Protein AF-0000000079730461 (afdb_homodimer)

InterPro domains:
  IPR002831 Transcription regulator TrmB, N-terminal [PF01978] (10-67)
  IPR021586 Transcription regulator TrmB, C-terminal [PF11495] (111-353)
  IPR036388 Winged helix-like DNA-binding domain superfamily [G3DSA:1.10.10.10] (3-102)
  IPR036390 Winged helix DNA-binding domain superfamily [SSF46785] (6-125)
  IPR037253 TrmB/BL1, C-terminal domain superfamily [SSF159071] (253-353)
  IPR051797 Transcription regulator TrmB-like [PTHR34293] (1-248)

Sequence (714 aa):
MNKNDLAAILEDSGLSPYQADAYVTVLELGSDSATSIAEASDVPDPRIYDVLRDLEGRGYVETYEQDSLHARAQDPATVFGDLRERADRFEDAAEEIETRWEAPAMDSHTVSFLKQIDTVLDRAEAKIRAATDQIGIAASLDQFERLQPALQAAHERGAYVRLVLHVEEDSGESVPPESLLAETASEVRYRTIPMPFLTLVDRTATCFAPHALSTNRYGIIVEDRTHAYVFHWFFIAGLWESTVPLVEPDETLPRTYVDIRECIRDIGPLIETGAIVAVTIDGIGVESGASVRVEGTVVDVEFPCLEAAEADRPERYLGGQATVVVDTGDRQVTVGGWGAVMEAYEATRIVVEHVEEMNKNDLAAILEDSGLSPYQADAYVTVLELGSDSATSIAEASDVPDPRIYDVLRDLEGRGYVETYEQDSLHARAQDPATVFGDLRERADRFEDAAEEIETRWEAPAMDSHTVSFLKQIDTVLDRAEAKIRAATDQIGIAASLDQFERLQPALQAAHERGAYVRLVLHVEEDSGESVPPESLLAETASEVRYRTIPMPFLTLVDRTATCFAPHALSTNRYGIIVEDRTHAYVFHWFFIAGLWESTVPLVEPDETLPRTYVDIRECIRDIGPLIETGAIVAVTIDGIGVESGASVRVEGTVVDVEFPCLEAAEADRPERYLGGQATVVVDTGDRQVTVGGWGAVMEAYEATRIVVEHVEE

Solvent-accessible surface area (backbone atoms only — not comparable to full-atom values): 36533 Å² total; per-residue (Å²): 128,54,71,66,58,42,24,51,48,39,28,69,72,69,36,50,70,54,43,17,37,45,49,56,37,30,35,71,59,45,59,41,41,50,66,57,47,20,70,68,28,87,34,54,72,88,48,35,63,58,42,51,50,51,36,29,76,72,46,49,27,43,71,46,78,74,96,50,57,26,35,25,53,33,71,53,60,56,54,35,48,52,29,43,50,50,16,45,46,28,42,50,38,34,45,47,47,44,26,53,60,44,68,86,60,69,70,74,60,46,78,41,82,32,63,43,58,66,58,40,50,50,52,40,42,55,47,41,56,65,37,68,52,34,36,40,34,31,30,44,60,70,55,40,64,71,42,40,67,37,38,23,53,20,32,70,72,58,20,47,26,41,36,37,36,36,45,50,74,89,67,74,65,70,79,77,57,64,67,61,47,55,55,31,26,48,27,29,29,33,33,58,62,89,60,44,37,35,38,37,34,56,61,25,31,29,28,36,28,54,31,88,86,42,89,55,67,46,11,38,36,31,49,26,46,70,59,26,52,40,51,46,35,22,44,45,43,52,50,54,68,46,31,39,82,74,37,72,59,74,84,55,74,63,30,79,32,72,43,57,65,60,44,46,66,66,45,46,67,42,48,74,76,63,28,46,39,32,34,42,32,38,28,27,28,51,85,75,64,41,79,45,78,49,56,34,32,52,76,46,76,45,54,56,78,39,72,70,33,82,57,92,52,58,83,70,46,85,25,63,52,50,37,39,31,32,37,50,82,86,51,76,44,38,34,14,26,86,83,42,76,86,34,55,24,24,40,59,32,37,30,40,52,48,75,46,123,128,55,70,68,58,40,24,51,49,38,28,69,73,68,36,49,70,54,42,17,36,43,49,54,37,31,34,72,59,44,61,43,41,48,68,57,47,22,71,68,30,88,33,53,71,89,47,33,62,59,42,50,49,53,36,27,74,73,46,50,29,43,71,46,80,73,97,50,55,25,36,25,53,32,72,52,60,56,55,35,50,52,29,43,48,50,16,46,45,28,43,50,38,35,47,48,47,45,24,53,59,43,68,85,61,68,71,75,58,49,77,41,80,32,66,43,57,66,59,40,51,50,52,42,43,56,47,41,56,65,36,68,52,33,35,41,35,31,30,42,59,69,54,40,64,72,40,40,66,38,38,24,53,20,32,71,74,60,20,46,25,39,38,38,35,38,45,51,74,88,66,76,64,71,81,76,57,65,69,61,48,54,56,31,25,49,26,32,30,33,34,58,60,89,60,45,38,36,38,38,34,56,62,25,32,30,30,37,28,54,29,89,84,43,91,53,66,47,10,39,37,30,52,27,47,70,59,26,52,40,50,45,35,23,44,46,45,52,50,53,69,46,30,39,83,74,37,73,60,74,82,55,75,62,28,80,32,73,44,55,66,62,44,46,66,66,44,45,68,42,47,74,76,63,27,45,37,33,35,42,34,37,29,27,28,51,86,75,64,42,80,43,79,48,55,33,30,53,77,47,76,45,54,55,80,40,71,73,31,80,58,92,53,58,83,71,47,86,25,64,52,51,37,39,30,32,38,50,81,86,50,75,45,39,33,15,26,87,82,43,76,88,33,56,25,23,40,59,34,38,30,41,51,48,75,47,122

Foldseek 3Di:
DDLVVQLVLVVVLPQDSQLSQLLSLLVVVQKDALQVSVVSTVDDSVCSVVSQVVCVVQVQWDWDDDPHIMIGGGDCVSVVCSSVVVVVVVLVVVQVVCCVVPPHRPDCFDKDKAQAVVVLLVVLLVLLQVFQEEKEKEDEPVSCVVSQVSLLNSVVNPYAYEYEYADAPPPPDDDPDLVSVVSRHQWYWYDNDDAWTWMQGPLFWIKTAGTPPDPDGIIIITGGNVVSVVVVCCRVPVGNVPTGTRHHHDPDPQGKDQAVLVVCVVCVVVLVVPKWWWKWFWFAFLVPRHTDIATFTWNDKDFPPCVPVPDPDSSPDPDGWIWTWGDRVVDIFIETERPDNPGRTHTRMMTGHDIGD/DDLVVQLVLVVVLPQDSQLSQLLSLLVVVQKDALQVSVVSTVDDSVCSVVSQVVCVVQVQWDWDDDPHIMIGGGDCVSVVCSSVVVVVVVLVVVQVVCCVVPPHRPDCFDKDKAQAVVVLLVVLLVLLQVFQEEKEKEDEPVSCVVSQVSLLNSVVNPYAYEYEYADAPPPPDDDPDLVSVVSRHQWYWYDNDDAWTWMQGPLFWIKTAGTPPDPDGIIIITGGNVVSVVVVCCRVVVGNVPTGTDHHHDPDPQGKDQAVLVVCVVCVVVLVVPKWWWKWFWFAFLVPRDTDIATATWNDKDFPPCVPVPDPCSSPDPDGWIWTWGDRVVDIFIETERPDNPGRTYTRMMTGHDIGD

Nearest PDB structures (foldseek):
  3qph-assembly1_A-2  TM=5.635E-01  e=1.311E-21  Pyrococcus furiosus
  2f5t-assembly1_X-2  TM=7.589E-01  e=1.084E-15  Thermococcus litoralis
  5bqt-assembly1_B  TM=4.454E-01  e=6.694E-15  Pyrococcus furiosus
  5bpd-assembly1_C  TM=4.350E-01  e=7.099E-15  Pyrococcus furiosus
  4jba-assembly1_B  TM=5.472E-01  e=1.571E-02  Escherichia coli K-12

Secondary structure (DSSP, 8-state):
--HHHHHHHHHHTT--HHHHHHHHHHHHHSEEEHHHHHHHSSS-HHHHHHHHHHHHHTTSEEEEESSSEEEEE--THHHHHHHHHHHHHHHHHHHHHHHHHSSS------EEEES-HHHHHHHHHHHHHH-SSEEEEEEEHHHHHHHHHHHHHHHHTT-EEEEEEE--GGG-PPPPPHHHHHHH-SEEEEESS---EEEEETTTEEEEE--TT-S---EEEEE-HHHHHHHHHIIIIIIITTSEEEEPPP-SSSEEES-HHHHHHHHHHHHHTT-EEEEEEEEEETTT--EEEEEEEEEEEE-TT-TTS--S-GGG-SSS--EEEEE-SS-EEEEE-TT-SSSSEEEEEEEEEEEE-/--HHHHHHHHHHTT--HHHHHHHHHHHHHSEEEHHHHHHTSSS-HHHHHHHHHHHHHTTSEEEEESSSEEEEE--THHHHHHHHHHHHHHHHHHHHHHHHHSSS------EEEES-HHHHHHHHHHHHHH--SEEEEEEEHHHHHHHHHHHHHHHHTT-EEEEEEE--GGG-PPPPPHHHHHHH-SEEEEESS---EEEEETTTEEEEE--TT-S---EEEEE-HHHHHHHHHIIIIIIITTSEEEEPPP-SSSEEES-HHHHHHHHHHHHHTT-EEEEEEEEEETTT--EEEEEEEEEEEE-TT-TTS--S-GGG-SSS--EEEEE-SS-EEEEE-TT-SSSSEEEEEEEEEEEE-

Radius of gyration: 28.48 Å; Cα contacts (8 Å, |Δi|>4): 1526; chains: 2; bounding box: 57×90×84 Å

pLDDT: mean 83.22, std 14.76, range [32.12, 98.38]

Structure (mmCIF, N/CA/C/O backbone):
data_AF-0000000079730461-model_v1
#
loop_
_entity.id
_entity.type
_entity.pdbx_description
1 polymer 'TrmB family transcriptional regulator'
#
loop_
_atom_site.group_PDB
_atom_site.id
_atom_site.type_symbol
_atom_site.label_atom_id
_atom_site.label_alt_id
_atom_site.label_comp_id
_atom_site.label_asym_id
_atom_site.label_entity_id
_atom_site.label_seq_id
_atom_site.pdbx_PDB_ins_code
_atom_site.Cartn_x
_atom_site.Cartn_y
_atom_site.Cartn_z
_atom_site.occupancy
_atom_site.B_iso_or_equiv
_atom_site.auth_seq_id
_atom_site.auth_comp_id
_atom_site.auth_asym_id
_atom_site.auth_atom_id
_atom_site.pdbx_PDB_model_num
ATOM 1 N N . MET A 1 1 ? -11.281 -26.359 -0.636 1 57.25 1 MET A N 1
ATOM 2 C CA . MET A 1 1 ? -11.008 -27.391 -1.637 1 57.25 1 MET A CA 1
ATOM 3 C C . MET A 1 1 ? -11.219 -28.781 -1.053 1 57.25 1 MET A C 1
ATOM 5 O O . MET A 1 1 ? -10.812 -29.047 0.081 1 57.25 1 MET A O 1
ATOM 9 N N . ASN A 1 2 ? -11.992 -29.422 -1.69 1 65.81 2 ASN A N 1
ATOM 10 C CA . ASN A 1 2 ? -12.25 -30.75 -1.149 1 65.81 2 ASN A CA 1
ATOM 11 C C . ASN A 1 2 ? -11.062 -31.672 -1.367 1 65.81 2 ASN A C 1
ATOM 13 O O . ASN A 1 2 ? -10.125 -31.344 -2.098 1 65.81 2 ASN A O 1
ATOM 17 N N . LYS A 1 3 ? -11.031 -32.719 -0.627 1 75.06 3 LYS A N 1
ATOM 18 C CA . LYS A 1 3 ? -9.93 -33.656 -0.608 1 75.06 3 LYS A CA 1
ATOM 19 C C . LYS A 1 3 ? -9.594 -34.156 -2.018 1 75.06 3 LYS A C 1
ATOM 21 O O . LYS A 1 3 ? -8.422 -34.219 -2.389 1 75.06 3 LYS A O 1
ATOM 26 N N . ASN A 1 4 ? -10.633 -34.375 -2.783 1 74.5 4 ASN A N 1
ATOM 27 C CA . ASN A 1 4 ? -10.438 -34.875 -4.133 1 74.5 4 ASN A CA 1
ATOM 28 C C . ASN A 1 4 ? -9.797 -33.844 -5.047 1 74.5 4 ASN A C 1
ATOM 30 O O . ASN A 1 4 ? -8.938 -34.188 -5.867 1 74.5 4 ASN A O 1
ATOM 34 N N . ASP A 1 5 ? -10.188 -32.688 -4.867 1 77.56 5 ASP A N 1
ATOM 35 C CA . ASP A 1 5 ? -9.625 -31.594 -5.668 1 77.56 5 ASP A CA 1
ATOM 36 C C . ASP A 1 5 ? -8.156 -31.375 -5.324 1 77.56 5 ASP A C 1
ATOM 38 O O . ASP A 1 5 ? -7.332 -31.156 -6.215 1 77.56 5 ASP A O 1
ATOM 42 N N . LEU A 1 6 ? -7.914 -31.438 -4.059 1 80.31 6 LEU A N 1
ATOM 43 C CA . LEU A 1 6 ? -6.539 -31.25 -3.605 1 80.31 6 LEU A CA 1
ATOM 44 C C . LEU A 1 6 ? -5.641 -32.375 -4.137 1 80.31 6 LEU A C 1
ATOM 46 O O . LEU A 1 6 ? -4.539 -32.094 -4.617 1 80.31 6 LEU A O 1
ATOM 50 N N . ALA A 1 7 ? -6.176 -33.562 -4.098 1 81.12 7 ALA A N 1
ATOM 51 C CA . ALA A 1 7 ? -5.426 -34.719 -4.59 1 81.12 7 ALA A CA 1
ATOM 52 C C . ALA A 1 7 ? -5.141 -34.594 -6.086 1 81.12 7 ALA A C 1
ATOM 54 O O . ALA A 1 7 ? -4.043 -34.906 -6.543 1 81.12 7 ALA A O 1
ATOM 55 N N . ALA A 1 8 ? -6.062 -34.062 -6.781 1 80.62 8 ALA A N 1
ATOM 56 C CA . ALA A 1 8 ? -5.91 -33.906 -8.219 1 80.62 8 ALA A CA 1
ATOM 57 C C . ALA A 1 8 ? -4.812 -32.875 -8.539 1 80.62 8 ALA A C 1
ATOM 59 O O . ALA A 1 8 ? -4.023 -33.094 -9.461 1 80.62 8 ALA A O 1
ATOM 60 N N . ILE A 1 9 ? -4.77 -31.938 -7.766 1 80.06 9 ILE A N 1
ATOM 61 C CA . ILE A 1 9 ? -3.76 -30.906 -7.969 1 80.06 9 ILE A CA 1
ATOM 62 C C . ILE A 1 9 ? -2.377 -31.469 -7.645 1 80.06 9 ILE A C 1
ATOM 64 O O . ILE A 1 9 ? -1.407 -31.188 -8.352 1 80.06 9 ILE A O 1
ATOM 68 N N . LEU A 1 10 ? -2.33 -32.219 -6.574 1 83.12 10 LEU A N 1
ATOM 69 C CA . LEU A 1 10 ? -1.061 -32.844 -6.199 1 83.12 10 LEU A CA 1
ATOM 70 C C . LEU A 1 10 ? -0.59 -33.812 -7.27 1 83.12 10 LEU A C 1
ATOM 72 O O . LEU A 1 10 ? 0.611 -33.938 -7.527 1 83.12 10 LEU A O 1
ATOM 76 N N . GLU A 1 11 ? -1.5 -34.438 -7.945 1 82.94 11 GLU A N 1
ATOM 77 C CA . GLU A 1 11 ? -1.172 -35.281 -9.07 1 82.94 11 GLU A CA 1
ATOM 78 C C . GLU A 1 11 ? -0.559 -34.5 -10.219 1 82.94 11 GLU A C 1
ATOM 80 O O . GLU A 1 11 ? 0.426 -34.938 -10.82 1 82.94 11 GLU A O 1
ATOM 85 N N . ASP A 1 12 ? -1.2 -33.406 -10.375 1 76.62 12 ASP A N 1
ATOM 86 C CA . ASP A 1 12 ? -0.72 -32.531 -11.438 1 76.62 12 ASP A CA 1
ATOM 87 C C . ASP A 1 12 ? 0.684 -32 -11.133 1 76.62 12 ASP A C 1
ATOM 89 O O . ASP A 1 12 ? 1.408 -31.594 -12.039 1 76.62 12 ASP A O 1
ATOM 93 N N . SER A 1 13 ? 1.039 -32.156 -9.844 1 76.62 13 SER A N 1
ATOM 94 C CA . SER A 1 13 ? 2.35 -31.656 -9.43 1 76.62 13 SER A CA 1
ATOM 95 C C . SER A 1 13 ? 3.404 -32.75 -9.523 1 76.62 13 SER A C 1
ATOM 97 O O . SER A 1 13 ? 4.586 -32.5 -9.266 1 76.62 13 SER A O 1
ATOM 99 N N . GLY A 1 14 ? 2.932 -33.938 -9.836 1 78.06 14 GLY A N 1
ATOM 100 C CA . GLY A 1 14 ? 3.916 -34.969 -10.062 1 78.06 14 GLY A CA 1
ATOM 101 C C . GLY A 1 14 ? 3.701 -36.188 -9.188 1 78.06 14 GLY A C 1
ATOM 102 O O . GLY A 1 14 ? 4.414 -37.188 -9.32 1 78.06 14 GLY A O 1
ATOM 103 N N . LEU A 1 15 ? 2.732 -36.062 -8.281 1 84.75 15 LEU A N 1
ATOM 104 C CA . LEU A 1 15 ? 2.439 -37.219 -7.449 1 84.75 15 LEU A CA 1
ATOM 105 C C . LEU A 1 15 ? 1.527 -38.188 -8.18 1 84.75 15 LEU A C 1
ATOM 107 O O . LEU A 1 15 ? 0.691 -37.781 -8.992 1 84.75 15 LEU A O 1
ATOM 111 N N . SER A 1 16 ? 1.765 -39.469 -7.988 1 87.56 16 SER A N 1
ATOM 112 C CA . SER A 1 16 ? 0.811 -40.469 -8.492 1 87.56 16 SER A CA 1
ATOM 113 C C . SER A 1 16 ? -0.534 -40.344 -7.781 1 87.56 16 SER A C 1
ATOM 115 O O . SER A 1 16 ? -0.624 -39.75 -6.707 1 87.56 16 SER A O 1
ATOM 117 N N . PRO A 1 17 ? -1.571 -40.812 -8.398 1 88.94 17 PRO A N 1
ATOM 118 C CA . PRO A 1 17 ? -2.883 -40.719 -7.75 1 88.94 17 PRO A CA 1
ATOM 119 C C . PRO A 1 17 ? -2.881 -41.312 -6.336 1 88.94 17 PRO A C 1
ATOM 121 O O . PRO A 1 17 ? -3.461 -40.719 -5.422 1 88.94 17 PRO A O 1
ATOM 124 N N . TYR A 1 18 ? -2.152 -42.375 -6.16 1 91.19 18 TYR A N 1
ATOM 125 C CA . TYR A 1 18 ? -2.096 -43 -4.844 1 91.19 18 TYR A CA 1
ATOM 126 C C . TYR A 1 18 ? -1.286 -42.125 -3.871 1 91.19 18 TYR A C 1
ATOM 128 O O . TYR A 1 18 ? -1.652 -42 -2.701 1 91.19 18 TYR A O 1
ATOM 136 N N . GLN A 1 19 ? -0.23 -41.594 -4.383 1 91.12 19 GLN A N 1
ATOM 137 C CA . GLN A 1 19 ? 0.606 -40.75 -3.539 1 91.12 19 GLN A CA 1
ATOM 138 C C . GLN A 1 19 ? -0.153 -39.5 -3.08 1 91.12 19 GLN A C 1
ATOM 140 O O . GLN A 1 19 ? -0.087 -39.125 -1.908 1 91.12 19 GLN A O 1
ATOM 145 N N . ALA A 1 20 ? -0.86 -38.969 -4.043 1 89.06 20 ALA A N 1
ATOM 146 C CA . ALA A 1 20 ? -1.629 -37.75 -3.738 1 89.06 20 ALA A CA 1
ATOM 147 C C . ALA A 1 20 ? -2.713 -38.062 -2.703 1 89.06 20 ALA A C 1
ATOM 149 O O . ALA A 1 20 ? -2.857 -37.312 -1.724 1 89.06 20 ALA A O 1
ATOM 150 N N . ASP A 1 21 ? -3.4 -39.062 -2.885 1 88.19 21 ASP A N 1
ATOM 151 C CA . ASP A 1 21 ? -4.484 -39.438 -1.982 1 88.19 21 ASP A CA 1
ATOM 152 C C . ASP A 1 21 ? -3.947 -39.781 -0.594 1 88.19 21 ASP A C 1
ATOM 154 O O . ASP A 1 21 ? -4.527 -39.375 0.417 1 88.19 21 ASP A O 1
ATOM 158 N N . ALA A 1 22 ? -2.895 -40.5 -0.543 1 90.38 22 ALA A N 1
ATOM 159 C CA . ALA A 1 22 ? -2.285 -40.875 0.729 1 90.38 22 ALA A CA 1
ATOM 160 C C . ALA A 1 22 ? -1.813 -39.656 1.503 1 90.38 22 ALA A C 1
ATOM 162 O O . ALA A 1 22 ? -2.035 -39.531 2.711 1 90.38 22 ALA A O 1
ATOM 163 N N . TYR A 1 23 ? -1.199 -38.781 0.783 1 89.5 23 TYR A N 1
ATOM 164 C CA . TYR A 1 23 ? -0.668 -37.594 1.441 1 89.5 23 TYR A CA 1
ATOM 165 C C . TYR A 1 23 ? -1.792 -36.75 2.027 1 89.5 23 TYR A C 1
ATOM 167 O O . TYR A 1 23 ? -1.711 -36.312 3.176 1 89.5 23 TYR A O 1
ATOM 175 N N . VAL A 1 24 ? -2.822 -36.5 1.234 1 85.12 24 VAL A N 1
ATOM 176 C CA . VAL A 1 24 ? -3.949 -35.719 1.717 1 85.12 24 VAL A CA 1
ATOM 177 C C . VAL A 1 24 ? -4.578 -36.406 2.932 1 85.12 24 VAL A C 1
ATOM 179 O O . VAL A 1 24 ? -4.973 -35.719 3.891 1 85.12 24 VAL A O 1
ATOM 182 N N . THR A 1 25 ? -4.609 -37.688 2.91 1 84.56 25 THR A N 1
ATOM 183 C CA . THR A 1 25 ? -5.156 -38.438 4.02 1 84.56 25 THR A CA 1
ATOM 184 C C . THR A 1 25 ? -4.293 -38.281 5.27 1 84.56 25 THR A C 1
ATOM 186 O O . THR A 1 25 ? -4.812 -38.094 6.371 1 84.56 25 THR A O 1
ATOM 189 N N . VAL A 1 26 ? -3.012 -38.312 5.051 1 86 26 VAL A N 1
ATOM 190 C CA . VAL A 1 26 ? -2.09 -38.156 6.172 1 86 26 VAL A CA 1
ATOM 191 C C . VAL A 1 26 ? -2.234 -36.75 6.754 1 86 26 VAL A C 1
ATOM 193 O O . VAL A 1 26 ? -2.172 -36.562 7.973 1 86 26 VAL A O 1
ATOM 196 N N . LEU A 1 27 ? -2.369 -35.781 5.883 1 80.75 27 LEU A N 1
ATOM 197 C CA . LEU A 1 27 ? -2.555 -34.406 6.332 1 80.75 27 LEU A CA 1
ATOM 198 C C . LEU A 1 27 ? -3.814 -34.281 7.184 1 80.75 27 LEU A C 1
ATOM 200 O O . LEU A 1 27 ? -3.832 -33.562 8.164 1 80.75 27 LEU A O 1
ATOM 204 N N . GLU A 1 28 ? -4.828 -35.062 6.84 1 74.19 28 GLU A N 1
ATOM 205 C CA . GLU A 1 28 ? -6.109 -35 7.543 1 74.19 28 GLU A CA 1
ATOM 206 C C . GLU A 1 28 ? -6.031 -35.75 8.875 1 74.19 28 GLU A C 1
ATOM 208 O O . GLU A 1 28 ? -6.566 -35.281 9.883 1 74.19 28 GLU A O 1
ATOM 213 N N . LEU A 1 29 ? -5.305 -36.844 8.836 1 76.12 29 LEU A N 1
ATOM 214 C CA . LEU A 1 29 ? -5.262 -37.688 10.016 1 76.12 29 LEU A CA 1
ATOM 215 C C . LEU A 1 29 ? -4.172 -37.25 10.977 1 76.12 29 LEU A C 1
ATOM 217 O O . LEU A 1 29 ? -4.207 -37.594 12.164 1 76.12 29 LEU A O 1
ATOM 221 N N . GLY A 1 30 ? -3.266 -36.344 10.547 1 73.88 30 GLY A N 1
ATOM 222 C CA . GLY A 1 30 ? -2.133 -35.906 11.359 1 73.88 30 GLY A CA 1
ATOM 223 C C . GLY A 1 30 ? -1.062 -37 11.477 1 73.88 30 GLY A C 1
ATOM 224 O O . GLY A 1 30 ? 0.056 -36.812 10.984 1 73.88 30 GLY A O 1
ATOM 225 N N . SER A 1 31 ? -1.186 -37.875 12.281 1 80.19 31 SER A N 1
ATOM 226 C CA . SER A 1 31 ? -0.336 -39.062 12.445 1 80.19 31 SER A CA 1
ATOM 227 C C . SER A 1 31 ? -1.169 -40.312 12.672 1 80.19 31 SER A C 1
ATOM 229 O O . SER A 1 31 ? -2.086 -40.312 13.5 1 80.19 31 SER A O 1
ATOM 231 N N . ASP A 1 32 ? -0.933 -41.25 11.789 1 86.12 32 ASP A N 1
ATOM 232 C CA . ASP A 1 32 ? -1.693 -42.469 11.977 1 86.12 32 ASP A CA 1
ATOM 233 C C . ASP A 1 32 ? -0.938 -43.656 11.422 1 86.12 32 ASP A C 1
ATOM 235 O O . ASP A 1 32 ? 0.107 -43.5 10.781 1 86.12 32 ASP A O 1
ATOM 239 N N . SER A 1 33 ? -1.494 -44.844 11.781 1 89.06 33 SER A N 1
ATOM 240 C CA . SER A 1 33 ? -0.886 -46.094 11.289 1 89.06 33 SER A CA 1
ATOM 241 C C . SER A 1 33 ? -1.104 -46.25 9.789 1 89.06 33 SER A C 1
ATOM 243 O O . SER A 1 33 ? -2.062 -45.688 9.234 1 89.06 33 SER A O 1
ATOM 245 N N . ALA A 1 34 ? -0.145 -46.969 9.117 1 90.75 34 ALA A N 1
ATOM 246 C CA . ALA A 1 34 ? -0.25 -47.25 7.68 1 90.75 34 ALA A CA 1
ATOM 247 C C . ALA A 1 34 ? -1.577 -47.906 7.34 1 90.75 34 ALA A C 1
ATOM 249 O O . ALA A 1 34 ? -2.197 -47.594 6.32 1 90.75 34 ALA A O 1
ATOM 250 N N . THR A 1 35 ? -2.014 -48.75 8.219 1 89.44 35 THR A N 1
ATOM 251 C CA . THR A 1 35 ? -3.268 -49.469 7.996 1 89.44 35 THR A CA 1
ATOM 252 C C . THR A 1 35 ? -4.453 -48.5 8.039 1 89.44 35 THR A C 1
ATOM 254 O O . THR A 1 35 ? -5.348 -48.594 7.195 1 89.44 35 THR A O 1
ATOM 257 N N . SER A 1 36 ? -4.477 -47.625 8.977 1 88.75 36 SER A N 1
ATOM 258 C CA . SER A 1 36 ? -5.531 -46.625 9.117 1 88.75 36 SER A CA 1
ATOM 259 C C . SER A 1 36 ? -5.547 -45.656 7.934 1 88.75 36 SER A C 1
ATOM 261 O O . SER A 1 36 ? -6.613 -45.281 7.457 1 88.75 36 SER A O 1
ATOM 263 N N . ILE A 1 37 ? -4.371 -45.281 7.52 1 90.5 37 ILE A N 1
ATOM 264 C CA . ILE A 1 37 ? -4.246 -44.375 6.383 1 90.5 37 ILE A CA 1
ATOM 265 C C . ILE A 1 37 ? -4.789 -45.062 5.125 1 90.5 37 ILE A C 1
ATOM 267 O O . ILE A 1 37 ? -5.48 -44.438 4.324 1 90.5 37 ILE A O 1
ATOM 271 N N . ALA A 1 38 ? -4.484 -46.344 4.957 1 91.81 38 ALA A N 1
ATOM 272 C CA . ALA A 1 38 ? -4.992 -47.125 3.816 1 91.81 38 ALA A CA 1
ATOM 273 C C . ALA A 1 38 ? -6.516 -47.188 3.838 1 91.81 38 ALA A C 1
ATOM 275 O O . ALA A 1 38 ? -7.164 -47.031 2.799 1 91.81 38 ALA A O 1
ATOM 276 N N . GLU A 1 39 ? -7.07 -47.344 4.984 1 89.5 39 GLU A N 1
ATOM 277 C CA . GLU A 1 39 ? -8.516 -47.438 5.137 1 89.5 39 GLU A CA 1
ATOM 278 C C . GLU A 1 39 ? -9.203 -46.125 4.816 1 89.5 39 GLU A C 1
ATOM 280 O O . GLU A 1 39 ? -10.32 -46.094 4.312 1 89.5 39 GLU A O 1
ATOM 285 N N . ALA A 1 40 ? -8.492 -45.125 5.125 1 87 40 ALA A N 1
ATOM 286 C CA . ALA A 1 40 ? -9.07 -43.781 4.984 1 87 40 ALA A CA 1
ATOM 287 C C . ALA A 1 40 ? -8.758 -43.188 3.615 1 87 40 ALA A C 1
ATOM 289 O O . ALA A 1 40 ? -9.172 -42.062 3.311 1 87 40 ALA A O 1
ATOM 290 N N . SER A 1 41 ? -7.98 -43.906 2.898 1 87.31 41 SER A N 1
ATOM 291 C CA . SER A 1 41 ? -7.613 -43.469 1.562 1 87.31 41 SER A CA 1
ATOM 292 C C . SER A 1 41 ? -8.031 -44.469 0.497 1 87.31 41 SER A C 1
ATOM 294 O O . SER A 1 41 ? -8.602 -45.5 0.814 1 87.31 41 SER A O 1
ATOM 296 N N . ASP A 1 42 ? -7.762 -44.188 -0.798 1 86.62 42 ASP A N 1
ATOM 297 C CA . ASP A 1 42 ? -8.086 -45.094 -1.9 1 86.62 42 ASP A CA 1
ATOM 298 C C . ASP A 1 42 ? -6.887 -45.969 -2.271 1 86.62 42 ASP A C 1
ATOM 300 O O . ASP A 1 42 ? -6.867 -46.594 -3.336 1 86.62 42 ASP A O 1
ATOM 304 N N . VAL A 1 43 ? -5.902 -45.906 -1.393 1 89.75 43 VAL A N 1
ATOM 305 C CA . VAL A 1 43 ? -4.707 -46.688 -1.654 1 89.75 43 VAL A CA 1
ATOM 306 C C . VAL A 1 43 ? -4.926 -48.125 -1.188 1 89.75 43 VAL A C 1
ATOM 308 O O . VAL A 1 43 ? -5.297 -48.375 -0.035 1 89.75 43 VAL A O 1
ATOM 311 N N . PRO A 1 44 ? -4.707 -49.125 -2.154 1 89.81 44 PRO A N 1
ATOM 312 C CA . PRO A 1 44 ? -4.836 -50.5 -1.734 1 89.81 44 PRO A CA 1
ATOM 313 C C . PRO A 1 44 ? -3.877 -50.875 -0.605 1 89.81 44 PRO A C 1
ATOM 315 O O . PRO A 1 44 ? -2.738 -50.406 -0.577 1 89.81 44 PRO A O 1
ATOM 318 N N . ASP A 1 45 ? -4.297 -51.75 0.302 1 87.44 45 ASP A N 1
ATOM 319 C CA . ASP A 1 45 ? -3.596 -52.156 1.521 1 87.44 45 ASP A CA 1
ATOM 320 C C . ASP A 1 45 ? -2.17 -52.594 1.212 1 87.44 45 ASP A C 1
ATOM 322 O O . ASP A 1 45 ? -1.22 -52.156 1.868 1 87.44 45 ASP A O 1
ATOM 326 N N . PRO A 1 46 ? -2.006 -53.406 0.139 1 87.94 46 PRO A N 1
ATOM 327 C CA . PRO A 1 46 ? -0.647 -53.875 -0.099 1 87.94 46 PRO A CA 1
ATOM 328 C C . PRO A 1 46 ? 0.292 -52.812 -0.625 1 87.94 46 PRO A C 1
ATOM 330 O O . PRO A 1 46 ? 1.514 -52.969 -0.579 1 87.94 46 PRO A O 1
ATOM 333 N N . ARG A 1 47 ? -0.287 -51.688 -1.077 1 90.69 47 ARG A N 1
ATOM 334 C CA . ARG A 1 47 ? 0.532 -50.688 -1.736 1 90.69 47 ARG A CA 1
ATOM 335 C C . ARG A 1 47 ? 0.836 -49.531 -0.792 1 90.69 47 ARG A C 1
ATOM 337 O O . ARG A 1 47 ? 1.695 -48.688 -1.082 1 90.69 47 ARG A O 1
ATOM 344 N N . ILE A 1 48 ? 0.155 -49.5 0.363 1 93.44 48 ILE A N 1
ATOM 345 C CA . ILE A 1 48 ? 0.239 -48.344 1.23 1 93.44 48 ILE A CA 1
ATOM 346 C C . ILE A 1 48 ? 1.667 -48.188 1.747 1 93.44 48 ILE A C 1
ATOM 348 O O . ILE A 1 48 ? 2.166 -47.062 1.878 1 93.44 48 ILE A O 1
ATOM 352 N N . TYR A 1 49 ? 2.33 -49.25 1.939 1 91.56 49 TYR A N 1
ATOM 353 C CA . TYR A 1 49 ? 3.676 -49.219 2.5 1 91.56 49 TYR A CA 1
ATOM 354 C C . TYR A 1 49 ? 4.652 -48.562 1.516 1 91.56 49 TYR A C 1
ATOM 356 O O . TYR A 1 49 ? 5.457 -47.719 1.891 1 91.56 49 TYR A O 1
ATOM 364 N N . ASP A 1 50 ? 4.535 -48.969 0.279 1 91.81 50 ASP A N 1
ATOM 365 C CA . ASP A 1 50 ? 5.395 -48.406 -0.762 1 91.81 50 ASP A CA 1
ATOM 366 C C . ASP A 1 50 ? 5.078 -46.938 -1.004 1 91.81 50 ASP A C 1
ATOM 368 O O . ASP A 1 50 ? 5.984 -46.125 -1.2 1 91.81 50 ASP A O 1
ATOM 372 N N . VAL A 1 51 ? 3.832 -46.625 -1.004 1 93.31 51 VAL A N 1
ATOM 373 C CA . VAL A 1 51 ? 3.383 -45.25 -1.26 1 93.31 51 VAL A CA 1
ATOM 374 C C . VAL A 1 51 ? 3.908 -44.344 -0.17 1 93.31 51 VAL A C 1
ATOM 376 O O . VAL A 1 51 ? 4.414 -43.25 -0.463 1 93.31 51 VAL A O 1
ATOM 379 N N . LEU A 1 52 ? 3.861 -44.781 1.076 1 92.75 52 LEU A N 1
ATOM 380 C CA . LEU A 1 52 ? 4.32 -43.969 2.195 1 92.75 52 LEU A CA 1
ATOM 381 C C . LEU A 1 52 ? 5.836 -43.812 2.176 1 92.75 52 LEU A C 1
ATOM 383 O O . LEU A 1 52 ? 6.367 -42.75 2.506 1 92.75 52 LEU A O 1
ATOM 387 N N . ARG A 1 53 ? 6.477 -44.844 1.739 1 90.19 53 ARG A N 1
ATOM 388 C CA . ARG A 1 53 ? 7.93 -44.781 1.634 1 90.19 53 ARG A CA 1
ATOM 389 C C . ARG A 1 53 ? 8.359 -43.812 0.545 1 90.19 53 ARG A C 1
ATOM 391 O O . ARG A 1 53 ? 9.328 -43.062 0.712 1 90.19 53 ARG A O 1
ATOM 398 N N . ASP A 1 54 ? 7.641 -43.875 -0.534 1 90.88 54 ASP A N 1
ATOM 399 C CA . ASP A 1 54 ? 7.922 -42.938 -1.621 1 90.88 54 ASP A CA 1
ATOM 400 C C . ASP A 1 54 ? 7.715 -41.5 -1.173 1 90.88 54 ASP A C 1
ATOM 402 O O . ASP A 1 54 ? 8.531 -40.625 -1.48 1 90.88 54 ASP A O 1
ATOM 406 N N . LEU A 1 55 ? 6.594 -41.25 -0.469 1 90.12 55 LEU A N 1
ATOM 407 C CA . LEU A 1 55 ? 6.293 -39.906 0.038 1 90.12 55 LEU A CA 1
ATOM 408 C C . LEU A 1 55 ? 7.352 -39.469 1.037 1 90.12 55 LEU A C 1
ATOM 410 O O . LEU A 1 55 ? 7.691 -38.281 1.091 1 90.12 55 LEU A O 1
ATOM 414 N N . GLU A 1 56 ? 7.781 -40.406 1.806 1 88.81 56 GLU A N 1
ATOM 415 C CA . GLU A 1 56 ? 8.852 -40.094 2.748 1 88.81 56 GLU A CA 1
ATOM 416 C C . GLU A 1 56 ? 10.141 -39.719 2.02 1 88.81 56 GLU A C 1
ATOM 418 O O . GLU A 1 56 ? 10.828 -38.781 2.406 1 88.81 56 GLU A O 1
ATOM 423 N N . GLY A 1 57 ? 10.477 -40.5 1.02 1 87.25 57 GLY A N 1
ATOM 424 C CA . GLY A 1 57 ? 11.641 -40.188 0.196 1 87.25 57 GLY A CA 1
ATOM 425 C C . GLY A 1 57 ? 11.602 -38.781 -0.407 1 87.25 57 GLY A C 1
ATOM 426 O O . GLY A 1 57 ? 12.648 -38.188 -0.633 1 87.25 57 GLY A O 1
ATOM 427 N N . ARG A 1 58 ? 10.383 -38.344 -0.675 1 83.69 58 ARG A N 1
ATOM 428 C CA . ARG A 1 58 ? 10.219 -37 -1.267 1 83.69 58 ARG A CA 1
ATOM 429 C C . ARG A 1 58 ? 10.094 -35.938 -0.188 1 83.69 58 ARG A C 1
ATOM 431 O O . ARG A 1 58 ? 9.953 -34.75 -0.495 1 83.69 58 ARG A O 1
ATOM 438 N N . GLY A 1 59 ? 10.086 -36.375 1.021 1 81.5 59 GLY A N 1
ATOM 439 C CA . GLY A 1 59 ? 10.07 -35.469 2.145 1 81.5 59 GLY A CA 1
ATOM 440 C C . GLY A 1 59 ? 8.672 -35 2.521 1 81.5 59 GLY A C 1
ATOM 441 O O . GLY A 1 59 ? 8.508 -34 3.232 1 81.5 59 GLY A O 1
ATOM 442 N N . TYR A 1 60 ? 7.594 -35.656 2.053 1 84.06 60 TYR A N 1
ATOM 443 C CA . TYR A 1 60 ? 6.215 -35.25 2.312 1 84.06 60 TYR A CA 1
ATOM 444 C C . TYR A 1 60 ? 5.727 -35.812 3.643 1 84.06 60 TYR A C 1
ATOM 446 O O . TYR A 1 60 ? 4.965 -35.156 4.355 1 84.06 60 TYR A O 1
ATOM 454 N N . VAL A 1 61 ? 6.18 -37.062 4 1 86.06 61 VAL A N 1
ATOM 455 C CA . VAL A 1 61 ? 5.738 -37.719 5.227 1 86.06 61 VAL A CA 1
ATOM 456 C C . VAL A 1 61 ? 6.938 -38.312 5.941 1 86.06 61 VAL A C 1
ATOM 458 O O . VAL A 1 61 ? 8.008 -38.469 5.352 1 86.06 61 VAL A O 1
ATOM 461 N N . GLU A 1 62 ? 6.801 -38.344 7.16 1 87.31 62 GLU A N 1
ATOM 462 C CA . GLU A 1 62 ? 7.754 -39.094 7.98 1 87.31 62 GLU A CA 1
ATOM 463 C C . GLU A 1 62 ? 7.156 -40.406 8.477 1 87.31 62 GLU A C 1
ATOM 465 O O . GLU A 1 62 ? 6.051 -40.406 9.023 1 87.31 62 GLU A O 1
ATOM 470 N N . THR A 1 63 ? 7.887 -41.5 8.148 1 88.31 63 THR A N 1
ATOM 471 C CA . THR A 1 63 ? 7.418 -42.781 8.625 1 88.31 63 THR A CA 1
ATOM 472 C C . THR A 1 63 ? 8.219 -43.219 9.852 1 88.31 63 THR A C 1
ATOM 474 O O . THR A 1 63 ? 9.406 -42.938 9.969 1 88.31 63 THR A O 1
ATOM 477 N N . TYR A 1 64 ? 7.496 -43.656 10.781 1 86.19 64 TYR A N 1
ATOM 478 C CA . TYR A 1 64 ? 8.156 -44.156 11.984 1 86.19 64 TYR A CA 1
ATOM 479 C C . TYR A 1 64 ? 7.473 -45.438 12.492 1 86.19 64 TYR A C 1
ATOM 481 O O . TYR A 1 64 ? 6.301 -45.656 12.195 1 86.19 64 TYR A O 1
ATOM 489 N N . GLU A 1 65 ? 8.344 -46.281 13.219 1 86.31 65 GLU A N 1
ATOM 490 C CA . GLU A 1 65 ? 7.82 -47.531 13.711 1 86.31 65 GLU A CA 1
ATOM 491 C C . GLU A 1 65 ? 7.348 -47.406 15.156 1 86.31 65 GLU A C 1
ATOM 493 O O . GLU A 1 65 ? 8.07 -46.906 16.016 1 86.31 65 GLU A O 1
ATOM 498 N N . GLN A 1 66 ? 6.215 -47.688 15.477 1 81.25 66 GLN A N 1
ATOM 499 C CA . GLN A 1 66 ? 5.703 -47.938 16.828 1 81.25 66 GLN A CA 1
ATOM 500 C C . GLN A 1 66 ? 5.238 -49.375 17 1 81.25 66 GLN A C 1
ATOM 502 O O . GLN A 1 66 ? 6.047 -50.312 16.938 1 81.25 66 GLN A O 1
ATOM 507 N N . ASP A 1 67 ? 3.998 -49.719 17.062 1 79 67 ASP A N 1
ATOM 508 C CA . ASP A 1 67 ? 3.457 -51.062 17 1 79 67 ASP A CA 1
ATOM 509 C C . ASP A 1 67 ? 3.295 -51.531 15.555 1 79 67 ASP A C 1
ATOM 511 O O . ASP A 1 67 ? 3.324 -52.719 15.266 1 79 67 ASP A O 1
ATOM 515 N N . SER A 1 68 ? 3.197 -50.594 14.758 1 85.75 68 SER A N 1
ATOM 516 C CA . SER A 1 68 ? 3.141 -50.75 13.305 1 85.75 68 SER A CA 1
ATOM 517 C C . SER A 1 68 ? 3.709 -49.5 12.602 1 85.75 68 SER A C 1
ATOM 519 O O . SER A 1 68 ? 4.094 -48.531 13.258 1 85.75 68 SER A O 1
ATOM 521 N N . LEU A 1 69 ? 3.865 -49.625 11.281 1 88.38 69 LEU A N 1
ATOM 522 C CA . LEU A 1 69 ? 4.383 -48.469 10.531 1 88.38 69 LEU A CA 1
ATOM 523 C C . LEU A 1 69 ? 3.408 -47.312 10.586 1 88.38 69 LEU A C 1
ATOM 525 O O . LEU A 1 69 ? 2.219 -47.469 10.305 1 88.38 69 LEU A O 1
ATOM 529 N N . HIS A 1 70 ? 3.834 -46.219 11.141 1 88.12 70 HIS A N 1
ATOM 530 C CA . HIS A 1 70 ? 3.068 -44.969 11.234 1 88.12 70 HIS A CA 1
ATOM 531 C C . HIS A 1 70 ? 3.652 -43.906 10.32 1 88.12 70 HIS A C 1
ATOM 533 O O . HIS A 1 70 ? 4.824 -43.969 9.945 1 88.12 70 HIS A O 1
ATOM 539 N N . ALA A 1 71 ? 2.779 -43.062 9.82 1 87.75 71 ALA A N 1
ATOM 540 C CA . ALA A 1 71 ? 3.232 -41.938 9 1 87.75 71 ALA A CA 1
ATOM 541 C C . ALA A 1 71 ? 2.648 -40.625 9.508 1 87.75 71 ALA A C 1
ATOM 543 O O . ALA A 1 71 ? 1.508 -40.562 9.977 1 87.75 71 ALA A O 1
ATOM 544 N N . ARG A 1 72 ? 3.398 -39.625 9.516 1 84.12 72 ARG A N 1
ATOM 545 C CA . ARG A 1 72 ? 2.949 -38.25 9.82 1 84.12 72 ARG A CA 1
ATOM 546 C C . ARG A 1 72 ? 3.443 -37.281 8.766 1 84.12 72 ARG A C 1
ATOM 548 O O . ARG A 1 72 ? 4.492 -37.5 8.148 1 84.12 72 ARG A O 1
ATOM 555 N N . ALA A 1 73 ? 2.555 -36.312 8.492 1 78.94 73 ALA A N 1
ATOM 556 C CA . ALA A 1 73 ? 2.963 -35.312 7.516 1 78.94 73 ALA A CA 1
ATOM 557 C C . ALA A 1 73 ? 4.172 -34.5 8.016 1 78.94 73 ALA A C 1
ATOM 559 O O . ALA A 1 73 ? 4.262 -34.188 9.195 1 78.94 73 ALA A O 1
ATOM 560 N N . GLN A 1 74 ? 5.23 -34.5 7.207 1 74.88 74 GLN A N 1
ATOM 561 C CA . GLN A 1 74 ? 6.367 -33.656 7.508 1 74.88 74 GLN A CA 1
ATOM 562 C C . GLN A 1 74 ? 6.027 -32.188 7.266 1 74.88 74 GLN A C 1
ATOM 564 O O . GLN A 1 74 ? 4.988 -31.859 6.684 1 74.88 74 GLN A O 1
ATOM 569 N N . ASP A 1 75 ? 6.891 -31.312 7.828 1 63.25 75 ASP A N 1
ATOM 570 C CA . ASP A 1 75 ? 6.738 -29.891 7.527 1 63.25 75 ASP A CA 1
ATOM 571 C C . ASP A 1 75 ? 6.465 -29.672 6.043 1 63.25 75 ASP A C 1
ATOM 573 O O . ASP A 1 75 ? 7.277 -30.047 5.195 1 63.25 75 ASP A O 1
ATOM 577 N N . PRO A 1 76 ? 5.234 -29.234 5.828 1 65.75 76 PRO A N 1
ATOM 578 C CA . PRO A 1 76 ? 4.855 -29.141 4.418 1 65.75 76 PRO A CA 1
ATOM 579 C C . PRO A 1 76 ? 5.656 -28.078 3.66 1 65.75 76 PRO A C 1
ATOM 581 O O . PRO A 1 76 ? 5.344 -27.766 2.51 1 65.75 76 PRO A O 1
ATOM 584 N N . ALA A 1 77 ? 6.609 -27.578 4.312 1 62.62 77 ALA A N 1
ATOM 585 C CA . ALA A 1 77 ? 7.434 -26.562 3.658 1 62.62 77 ALA A CA 1
ATOM 586 C C . ALA A 1 77 ? 7.93 -27.062 2.301 1 62.62 77 ALA A C 1
ATOM 588 O O . ALA A 1 77 ? 7.961 -26.297 1.331 1 62.62 77 ALA A O 1
ATOM 589 N N . THR A 1 78 ? 8.266 -28.344 2.264 1 63.84 78 THR A N 1
ATOM 590 C CA . THR A 1 78 ? 8.766 -28.938 1.023 1 63.84 78 THR A CA 1
ATOM 591 C C . THR A 1 78 ? 7.664 -28.969 -0.036 1 63.84 78 THR A C 1
ATOM 593 O O . THR A 1 78 ? 7.895 -28.594 -1.188 1 63.84 78 THR A O 1
ATOM 596 N N . VAL A 1 79 ? 6.539 -29.422 0.414 1 71.31 79 VAL A N 1
ATOM 597 C CA . VAL A 1 79 ? 5.41 -29.531 -0.507 1 71.31 79 VAL A CA 1
ATOM 598 C C . VAL A 1 79 ? 4.98 -28.141 -0.959 1 71.31 79 VAL A C 1
ATOM 600 O O . VAL A 1 79 ? 4.703 -27.922 -2.141 1 71.31 79 VAL A O 1
ATOM 603 N N . PHE A 1 80 ? 5.102 -27.297 -0.003 1 67.06 80 PHE A N 1
ATOM 604 C CA . PHE A 1 80 ? 4.812 -25.906 -0.292 1 67.06 80 PHE A CA 1
ATOM 605 C C . PHE A 1 80 ? 5.754 -25.359 -1.365 1 67.06 80 PHE A C 1
ATOM 607 O O . PHE A 1 80 ? 5.316 -24.703 -2.312 1 67.06 80 PHE A O 1
ATOM 614 N N . GLY A 1 81 ? 6.902 -25.594 -1.058 1 64.94 81 GLY A N 1
ATOM 615 C CA . GLY A 1 81 ? 7.922 -25.141 -1.99 1 64.94 81 GLY A CA 1
ATOM 616 C C . GLY A 1 81 ? 7.719 -25.672 -3.398 1 64.94 81 GLY A C 1
ATOM 617 O O . GLY A 1 81 ? 7.809 -24.906 -4.367 1 64.94 81 GLY A O 1
ATOM 618 N N . ASP A 1 82 ? 7.355 -26.938 -3.451 1 70.69 82 ASP A N 1
ATOM 619 C CA . ASP A 1 82 ? 7.152 -27.578 -4.746 1 70.69 82 ASP A CA 1
ATOM 620 C C . ASP A 1 82 ? 5.941 -26.984 -5.469 1 70.69 82 ASP A C 1
ATOM 622 O O . ASP A 1 82 ? 6.004 -26.703 -6.664 1 70.69 82 ASP A O 1
ATOM 626 N N . LEU A 1 83 ? 4.871 -26.875 -4.73 1 73.94 83 LEU A N 1
ATOM 627 C CA . LEU A 1 83 ? 3.629 -26.391 -5.316 1 73.94 83 LEU A CA 1
ATOM 628 C C . LEU A 1 83 ? 3.762 -24.922 -5.711 1 73.94 83 LEU A C 1
ATOM 630 O O . LEU A 1 83 ? 3.312 -24.516 -6.789 1 73.94 83 LEU A O 1
ATOM 634 N N . ARG A 1 84 ? 4.422 -24.188 -4.859 1 65.88 84 ARG A N 1
ATOM 635 C CA . ARG A 1 84 ? 4.625 -22.766 -5.133 1 65.88 84 ARG A CA 1
ATOM 636 C C . ARG A 1 84 ? 5.598 -22.562 -6.289 1 65.88 84 ARG A C 1
ATOM 638 O O . ARG A 1 84 ? 5.41 -21.672 -7.113 1 65.88 84 ARG A O 1
ATOM 645 N N . GLU A 1 85 ? 6.578 -23.344 -6.238 1 67.19 85 GLU A N 1
ATOM 646 C CA . GLU A 1 85 ? 7.5 -23.312 -7.367 1 67.19 85 GLU A CA 1
ATOM 647 C C . GLU A 1 85 ? 6.777 -23.594 -8.68 1 67.19 85 GLU A C 1
ATOM 649 O O . GLU A 1 85 ? 7.039 -22.938 -9.695 1 67.19 85 GLU A O 1
ATOM 654 N N . ARG A 1 86 ? 5.945 -24.609 -8.641 1 72.88 86 ARG A N 1
ATOM 655 C CA . ARG A 1 86 ? 5.195 -24.938 -9.844 1 72.88 86 ARG A CA 1
ATOM 656 C C . ARG A 1 86 ? 4.242 -23.812 -10.227 1 72.88 86 ARG A C 1
ATOM 658 O O . ARG A 1 86 ? 4.109 -23.469 -11.398 1 72.88 86 ARG A O 1
ATOM 665 N N . ALA A 1 87 ? 3.602 -23.281 -9.219 1 69.12 87 ALA A N 1
ATOM 666 C CA . ALA A 1 87 ? 2.744 -22.125 -9.453 1 69.12 87 ALA A CA 1
ATOM 667 C C . ALA A 1 87 ? 3.529 -20.984 -10.078 1 69.12 87 ALA A C 1
ATOM 669 O O . ALA A 1 87 ? 3.086 -20.391 -11.062 1 69.12 87 ALA A O 1
ATOM 670 N N . ASP A 1 88 ? 4.629 -20.781 -9.508 1 66.25 88 ASP A N 1
ATOM 671 C CA . ASP A 1 88 ? 5.508 -19.734 -10.023 1 66.25 88 ASP A CA 1
ATOM 672 C C . ASP A 1 88 ? 5.898 -20.016 -11.469 1 66.25 88 ASP A C 1
ATOM 674 O O . ASP A 1 88 ? 5.957 -19.094 -12.289 1 66.25 88 ASP A O 1
ATOM 678 N N . ARG A 1 89 ? 6.184 -21.203 -11.703 1 68.88 89 ARG A N 1
ATOM 679 C CA . ARG A 1 89 ? 6.578 -21.594 -13.055 1 68.88 89 ARG A CA 1
ATOM 680 C C . ARG A 1 89 ? 5.461 -21.312 -14.055 1 68.88 89 ARG A C 1
ATOM 682 O O . ARG A 1 89 ? 5.715 -20.844 -15.164 1 68.88 89 ARG A O 1
ATOM 689 N N . PHE A 1 90 ? 4.297 -21.625 -13.648 1 70.75 90 PHE A N 1
ATOM 690 C CA . PHE A 1 90 ? 3.164 -21.359 -14.523 1 70.75 90 PHE A CA 1
ATOM 691 C C . PHE A 1 90 ? 2.947 -19.859 -14.688 1 70.75 90 PHE A C 1
ATOM 693 O O . PHE A 1 90 ? 2.645 -19.375 -15.781 1 70.75 90 PHE A O 1
ATOM 700 N N . GLU A 1 91 ? 3.104 -19.219 -13.656 1 63.47 91 GLU A N 1
ATOM 701 C CA . GLU A 1 91 ? 2.994 -17.766 -13.727 1 63.47 91 GLU A CA 1
ATOM 702 C C . GLU A 1 91 ? 4.094 -17.156 -14.602 1 63.47 91 GLU A C 1
ATOM 704 O O . GLU A 1 91 ? 3.832 -16.266 -15.406 1 63.47 91 GLU A O 1
ATOM 709 N N . ASP A 1 92 ? 5.266 -17.641 -14.328 1 64.25 92 ASP A N 1
ATOM 710 C CA . ASP A 1 92 ? 6.395 -17.219 -15.156 1 64.25 92 ASP A CA 1
ATOM 711 C C . ASP A 1 92 ? 6.133 -17.516 -16.625 1 64.25 92 ASP A C 1
ATOM 713 O O . ASP A 1 92 ? 6.469 -16.703 -17.5 1 64.25 92 ASP A O 1
ATOM 717 N N . ALA A 1 93 ? 5.66 -18.688 -16.906 1 66.88 93 ALA A N 1
ATOM 718 C CA . ALA A 1 93 ? 5.348 -19.062 -18.281 1 66.88 93 ALA A CA 1
ATOM 719 C C . ALA A 1 93 ? 4.285 -18.141 -18.875 1 66.88 93 ALA A C 1
ATOM 721 O O . ALA A 1 93 ? 4.387 -17.719 -20.031 1 66.88 93 ALA A O 1
ATOM 722 N N . ALA A 1 94 ? 3.271 -17.875 -18.109 1 63.53 94 ALA A N 1
ATOM 723 C CA . ALA A 1 94 ? 2.229 -16.953 -18.562 1 63.53 94 ALA A CA 1
ATOM 724 C C . ALA A 1 94 ? 2.809 -15.586 -18.875 1 63.53 94 ALA A C 1
ATOM 726 O O . ALA A 1 94 ? 2.484 -14.984 -19.906 1 63.53 94 ALA A O 1
ATOM 727 N N . GLU A 1 95 ? 3.604 -15.172 -18 1 58.16 95 GLU A N 1
ATOM 728 C CA . GLU A 1 95 ? 4.277 -13.898 -18.219 1 58.16 95 GLU A CA 1
ATOM 729 C C . GLU A 1 95 ? 5.137 -13.938 -19.469 1 58.16 95 GLU A C 1
ATOM 731 O O . GLU A 1 95 ? 5.18 -12.969 -20.234 1 58.16 95 GLU A O 1
ATOM 736 N N . GLU A 1 96 ? 5.863 -14.992 -19.578 1 58.81 96 GLU A N 1
ATOM 737 C CA . GLU A 1 96 ? 6.723 -15.148 -20.75 1 58.81 96 GLU A CA 1
ATOM 738 C C . GLU A 1 96 ? 5.906 -15.148 -22.031 1 58.81 96 GLU A C 1
ATOM 740 O O . GLU A 1 96 ? 6.312 -14.539 -23.031 1 58.81 96 GLU A O 1
ATOM 745 N N . ILE A 1 97 ? 4.867 -15.836 -22.078 1 61.34 97 ILE A N 1
ATOM 746 C CA . ILE A 1 97 ? 4 -15.875 -23.25 1 61.34 97 ILE A CA 1
ATOM 747 C C . ILE A 1 97 ? 3.432 -14.484 -23.516 1 61.34 97 ILE A C 1
ATOM 749 O O . ILE A 1 97 ? 3.363 -14.047 -24.672 1 61.34 97 ILE A O 1
ATOM 753 N N . GLU A 1 98 ? 2.932 -13.93 -22.469 1 53.78 98 GLU A N 1
ATOM 754 C CA . GLU A 1 98 ? 2.451 -12.555 -22.609 1 53.78 98 GLU A CA 1
ATOM 755 C C . GLU A 1 98 ? 3.527 -11.648 -23.203 1 53.78 98 GLU A C 1
ATOM 757 O O . GLU A 1 98 ? 3.244 -10.836 -24.078 1 53.78 98 GLU A O 1
ATOM 762 N N . THR A 1 99 ? 4.68 -11.742 -22.609 1 51.31 99 THR A N 1
ATOM 763 C CA . THR A 1 99 ? 5.82 -10.977 -23.094 1 51.31 99 THR A CA 1
ATOM 764 C C . THR A 1 99 ? 6.07 -11.258 -24.578 1 51.31 99 THR A C 1
ATOM 766 O O . THR A 1 99 ? 6.352 -10.344 -25.359 1 51.31 99 THR A O 1
ATOM 769 N N . ARG A 1 100 ? 6.133 -12.57 -24.797 1 48.28 100 ARG A N 1
ATOM 770 C CA . ARG A 1 100 ? 6.406 -12.938 -26.188 1 48.28 100 ARG A CA 1
ATOM 771 C C . ARG A 1 100 ? 5.285 -12.469 -27.109 1 48.28 100 ARG A C 1
ATOM 773 O O . ARG A 1 100 ? 5.523 -12.148 -28.281 1 48.28 100 ARG A O 1
ATOM 780 N N . TRP A 1 101 ? 4.09 -12.82 -26.625 1 45.38 101 TRP A N 1
ATOM 781 C CA . TRP A 1 101 ? 2.955 -12.367 -27.422 1 45.38 101 TRP A CA 1
ATOM 782 C C . TRP A 1 101 ? 2.926 -10.844 -27.5 1 45.38 101 TRP A C 1
ATOM 784 O O . TRP A 1 101 ? 2.664 -10.273 -28.562 1 45.38 101 TRP A O 1
ATOM 794 N N . GLU A 1 102 ? 2.611 -10.242 -26.234 1 41.56 102 GLU A N 1
ATOM 795 C CA . GLU A 1 102 ? 2.6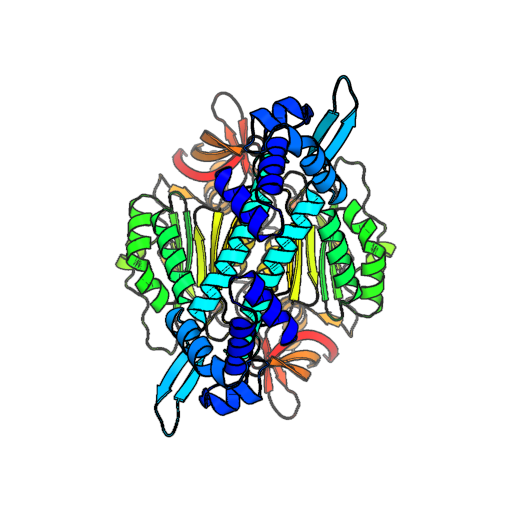27 -8.781 -26.25 1 41.56 102 GLU A CA 1
ATOM 796 C C . GLU A 1 102 ? 4.043 -8.242 -26.422 1 41.56 102 GLU A C 1
ATOM 798 O O . GLU A 1 102 ? 5.016 -8.914 -26.078 1 41.56 102 GLU A O 1
ATOM 803 N N . ALA A 1 103 ? 4.414 -7.422 -27.391 1 34.47 103 ALA A N 1
ATOM 804 C CA . ALA A 1 103 ? 5.625 -6.605 -27.375 1 34.47 103 ALA A CA 1
ATOM 805 C C . ALA A 1 103 ? 6.188 -6.48 -25.969 1 34.47 103 ALA A C 1
ATOM 807 O O . ALA A 1 103 ? 5.504 -6.797 -24.984 1 34.47 103 ALA A O 1
ATOM 808 N N . PRO A 1 104 ? 6.656 -5.223 -25.469 1 32.16 104 PRO A N 1
ATOM 809 C CA . PRO A 1 104 ? 7.543 -4.992 -24.328 1 32.16 104 PRO A CA 1
ATOM 810 C C . PRO A 1 104 ? 7.07 -5.707 -23.062 1 32.16 104 PRO A C 1
ATOM 812 O O . PRO A 1 104 ? 5.863 -5.816 -22.828 1 32.16 104 PRO A O 1
ATOM 815 N N . ALA A 1 105 ? 7.703 -6.723 -22.422 1 36.72 105 ALA A N 1
ATOM 816 C CA . ALA A 1 105 ? 7.902 -7.586 -21.266 1 36.72 105 ALA A CA 1
ATOM 817 C C . ALA A 1 105 ? 7.344 -6.941 -20 1 36.72 105 ALA A C 1
ATOM 819 O O . ALA A 1 105 ? 7.797 -5.867 -19.594 1 36.72 105 ALA A O 1
ATOM 820 N N . MET A 1 106 ? 6.168 -6.922 -19.844 1 33.06 106 MET A N 1
ATOM 821 C CA . MET A 1 106 ? 5.691 -6.504 -18.531 1 33.06 106 MET A CA 1
ATOM 822 C C . MET A 1 106 ? 6.508 -7.156 -17.422 1 33.06 106 MET A C 1
ATOM 824 O O . MET A 1 106 ? 6.629 -8.383 -17.375 1 33.06 106 MET A O 1
ATOM 828 N N . ASP A 1 107 ? 7.453 -6.738 -17.031 1 35.41 107 ASP A N 1
ATOM 829 C CA . ASP A 1 107 ? 8.32 -7.129 -15.93 1 35.41 107 ASP A CA 1
ATOM 830 C C . ASP A 1 107 ? 7.531 -7.859 -14.844 1 35.41 107 ASP A C 1
ATOM 832 O O . ASP A 1 107 ? 6.402 -7.477 -14.523 1 35.41 107 ASP A O 1
ATOM 836 N N . SER A 1 108 ? 7.566 -9.141 -14.75 1 37.03 108 SER A N 1
ATOM 837 C CA . SER A 1 108 ? 7.09 -10.102 -13.758 1 37.03 108 SER A CA 1
ATOM 838 C C . SER A 1 108 ? 6.871 -9.438 -12.406 1 37.03 108 SER A C 1
ATOM 840 O O . SER A 1 108 ? 7.832 -9.094 -11.711 1 37.03 108 SER A O 1
ATOM 842 N N . HIS A 1 109 ? 6.043 -8.5 -12.305 1 43.5 109 HIS A N 1
ATOM 843 C CA . HIS A 1 109 ? 5.688 -7.965 -10.992 1 43.5 109 HIS A CA 1
ATOM 844 C C . HIS A 1 109 ? 5.109 -9.047 -10.094 1 43.5 109 HIS A C 1
ATOM 846 O O . HIS A 1 109 ? 4.176 -9.758 -10.484 1 43.5 109 HIS A O 1
ATOM 852 N N . THR A 1 110 ? 6.023 -9.906 -9.438 1 47.38 110 THR A N 1
ATOM 853 C CA . THR A 1 110 ? 5.648 -11.031 -8.602 1 47.38 110 THR A CA 1
ATOM 854 C C . THR A 1 110 ? 5.387 -10.578 -7.168 1 47.38 110 THR A C 1
ATOM 856 O O . THR A 1 110 ? 6.148 -9.789 -6.609 1 47.38 110 THR A O 1
ATOM 859 N N . VAL A 1 111 ? 4.098 -10.625 -6.738 1 54.66 111 VAL A N 1
ATOM 860 C CA . VAL A 1 111 ? 3.842 -10.57 -5.301 1 54.66 111 VAL A CA 1
ATOM 861 C C . VAL A 1 111 ? 3.934 -11.977 -4.711 1 54.66 111 VAL A C 1
ATOM 863 O O . VAL A 1 111 ? 3.287 -12.906 -5.199 1 54.66 111 VAL A O 1
ATOM 866 N N . SER A 1 112 ? 4.961 -12.258 -3.867 1 55.72 112 SER A N 1
ATOM 867 C CA . SER A 1 112 ? 5.105 -13.531 -3.172 1 55.72 112 SER A CA 1
ATOM 868 C C . SER A 1 112 ? 4.621 -13.438 -1.729 1 55.72 112 SER A C 1
ATOM 870 O O . SER A 1 112 ? 4.93 -12.477 -1.028 1 55.72 112 SER A O 1
ATOM 872 N N . PHE A 1 113 ? 3.623 -14.25 -1.474 1 52.03 113 PHE A N 1
ATOM 873 C CA . PHE A 1 113 ? 3.227 -14.383 -0.077 1 52.03 113 PHE A CA 1
ATOM 874 C C . PHE A 1 113 ? 4.047 -15.469 0.615 1 52.03 113 PHE A C 1
ATOM 876 O O . PHE A 1 113 ? 4.227 -16.562 0.072 1 52.03 113 PHE A O 1
ATOM 883 N N . LEU A 1 114 ? 4.781 -14.969 1.592 1 54.12 114 LEU A N 1
ATOM 884 C CA . LEU A 1 114 ? 5.664 -15.898 2.289 1 54.12 114 LEU A CA 1
ATOM 885 C C . LEU A 1 114 ? 5.164 -16.172 3.705 1 54.12 114 LEU A C 1
ATOM 887 O O . LEU A 1 114 ? 4.68 -15.25 4.379 1 54.12 114 LEU A O 1
ATOM 891 N N . LYS A 1 115 ? 5.16 -17.328 4.074 1 55.38 115 LYS A N 1
ATOM 892 C CA . LYS A 1 115 ? 4.637 -17.703 5.387 1 55.38 115 LYS A CA 1
ATOM 893 C C . LYS A 1 115 ? 5.645 -17.391 6.488 1 55.38 115 LYS A C 1
ATOM 895 O O . LYS A 1 115 ? 5.262 -17.062 7.613 1 55.38 115 LYS A O 1
ATOM 900 N N . GLN A 1 116 ? 6.773 -17.453 6.082 1 59.09 116 GLN A N 1
ATOM 901 C CA . GLN A 1 116 ? 7.738 -17.312 7.168 1 59.09 116 GLN A CA 1
ATOM 902 C C . GLN A 1 116 ? 8.406 -15.945 7.129 1 59.09 116 GLN A C 1
ATOM 904 O O . GLN A 1 116 ? 8.969 -15.555 6.102 1 59.09 116 GLN A O 1
ATOM 909 N N . ILE A 1 117 ? 8.305 -15.336 8.32 1 70.25 117 ILE A N 1
ATOM 910 C CA . ILE A 1 117 ? 8.875 -14 8.477 1 70.25 117 ILE A CA 1
ATOM 911 C C . ILE A 1 117 ? 1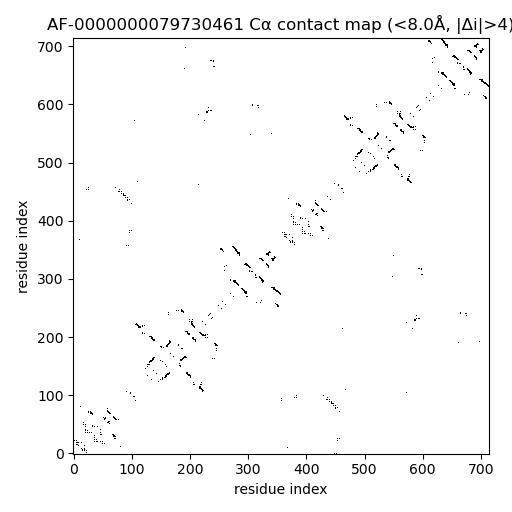0.383 -14.047 8.203 1 70.25 117 ILE A C 1
ATOM 913 O O . ILE A 1 117 ? 10.945 -13.109 7.633 1 70.25 117 ILE A O 1
ATOM 917 N N . ASP A 1 118 ? 10.992 -15.164 8.539 1 74.19 118 ASP A N 1
ATOM 918 C CA . ASP A 1 118 ? 12.438 -15.273 8.352 1 74.19 118 ASP A CA 1
ATOM 919 C C . ASP A 1 118 ? 12.797 -15.227 6.867 1 74.19 118 ASP A C 1
ATOM 921 O O . ASP A 1 118 ? 13.82 -14.656 6.488 1 74.19 118 ASP A O 1
ATOM 925 N N . THR A 1 119 ? 11.969 -15.836 6.113 1 73.88 119 THR A N 1
ATOM 926 C CA . THR A 1 119 ? 12.195 -15.812 4.672 1 73.88 119 THR A CA 1
ATOM 927 C C . THR A 1 119 ? 12.055 -14.391 4.129 1 73.88 119 THR A C 1
ATOM 929 O O . THR A 1 119 ? 12.781 -13.992 3.219 1 73.88 119 THR A O 1
ATOM 932 N N . VAL A 1 120 ? 11.148 -13.695 4.703 1 80.62 120 VAL A N 1
ATOM 933 C CA . VAL A 1 120 ? 10.961 -12.305 4.312 1 80.62 120 VAL A CA 1
ATOM 934 C C . VAL A 1 120 ? 12.211 -11.5 4.648 1 80.62 120 VAL A C 1
ATOM 936 O O . VAL A 1 120 ? 12.672 -10.695 3.834 1 80.62 120 VAL A O 1
ATOM 939 N N . LEU A 1 121 ? 12.805 -11.766 5.828 1 87.12 121 LEU A N 1
ATOM 940 C CA . LEU A 1 121 ? 14 -11.055 6.262 1 87.12 121 LEU A CA 1
ATOM 941 C C . LEU A 1 121 ? 15.195 -11.406 5.387 1 87.12 121 LEU A C 1
ATOM 943 O O . LEU A 1 121 ? 16.031 -10.547 5.074 1 87.12 121 LEU A O 1
ATOM 947 N N . ASP A 1 122 ? 15.203 -12.656 4.973 1 84.19 122 ASP A N 1
ATOM 948 C CA . ASP A 1 122 ? 16.281 -13.078 4.09 1 84.19 122 ASP A CA 1
ATOM 949 C C . ASP A 1 122 ? 16.219 -12.367 2.742 1 84.19 122 ASP A C 1
ATOM 951 O O . ASP A 1 122 ? 17.234 -11.922 2.215 1 84.19 122 ASP A O 1
ATOM 955 N N . ARG A 1 123 ? 15.047 -12.305 2.273 1 83.19 123 ARG A N 1
ATOM 956 C CA . ARG A 1 123 ? 14.852 -11.633 0.991 1 83.19 123 ARG A CA 1
ATOM 957 C C . ARG A 1 123 ? 15.141 -10.141 1.102 1 83.19 123 ARG A C 1
ATOM 959 O O . ARG A 1 123 ? 15.734 -9.547 0.193 1 83.19 123 ARG A O 1
ATOM 966 N N . ALA A 1 124 ? 14.734 -9.602 2.236 1 93.12 124 ALA A N 1
ATOM 967 C CA . ALA A 1 124 ? 15.023 -8.188 2.484 1 93.12 124 ALA A CA 1
ATOM 968 C C . ALA A 1 124 ? 16.531 -7.938 2.533 1 93.12 124 ALA A C 1
ATOM 970 O O . ALA A 1 124 ? 17.016 -6.973 1.941 1 93.12 124 ALA A O 1
ATOM 971 N N . GLU A 1 125 ? 17.172 -8.82 3.199 1 93.62 125 GLU A N 1
ATOM 972 C CA . GLU A 1 125 ? 18.625 -8.672 3.312 1 93.62 125 GLU A CA 1
ATOM 973 C C . GLU A 1 125 ? 19.297 -8.688 1.939 1 93.62 125 GLU A C 1
ATOM 975 O O . GLU A 1 125 ? 20.172 -7.879 1.662 1 93.62 125 GLU A O 1
ATOM 980 N N . ALA A 1 126 ? 18.891 -9.586 1.144 1 90.44 126 ALA A N 1
ATOM 981 C CA . ALA A 1 126 ? 19.438 -9.695 -0.201 1 90.44 126 ALA A CA 1
ATOM 982 C C . ALA A 1 126 ? 19.188 -8.43 -1.009 1 90.44 126 ALA A C 1
ATOM 984 O O . ALA A 1 126 ? 20.078 -7.941 -1.711 1 90.44 126 ALA A O 1
ATOM 985 N N . LYS A 1 127 ? 18 -7.926 -0.918 1 92.5 127 LYS A N 1
ATOM 986 C CA . LYS A 1 127 ? 17.641 -6.711 -1.648 1 92.5 127 LYS A CA 1
ATOM 987 C C . LYS A 1 127 ? 18.422 -5.508 -1.125 1 92.5 127 LYS A C 1
ATOM 989 O O . LYS A 1 127 ? 18.859 -4.652 -1.903 1 92.5 127 LYS A O 1
ATOM 994 N N . ILE A 1 128 ? 18.578 -5.438 0.2 1 97.19 128 ILE A N 1
ATOM 995 C CA . ILE A 1 128 ? 19.328 -4.348 0.827 1 97.19 128 ILE A CA 1
ATOM 996 C C . ILE A 1 128 ? 20.781 -4.379 0.363 1 97.19 128 ILE A C 1
ATOM 998 O O . ILE A 1 128 ? 21.359 -3.338 0.032 1 97.19 128 ILE A O 1
ATOM 1002 N N . ARG A 1 129 ? 21.297 -5.523 0.256 1 94.38 129 ARG A N 1
ATOM 1003 C CA . ARG A 1 129 ? 22.688 -5.668 -0.161 1 94.38 129 ARG A CA 1
ATOM 1004 C C . ARG A 1 129 ? 22.875 -5.215 -1.605 1 94.38 129 ARG A C 1
ATOM 1006 O O . ARG A 1 129 ? 23.938 -4.703 -1.969 1 94.38 129 ARG A O 1
ATOM 1013 N N . ALA A 1 130 ? 21.891 -5.316 -2.33 1 91.81 130 ALA A N 1
ATOM 1014 C CA . ALA A 1 130 ? 21.969 -4.977 -3.75 1 91.81 130 ALA A CA 1
ATOM 1015 C C . ALA A 1 130 ? 21.531 -3.537 -3.994 1 91.81 130 ALA A C 1
ATOM 1017 O O . ALA A 1 130 ? 21.594 -3.043 -5.121 1 91.81 130 ALA A O 1
ATOM 1018 N N . ALA A 1 131 ? 21.062 -2.879 -2.967 1 95.38 131 ALA A N 1
ATOM 1019 C CA . ALA A 1 131 ? 20.5 -1.541 -3.107 1 95.38 131 ALA A CA 1
ATOM 1020 C C . ALA A 1 131 ? 21.531 -0.55 -3.611 1 95.38 131 ALA A C 1
ATOM 1022 O O . ALA A 1 131 ? 22.703 -0.593 -3.191 1 95.38 131 ALA A O 1
ATOM 1023 N N . THR A 1 132 ? 21.078 0.42 -4.473 1 90.88 132 THR A N 1
ATOM 1024 C CA . THR A 1 132 ? 22.016 1.379 -5.055 1 90.88 132 THR A CA 1
ATOM 1025 C C . THR A 1 132 ? 21.562 2.809 -4.781 1 90.88 132 THR A C 1
ATOM 1027 O O . THR A 1 132 ? 22.359 3.744 -4.848 1 90.88 132 THR A O 1
ATOM 1030 N N . ASP A 1 133 ? 20.359 3.006 -4.512 1 93.19 133 ASP A N 1
ATOM 1031 C CA . ASP A 1 133 ? 19.844 4.367 -4.457 1 93.19 133 ASP A CA 1
ATOM 1032 C C . ASP A 1 133 ? 19.312 4.695 -3.064 1 93.19 133 ASP A C 1
ATOM 1034 O O . ASP A 1 133 ? 19.906 5.48 -2.332 1 93.19 133 ASP A O 1
ATOM 1038 N N . GLN A 1 134 ? 18.203 4.02 -2.729 1 96.62 134 GLN A N 1
ATOM 1039 C CA . GLN A 1 134 ? 17.594 4.367 -1.445 1 96.62 134 GLN A CA 1
ATOM 1040 C C . GLN A 1 134 ? 16.938 3.152 -0.802 1 96.62 134 GLN A C 1
ATOM 1042 O O . GLN A 1 134 ? 16.469 2.244 -1.5 1 96.62 134 GLN A O 1
ATOM 1047 N N . ILE A 1 135 ? 16.891 3.223 0.544 1 98 135 ILE A N 1
ATOM 1048 C CA . ILE A 1 135 ? 16.281 2.176 1.35 1 98 135 ILE A CA 1
ATOM 1049 C C . ILE A 1 135 ? 15.406 2.805 2.436 1 98 135 ILE A C 1
ATOM 1051 O O . ILE A 1 135 ? 15.859 3.689 3.166 1 98 135 ILE A O 1
ATOM 1055 N N . GLY A 1 136 ? 14.172 2.51 2.461 1 97.94 136 GLY A N 1
ATOM 1056 C CA . GLY A 1 136 ? 13.312 2.721 3.615 1 97.94 136 GLY A CA 1
ATOM 1057 C C . GLY A 1 136 ? 13.031 1.448 4.391 1 97.94 136 GLY A C 1
ATOM 1058 O O . GLY A 1 136 ? 12.719 0.413 3.803 1 97.94 136 GLY A O 1
ATOM 1059 N N . ILE A 1 137 ? 13.211 1.485 5.73 1 98.31 137 ILE A N 1
ATOM 1060 C CA . ILE A 1 137 ? 13.023 0.254 6.488 1 98.31 137 ILE A CA 1
ATOM 1061 C C . ILE A 1 137 ? 12.375 0.571 7.832 1 98.31 137 ILE A C 1
ATOM 1063 O O . ILE A 1 137 ? 12.727 1.554 8.484 1 98.31 137 ILE A O 1
ATOM 1067 N N . ALA A 1 138 ? 11.359 -0.086 8.156 1 97.06 138 ALA A N 1
ATOM 1068 C CA . ALA A 1 138 ? 10.734 -0.156 9.477 1 97.06 138 ALA A CA 1
ATOM 1069 C C . ALA A 1 138 ? 10.969 -1.52 10.117 1 97.06 138 ALA A C 1
ATOM 1071 O O . ALA A 1 138 ? 10.594 -2.551 9.555 1 97.06 138 ALA A O 1
ATOM 1072 N N . ALA A 1 139 ? 11.578 -1.568 11.281 1 95.5 139 ALA A N 1
ATOM 1073 C CA . ALA A 1 139 ? 11.984 -2.844 11.867 1 95.5 139 ALA A CA 1
ATOM 1074 C C . ALA A 1 139 ? 11.977 -2.777 13.391 1 95.5 139 ALA A C 1
ATOM 1076 O O . ALA A 1 139 ? 12.109 -1.697 13.969 1 95.5 139 ALA A O 1
ATOM 1077 N N . SER A 1 140 ? 11.758 -3.92 13.953 1 92.44 140 SER A N 1
ATOM 1078 C CA . SER A 1 140 ? 12.023 -4.062 15.383 1 92.44 140 SER A CA 1
ATOM 1079 C C . SER A 1 140 ? 13.523 -4.07 15.664 1 92.44 140 SER A C 1
ATOM 1081 O O . SER A 1 140 ? 14.336 -4.133 14.742 1 92.44 140 SER A O 1
ATOM 1083 N N . LEU A 1 141 ? 13.844 -4.023 16.922 1 92.5 141 LEU A N 1
ATOM 1084 C CA . LEU A 1 141 ? 15.258 -4.016 17.297 1 92.5 141 LEU A CA 1
ATOM 1085 C C . LEU A 1 141 ? 15.938 -5.312 16.875 1 92.5 141 LEU A C 1
ATOM 1087 O O . LEU A 1 141 ? 17.062 -5.289 16.375 1 92.5 141 LEU A O 1
ATOM 1091 N N . ASP A 1 142 ? 15.25 -6.398 17.062 1 90.88 142 ASP A N 1
ATOM 1092 C CA . ASP A 1 142 ? 15.805 -7.688 16.656 1 90.88 142 ASP A CA 1
ATOM 1093 C C . ASP A 1 142 ? 16.016 -7.758 15.148 1 90.88 142 ASP A C 1
ATOM 1095 O O . ASP A 1 142 ? 17.031 -8.273 14.68 1 90.88 142 ASP A O 1
ATOM 1099 N N . GLN A 1 143 ? 15.07 -7.316 14.453 1 93.06 143 GLN A N 1
ATOM 1100 C CA . GLN A 1 143 ? 15.156 -7.309 12.992 1 93.06 143 GLN A CA 1
ATOM 1101 C C . GLN A 1 143 ? 16.281 -6.391 12.516 1 93.06 143 GLN A C 1
ATOM 1103 O O . GLN A 1 143 ? 17.016 -6.73 11.586 1 93.06 143 GLN A O 1
ATOM 1108 N N . PHE A 1 144 ? 16.406 -5.258 13.156 1 95.88 144 PHE A N 1
ATOM 1109 C CA . PHE A 1 144 ? 17.469 -4.324 12.836 1 95.88 144 PHE A CA 1
ATOM 1110 C C . PHE A 1 144 ? 18.844 -4.965 13.07 1 95.88 144 PHE A C 1
ATOM 1112 O O . PHE A 1 144 ? 19.734 -4.848 12.234 1 95.88 144 PHE A O 1
ATOM 1119 N N . GLU A 1 145 ? 18.969 -5.57 14.172 1 94.62 145 GLU A N 1
ATOM 1120 C CA . GLU A 1 145 ? 20.25 -6.207 14.5 1 94.62 145 GLU A CA 1
ATOM 1121 C C . GLU A 1 145 ? 20.641 -7.223 13.43 1 94.62 145 GLU A C 1
ATOM 1123 O O . GLU A 1 145 ? 21.812 -7.297 13.039 1 94.62 145 GLU A O 1
ATOM 1128 N N . ARG A 1 146 ? 19.719 -7.91 13 1 94.44 146 ARG A N 1
ATOM 1129 C CA . ARG A 1 146 ? 19.953 -8.914 11.977 1 94.44 146 ARG A CA 1
ATOM 1130 C C . ARG A 1 146 ? 20.344 -8.266 10.656 1 94.44 146 ARG A C 1
ATOM 1132 O O . ARG A 1 146 ? 21.219 -8.781 9.938 1 94.44 146 ARG A O 1
ATOM 1139 N N . LEU A 1 147 ? 19.781 -7.152 10.312 1 97.38 147 LEU A N 1
ATOM 1140 C CA . LEU A 1 147 ? 19.953 -6.543 8.992 1 97.38 147 LEU A CA 1
ATOM 1141 C C . LEU A 1 147 ? 21.031 -5.465 9.031 1 97.38 147 LEU A C 1
ATOM 1143 O O . LEU A 1 147 ? 21.406 -4.93 7.984 1 97.38 147 LEU A O 1
ATOM 1147 N N . GLN A 1 148 ? 21.516 -5.188 10.211 1 97.69 148 GLN A N 1
ATOM 1148 C CA . GLN A 1 148 ? 22.422 -4.062 10.445 1 97.69 148 GLN A CA 1
ATOM 1149 C C . GLN A 1 148 ? 23.656 -4.148 9.547 1 97.69 148 GLN A C 1
ATOM 1151 O O . GLN A 1 148 ? 24.031 -3.162 8.914 1 97.69 148 GLN A O 1
ATOM 1156 N N . PRO A 1 149 ? 24.297 -5.262 9.375 1 97.38 149 PRO A N 1
ATOM 1157 C CA . PRO A 1 149 ? 25.484 -5.312 8.508 1 97.38 149 PRO A CA 1
ATOM 1158 C C . PRO A 1 149 ? 25.156 -4.973 7.051 1 97.38 149 PRO A C 1
ATOM 1160 O O . PRO A 1 149 ? 25.938 -4.273 6.391 1 97.38 149 PRO A O 1
ATOM 1163 N N . ALA A 1 150 ? 24.109 -5.465 6.578 1 97.62 150 ALA A N 1
ATOM 1164 C CA . ALA A 1 150 ? 23.703 -5.188 5.203 1 97.62 150 ALA A CA 1
ATOM 1165 C C . ALA A 1 150 ? 23.375 -3.709 5.016 1 97.62 150 ALA A C 1
ATOM 1167 O O . ALA A 1 150 ? 23.719 -3.111 3.996 1 97.62 150 ALA A O 1
ATOM 1168 N N . LEU A 1 151 ? 22.672 -3.131 5.977 1 98.38 151 LEU A N 1
ATOM 1169 C CA . LEU A 1 151 ? 22.312 -1.717 5.93 1 98.38 151 LEU A CA 1
ATOM 1170 C C . LEU A 1 151 ? 23.562 -0.842 5.938 1 98.38 151 LEU A C 1
ATOM 1172 O O . LEU A 1 151 ? 23.656 0.122 5.176 1 98.38 151 LEU A O 1
ATOM 1176 N N . GLN A 1 152 ? 24.438 -1.22 6.773 1 97.62 152 GLN A N 1
ATOM 1177 C CA . GLN A 1 152 ? 25.688 -0.464 6.855 1 97.62 152 GLN A CA 1
ATOM 1178 C C . GLN A 1 152 ? 26.453 -0.508 5.535 1 97.62 152 GLN A C 1
ATOM 1180 O O . GLN A 1 152 ? 26.953 0.513 5.074 1 97.62 152 GLN A O 1
ATOM 1185 N N . ALA A 1 153 ? 26.547 -1.647 4.984 1 97.38 153 ALA A N 1
ATOM 1186 C CA . ALA A 1 153 ? 27.234 -1.802 3.703 1 97.38 153 ALA A CA 1
ATOM 1187 C C . ALA A 1 153 ? 26.562 -0.963 2.619 1 97.38 153 ALA A C 1
ATOM 1189 O O . ALA A 1 153 ? 27.234 -0.336 1.803 1 97.38 153 ALA A O 1
ATOM 1190 N N . ALA A 1 154 ? 25.266 -1.017 2.566 1 97.44 154 ALA A N 1
ATOM 1191 C CA . ALA A 1 154 ? 24.531 -0.23 1.586 1 97.44 154 ALA A CA 1
ATOM 1192 C C . ALA A 1 154 ? 24.75 1.264 1.793 1 97.44 154 ALA A C 1
ATOM 1194 O O . ALA A 1 154 ? 24.953 2.008 0.829 1 97.44 154 ALA A O 1
ATOM 1195 N N . HIS A 1 155 ? 24.719 1.655 3.029 1 96.62 155 HIS A N 1
ATOM 1196 C CA . HIS A 1 155 ? 24.953 3.053 3.375 1 96.62 155 HIS A CA 1
ATOM 1197 C C . HIS A 1 155 ? 26.359 3.496 2.955 1 96.62 155 HIS A C 1
ATOM 1199 O O . HIS A 1 155 ? 26.531 4.594 2.42 1 96.62 155 HIS A O 1
ATOM 1205 N N . GLU A 1 156 ? 27.281 2.68 3.129 1 95.56 156 GLU A N 1
ATOM 1206 C CA . GLU A 1 156 ? 28.656 2.969 2.76 1 95.56 156 GLU A CA 1
ATOM 1207 C C . GLU A 1 156 ? 28.812 3.094 1.246 1 95.56 156 GLU A C 1
ATOM 1209 O O . GLU A 1 156 ? 29.656 3.855 0.762 1 95.56 156 GLU A O 1
ATOM 1214 N N . ARG A 1 157 ? 28.016 2.369 0.572 1 95.06 157 ARG A N 1
ATOM 1215 C CA . ARG A 1 157 ? 28.062 2.41 -0.886 1 95.06 157 ARG A CA 1
ATOM 1216 C C . ARG A 1 157 ? 27.359 3.654 -1.417 1 95.06 157 ARG A C 1
ATOM 1218 O O . ARG A 1 157 ? 27.391 3.932 -2.617 1 95.06 157 ARG A O 1
ATOM 1225 N N . GLY A 1 158 ? 26.656 4.309 -0.552 1 92.94 158 GLY A N 1
ATOM 1226 C CA . GLY A 1 158 ? 26.078 5.582 -0.958 1 92.94 158 GLY A CA 1
ATOM 1227 C C . GLY A 1 158 ? 24.562 5.574 -0.999 1 92.94 158 GLY A C 1
ATOM 1228 O O . GLY A 1 158 ? 23.953 6.566 -1.379 1 92.94 158 GLY A O 1
ATOM 1229 N N . ALA A 1 159 ? 23.953 4.465 -0.653 1 95.75 159 ALA A N 1
ATOM 1230 C CA . ALA A 1 159 ? 22.5 4.414 -0.597 1 95.75 159 ALA A CA 1
ATOM 1231 C C . ALA A 1 159 ? 21.953 5.273 0.543 1 95.75 159 ALA A C 1
ATOM 1233 O O . ALA A 1 159 ? 22.531 5.301 1.634 1 95.75 159 ALA A O 1
ATOM 1234 N N . TYR A 1 160 ? 20.938 6.059 0.269 1 96.5 160 TYR A N 1
ATOM 1235 C CA . TYR A 1 160 ? 20.266 6.832 1.312 1 96.5 160 TYR A CA 1
ATOM 1236 C C . TYR A 1 160 ? 19.344 5.953 2.139 1 96.5 160 TYR A C 1
ATOM 1238 O O . TYR A 1 160 ? 18.344 5.438 1.625 1 96.5 160 TYR A O 1
ATOM 1246 N N . VAL A 1 161 ? 19.625 5.785 3.426 1 97.69 161 VAL A N 1
ATOM 1247 C CA . VAL A 1 161 ? 18.891 4.844 4.262 1 97.69 161 VAL A CA 1
ATOM 1248 C C . VAL A 1 161 ? 18.031 5.609 5.277 1 97.69 161 VAL A C 1
ATOM 1250 O O . VAL A 1 161 ? 18.562 6.387 6.074 1 97.69 161 VAL A O 1
ATOM 1253 N N . ARG A 1 162 ? 16.719 5.43 5.254 1 97.5 162 ARG A N 1
ATOM 1254 C CA . ARG A 1 162 ? 15.781 5.902 6.27 1 97.5 162 ARG A CA 1
ATOM 1255 C C . ARG A 1 162 ? 15.289 4.754 7.137 1 97.5 162 ARG A C 1
ATOM 1257 O O . ARG A 1 162 ? 14.641 3.83 6.645 1 97.5 162 ARG A O 1
ATOM 1264 N N . LEU A 1 163 ? 15.578 4.828 8.445 1 98.06 163 LEU A N 1
ATOM 1265 C CA . LEU A 1 163 ? 15.297 3.73 9.359 1 98.06 163 LEU A CA 1
ATOM 1266 C C . LEU A 1 163 ? 14.32 4.164 10.445 1 98.06 163 LEU A C 1
ATOM 1268 O O . LEU A 1 163 ? 14.539 5.176 11.117 1 98.06 163 LEU A O 1
ATOM 1272 N N . VAL A 1 164 ? 13.203 3.465 10.516 1 96.25 164 VAL A N 1
ATOM 1273 C CA . VAL A 1 164 ? 12.289 3.609 11.641 1 96.25 164 VAL A CA 1
ATOM 1274 C C . VAL A 1 164 ? 12.414 2.402 12.562 1 96.25 164 VAL A C 1
ATOM 1276 O O . VAL A 1 164 ? 12.203 1.262 12.141 1 96.25 164 VAL A O 1
ATOM 1279 N N . LEU A 1 165 ? 12.703 2.654 13.844 1 95.19 165 LEU A N 1
ATOM 1280 C CA . LEU A 1 165 ? 12.875 1.58 14.812 1 95.19 165 LEU A CA 1
ATOM 1281 C C . LEU A 1 165 ? 11.695 1.531 15.781 1 95.19 165 LEU A C 1
ATOM 1283 O O . LEU A 1 165 ? 11.211 2.572 16.234 1 95.19 165 LEU A O 1
ATOM 1287 N N . HIS A 1 166 ? 11.25 0.347 15.938 1 90.88 166 HIS A N 1
ATOM 1288 C CA . HIS A 1 166 ? 10.305 0.123 17.031 1 90.88 166 HIS A CA 1
ATOM 1289 C C . HIS A 1 166 ? 11.039 -0.255 18.312 1 90.88 166 HIS A C 1
ATOM 1291 O O . HIS A 1 166 ? 11.781 -1.239 18.344 1 90.88 166 HIS A O 1
ATOM 1297 N N . VAL A 1 167 ? 10.805 0.52 19.344 1 85.19 167 VAL A N 1
ATOM 1298 C CA . VAL A 1 167 ? 11.391 0.271 20.656 1 85.19 167 VAL A CA 1
ATOM 1299 C C . VAL A 1 167 ? 10.281 0.142 21.703 1 85.19 167 VAL A C 1
ATOM 1301 O O . VAL A 1 167 ? 9.555 1.101 21.969 1 85.19 167 VAL A O 1
ATOM 1304 N N . GLU A 1 168 ? 10.203 -0.984 22.219 1 77.12 168 GLU A N 1
ATOM 1305 C CA . GLU A 1 168 ? 9.172 -1.182 23.234 1 77.12 168 GLU A CA 1
ATOM 1306 C C . GLU A 1 168 ? 9.492 -0.412 24.516 1 77.12 168 GLU A C 1
ATOM 1308 O O . GLU A 1 168 ? 10.594 -0.528 25.047 1 77.12 168 GLU A O 1
ATOM 1313 N N . GLU A 1 169 ? 8.625 0.451 24.875 1 68.56 169 GLU A N 1
ATOM 1314 C CA . GLU A 1 169 ? 8.867 1.283 26.047 1 68.56 169 GLU A CA 1
ATOM 1315 C C . GLU A 1 169 ? 9.227 0.432 27.266 1 68.56 169 GLU A C 1
ATOM 1317 O O . GLU A 1 169 ? 10.164 0.755 28 1 68.56 169 GLU A O 1
ATOM 1322 N N . ASP A 1 170 ? 8.438 -0.512 27.641 1 66.38 170 ASP A N 1
ATOM 1323 C CA . ASP A 1 170 ? 8.602 -1.203 28.906 1 66.38 170 ASP A CA 1
ATOM 1324 C C . ASP A 1 170 ? 9.523 -2.41 28.766 1 66.38 170 ASP A C 1
ATOM 1326 O O . ASP A 1 170 ? 9.633 -3.229 29.688 1 66.38 170 ASP A O 1
ATOM 1330 N N . SER A 1 171 ? 10.117 -2.477 27.734 1 63.97 171 SER A N 1
ATOM 1331 C CA . SER A 1 171 ? 10.891 -3.695 27.531 1 63.97 171 SER A CA 1
ATOM 1332 C C . SER A 1 171 ? 12.297 -3.561 28.094 1 63.97 171 SER A C 1
ATOM 1334 O O . SER A 1 171 ? 13.008 -4.555 28.266 1 63.97 171 SER A O 1
ATOM 1336 N N . GLY A 1 172 ? 12.641 -2.387 28.625 1 67.38 172 GLY A N 1
ATOM 1337 C CA . GLY A 1 172 ? 14.008 -2.199 29.078 1 67.38 172 GLY A CA 1
ATOM 1338 C C . GLY A 1 172 ? 15.008 -2.109 27.938 1 67.38 172 GLY A C 1
ATOM 1339 O O . GLY A 1 172 ? 16.203 -1.924 28.172 1 67.38 172 GLY A O 1
ATOM 1340 N N . GLU A 1 173 ? 14.516 -2.385 26.797 1 67.12 173 GLU A N 1
ATOM 1341 C CA . GLU A 1 173 ? 15.414 -2.303 25.656 1 67.12 173 GLU A CA 1
ATOM 1342 C C . GLU A 1 173 ? 15.828 -0.86 25.375 1 67.12 173 GLU A C 1
ATOM 1344 O O . GLU A 1 173 ? 15.031 0.063 25.547 1 67.12 173 GLU A O 1
ATOM 1349 N N . SER A 1 174 ? 17.125 -0.738 25.172 1 77.69 174 SER A N 1
ATOM 1350 C CA . SER A 1 174 ? 17.656 0.585 24.859 1 77.69 174 SER A CA 1
ATOM 1351 C C . SER A 1 174 ? 17.891 0.745 23.359 1 77.69 174 SER A C 1
ATOM 1353 O O . SER A 1 174 ? 18.188 -0.23 22.672 1 77.69 174 SER A O 1
ATOM 1355 N N . VAL A 1 175 ? 17.609 1.935 22.953 1 84.88 175 VAL A N 1
ATOM 1356 C CA . VAL A 1 175 ? 17.953 2.326 21.578 1 84.88 175 VAL A CA 1
ATOM 1357 C C . VAL A 1 175 ? 19.453 2.164 21.359 1 84.88 175 VAL A C 1
ATOM 1359 O O . VAL A 1 175 ? 20.25 2.463 22.25 1 84.88 175 VAL A O 1
ATOM 1362 N N . PRO A 1 176 ? 19.812 1.545 20.234 1 90.81 176 PRO A N 1
ATOM 1363 C CA . PRO A 1 176 ? 21.25 1.446 19.922 1 90.81 176 PRO A CA 1
ATOM 1364 C C . PRO A 1 176 ? 21.953 2.799 19.969 1 90.81 176 PRO A C 1
ATOM 1366 O O . PRO A 1 176 ? 21.312 3.844 19.875 1 90.81 176 PRO A O 1
ATOM 1369 N N . PRO A 1 177 ? 23.297 2.775 20.172 1 91.88 177 PRO A N 1
ATOM 1370 C CA . PRO A 1 177 ? 24.047 4.031 20.203 1 91.88 177 PRO A CA 1
ATOM 1371 C C . PRO A 1 177 ? 23.922 4.836 18.922 1 91.88 177 PRO A C 1
ATOM 1373 O O . PRO A 1 177 ? 23.891 4.266 17.828 1 91.88 177 PRO A O 1
ATOM 1376 N N . GLU A 1 178 ? 23.906 6.105 19.094 1 91.88 178 GLU A N 1
ATOM 1377 C CA . GLU A 1 178 ? 23.75 7.023 17.969 1 91.88 178 GLU A CA 1
ATOM 1378 C C . GLU A 1 178 ? 24.844 6.809 16.922 1 91.88 178 GLU A C 1
ATOM 1380 O O . GLU A 1 178 ? 24.578 6.934 15.719 1 91.88 178 GLU A O 1
ATOM 1385 N N . SER A 1 179 ? 26.016 6.555 17.328 1 93.12 179 SER A N 1
ATOM 1386 C CA . SER A 1 179 ? 27.125 6.344 16.406 1 93.12 179 SER A CA 1
ATOM 1387 C C . SER A 1 179 ? 26.875 5.152 15.492 1 93.12 179 SER A C 1
ATOM 1389 O O . SER A 1 179 ? 27.125 5.223 14.289 1 93.12 179 SER A O 1
ATOM 1391 N N . LEU A 1 180 ? 26.422 4.129 16.109 1 94.62 180 LEU A N 1
ATOM 1392 C CA . LEU A 1 180 ? 26.094 2.941 15.328 1 94.62 180 LEU A CA 1
ATOM 1393 C C . LEU A 1 180 ? 24.984 3.229 14.336 1 94.62 180 LEU A C 1
ATOM 1395 O O . LEU A 1 180 ? 25.047 2.805 13.18 1 94.62 180 LEU A O 1
ATOM 1399 N N . LEU A 1 181 ? 24.016 3.938 14.812 1 96.06 181 LEU A N 1
ATOM 1400 C CA . LEU A 1 181 ? 22.875 4.277 13.961 1 96.06 181 LEU A CA 1
ATOM 1401 C C . LEU A 1 181 ? 23.297 5.184 12.812 1 96.06 181 LEU A C 1
ATOM 1403 O O . LEU A 1 181 ? 22.859 5.008 11.68 1 96.06 181 LEU A O 1
ATOM 1407 N N . ALA A 1 182 ? 24.188 6.074 13.062 1 94.5 182 ALA A N 1
ATOM 1408 C CA . ALA A 1 182 ? 24.672 7.016 12.055 1 94.5 182 ALA A CA 1
ATOM 1409 C C . ALA A 1 182 ? 25.5 6.305 10.992 1 94.5 182 ALA A C 1
ATOM 1411 O O . ALA A 1 182 ? 25.5 6.715 9.828 1 94.5 182 ALA A O 1
ATOM 1412 N N . GLU A 1 183 ? 26.078 5.262 11.336 1 94.75 183 GLU A N 1
ATOM 1413 C CA . GLU A 1 183 ? 26.875 4.469 10.398 1 94.75 183 GLU A CA 1
ATOM 1414 C C . GLU A 1 183 ? 25.984 3.6 9.523 1 94.75 183 GLU A C 1
ATOM 1416 O O . GLU A 1 183 ? 26.359 3.232 8.406 1 94.75 183 GLU A O 1
ATOM 1421 N N . THR A 1 184 ? 24.828 3.369 10.047 1 96.12 184 THR A N 1
ATOM 1422 C CA . THR A 1 184 ? 23.953 2.4 9.398 1 96.12 184 THR A CA 1
ATOM 1423 C C . THR A 1 184 ? 22.922 3.107 8.516 1 96.12 184 THR A C 1
ATOM 1425 O O . THR A 1 184 ? 22.453 2.545 7.527 1 96.12 184 THR A O 1
ATOM 1428 N N . ALA A 1 185 ? 22.578 4.328 8.891 1 97.38 185 ALA A N 1
ATOM 1429 C CA . ALA A 1 185 ? 21.469 4.988 8.211 1 97.38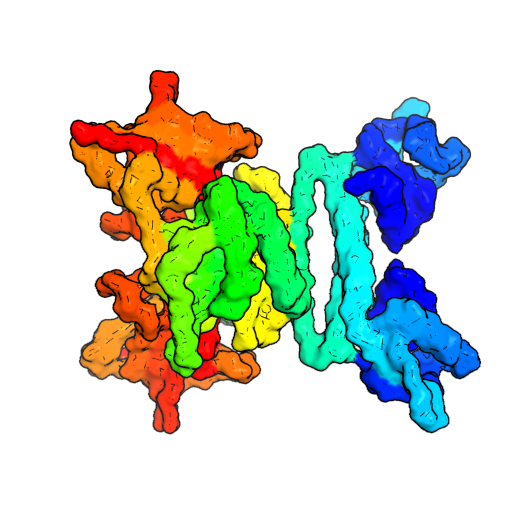 185 ALA A CA 1
ATOM 1430 C C . ALA A 1 185 ? 21.703 6.492 8.125 1 97.38 185 ALA A C 1
ATOM 1432 O O . ALA A 1 185 ? 22.391 7.074 8.969 1 97.38 185 ALA A O 1
ATOM 1433 N N . SER A 1 186 ? 21.109 7.09 7.086 1 96.12 186 SER A N 1
ATOM 1434 C CA . SER A 1 186 ? 21.172 8.531 6.883 1 96.12 186 SER A CA 1
ATOM 1435 C C . SER A 1 186 ? 20.266 9.273 7.855 1 96.12 186 SER A C 1
ATOM 1437 O O . SER A 1 186 ? 20.578 10.383 8.289 1 96.12 186 SER A O 1
ATOM 1439 N N . GLU A 1 187 ? 19.156 8.727 8.117 1 96 187 GLU A N 1
ATOM 1440 C CA . GLU A 1 187 ? 18.156 9.219 9.062 1 96 187 GLU A CA 1
ATOM 1441 C C . GLU A 1 187 ? 17.547 8.078 9.859 1 96 187 GLU A C 1
ATOM 1443 O O . GLU A 1 187 ? 17.188 7.039 9.297 1 96 187 GLU A O 1
ATOM 1448 N N . VAL A 1 188 ? 17.453 8.289 11.203 1 96.31 188 VAL A N 1
ATOM 1449 C CA . VAL A 1 188 ? 16.859 7.273 12.055 1 96.31 188 VAL A CA 1
ATOM 1450 C C . VAL A 1 188 ? 15.797 7.906 12.953 1 96.31 188 VAL A C 1
ATOM 1452 O O . VAL A 1 188 ? 16.016 8.977 13.523 1 96.31 188 VAL A O 1
ATOM 1455 N N . ARG A 1 189 ? 14.68 7.309 12.938 1 93.56 189 ARG A N 1
ATOM 1456 C CA . ARG A 1 189 ? 13.602 7.691 13.836 1 93.56 189 ARG A CA 1
ATOM 1457 C C . ARG A 1 189 ? 13.086 6.484 14.617 1 93.56 189 ARG A C 1
ATOM 1459 O O . ARG A 1 189 ? 13.406 5.34 14.281 1 93.56 189 ARG A O 1
ATOM 1466 N N . TYR A 1 190 ? 12.359 6.684 15.711 1 91.19 190 TYR A N 1
ATOM 1467 C CA . TYR A 1 190 ? 11.844 5.547 16.469 1 91.19 190 TYR A CA 1
ATOM 1468 C C . TYR A 1 190 ? 10.445 5.836 17 1 91.19 190 TYR A C 1
ATOM 1470 O O . TYR A 1 190 ? 10.023 6.992 17.062 1 91.19 190 TYR A O 1
ATOM 1478 N N . ARG A 1 191 ? 9.727 4.781 17.25 1 87.38 191 ARG A N 1
ATOM 1479 C CA . ARG A 1 191 ? 8.43 4.84 17.906 1 87.38 191 ARG A CA 1
ATOM 1480 C C . ARG A 1 191 ? 8.258 3.691 18.891 1 87.38 191 ARG A C 1
ATOM 1482 O O . ARG A 1 191 ? 8.992 2.703 18.828 1 87.38 191 ARG A O 1
ATOM 1489 N N . THR A 1 192 ? 7.289 3.828 19.766 1 84.12 192 THR A N 1
ATOM 1490 C CA . THR A 1 192 ? 7.109 2.828 20.812 1 84.12 192 THR A CA 1
ATOM 1491 C C . THR A 1 192 ? 5.906 1.939 20.5 1 84.12 192 THR A C 1
ATOM 1493 O O . THR A 1 192 ? 5.676 0.941 21.188 1 84.12 192 THR A O 1
ATOM 1496 N N . ILE A 1 193 ? 5.164 2.246 19.547 1 81.38 193 ILE A N 1
ATOM 1497 C CA . ILE A 1 193 ? 4.004 1.451 19.156 1 81.38 193 ILE A CA 1
ATOM 1498 C C . ILE A 1 193 ? 4.426 0.382 18.141 1 81.38 193 ILE A C 1
ATOM 1500 O O . ILE A 1 193 ? 5.191 0.659 17.219 1 81.38 193 ILE A O 1
ATOM 1504 N N . PRO A 1 194 ? 3.906 -0.78 18.312 1 82.75 194 PRO A N 1
ATOM 1505 C CA . PRO A 1 194 ? 4.262 -1.852 17.375 1 82.75 194 PRO A CA 1
ATOM 1506 C C . PRO A 1 194 ? 3.953 -1.495 15.922 1 82.75 194 PRO A C 1
ATOM 1508 O O . PRO A 1 194 ? 2.969 -0.805 15.648 1 82.75 194 PRO A O 1
ATOM 1511 N N . MET A 1 195 ? 4.848 -1.974 15.086 1 86.69 195 MET A N 1
ATOM 1512 C CA . MET A 1 195 ? 4.695 -1.722 13.656 1 86.69 195 MET A CA 1
ATOM 1513 C C . MET A 1 195 ? 5.125 -2.936 12.844 1 86.69 195 MET A C 1
ATOM 1515 O O . MET A 1 195 ? 5.875 -3.783 13.328 1 86.69 195 MET A O 1
ATOM 1519 N N . PRO A 1 196 ? 4.621 -3.074 11.617 1 89.5 196 PRO A N 1
ATOM 1520 C CA . PRO A 1 196 ? 5.07 -4.164 10.75 1 89.5 196 PRO A CA 1
ATOM 1521 C C . PRO A 1 196 ? 6.508 -3.979 10.273 1 89.5 196 PRO A C 1
ATOM 1523 O O . PRO A 1 196 ? 7.059 -2.879 10.367 1 89.5 196 PRO A O 1
ATOM 1526 N N . PHE A 1 197 ? 7.07 -5.098 9.898 1 92.94 197 PHE A N 1
ATOM 1527 C CA . PHE A 1 197 ? 8.336 -5.035 9.18 1 92.94 197 PHE A CA 1
ATOM 1528 C C . PHE A 1 197 ? 8.109 -4.598 7.734 1 92.94 197 PHE A C 1
ATOM 1530 O O . PHE A 1 197 ? 7.203 -5.09 7.062 1 92.94 197 PHE A O 1
ATOM 1537 N N . LEU A 1 198 ? 8.859 -3.645 7.27 1 96.12 198 LEU A N 1
ATOM 1538 C CA . LEU A 1 198 ? 8.734 -3.145 5.906 1 96.12 198 LEU A CA 1
ATOM 1539 C C . LEU A 1 198 ? 10.078 -2.678 5.367 1 96.12 198 LEU A C 1
ATOM 1541 O O . LEU A 1 198 ? 10.828 -1.991 6.066 1 96.12 198 LEU A O 1
ATOM 1545 N N . THR A 1 199 ? 10.391 -3.148 4.215 1 97.12 199 THR A N 1
ATOM 1546 C CA . THR A 1 199 ? 11.531 -2.574 3.502 1 97.12 199 THR A CA 1
ATOM 1547 C C . THR A 1 199 ? 11.109 -2.094 2.117 1 97.12 199 THR A C 1
ATOM 1549 O O . THR A 1 199 ? 10.305 -2.742 1.446 1 97.12 199 THR A O 1
ATOM 1552 N N . LEU A 1 200 ? 11.508 -1.023 1.733 1 97.06 200 LEU A N 1
ATOM 1553 C CA . LEU A 1 200 ? 11.438 -0.461 0.39 1 97.06 200 LEU A CA 1
ATOM 1554 C C . LEU A 1 200 ? 12.828 -0.231 -0.183 1 97.06 200 LEU A C 1
ATOM 1556 O O . LEU A 1 200 ? 13.586 0.592 0.333 1 97.06 200 LEU A O 1
ATOM 1560 N N . VAL A 1 201 ? 13.125 -0.993 -1.237 1 96.06 201 VAL A N 1
ATOM 1561 C CA . VAL A 1 201 ? 14.484 -0.914 -1.768 1 96.06 201 VAL A CA 1
ATOM 1562 C C . VAL A 1 201 ? 14.445 -0.398 -3.205 1 96.06 201 VAL A C 1
ATOM 1564 O O . VAL A 1 201 ? 13.836 -1.019 -4.078 1 96.06 201 VAL A O 1
ATOM 1567 N N . ASP A 1 202 ? 15.062 0.728 -3.439 1 94.31 202 ASP A N 1
ATOM 1568 C CA . ASP A 1 202 ? 15.281 1.346 -4.742 1 94.31 202 ASP A CA 1
ATOM 1569 C C . ASP A 1 202 ? 13.961 1.527 -5.496 1 94.31 202 ASP A C 1
ATOM 1571 O O . ASP A 1 202 ? 13.906 1.322 -6.707 1 94.31 202 ASP A O 1
ATOM 1575 N N . ARG A 1 203 ? 12.883 1.703 -4.77 1 91.19 203 ARG A N 1
ATOM 1576 C CA . ARG A 1 203 ? 11.57 2.049 -5.301 1 91.19 203 ARG A CA 1
ATOM 1577 C C . ARG A 1 203 ? 11.016 0.921 -6.164 1 91.19 203 ARG A C 1
ATOM 1579 O O . ARG A 1 203 ? 10.211 1.161 -7.066 1 91.19 203 ARG A O 1
ATOM 1586 N N . THR A 1 204 ? 11.484 -0.237 -5.941 1 87.38 204 THR A N 1
ATOM 1587 C CA . THR A 1 204 ? 11.055 -1.327 -6.805 1 87.38 204 THR A CA 1
ATOM 1588 C C . THR A 1 204 ? 10.719 -2.57 -5.984 1 87.38 204 THR A C 1
ATOM 1590 O O . THR A 1 204 ? 9.781 -3.301 -6.305 1 87.38 204 THR A O 1
ATOM 1593 N N . ALA A 1 205 ? 11.469 -2.762 -4.949 1 88.69 205 ALA A N 1
ATOM 1594 C CA . ALA A 1 205 ? 11.281 -3.99 -4.18 1 88.69 205 ALA A CA 1
ATOM 1595 C C . ALA A 1 205 ? 10.734 -3.686 -2.787 1 88.69 205 ALA A C 1
ATOM 1597 O O . ALA A 1 205 ? 11.156 -2.725 -2.143 1 88.69 205 ALA A O 1
ATOM 1598 N N . THR A 1 206 ? 9.773 -4.52 -2.404 1 91.44 206 THR A N 1
ATOM 1599 C CA . THR A 1 206 ? 9.172 -4.352 -1.088 1 91.44 206 THR A CA 1
ATOM 1600 C C . THR A 1 206 ? 9.07 -5.695 -0.367 1 91.44 206 THR A C 1
ATOM 1602 O O . THR A 1 206 ? 8.711 -6.707 -0.975 1 91.44 206 THR A O 1
ATOM 1605 N N . CYS A 1 207 ? 9.484 -5.723 0.854 1 90.06 207 CYS A N 1
ATOM 1606 C CA . CYS A 1 207 ? 9.258 -6.832 1.771 1 90.06 207 CYS A CA 1
ATOM 1607 C C . CYS A 1 207 ? 8.422 -6.395 2.965 1 90.06 207 CYS A C 1
ATOM 1609 O O . CYS A 1 207 ? 8.711 -5.371 3.59 1 90.06 207 CYS A O 1
ATOM 1611 N N . PHE A 1 208 ? 7.375 -7.125 3.199 1 90.12 208 PHE A N 1
ATOM 1612 C CA . PHE A 1 208 ? 6.43 -6.734 4.242 1 90.12 208 PHE A CA 1
ATOM 1613 C C . PHE A 1 208 ? 6.043 -7.938 5.094 1 90.12 208 PHE A C 1
ATOM 1615 O O . PHE A 1 208 ? 5.844 -9.039 4.574 1 90.12 208 PHE A O 1
ATOM 1622 N N . ALA A 1 209 ? 6.086 -7.746 6.391 1 85.75 209 ALA A N 1
ATOM 1623 C CA . ALA A 1 209 ? 5.566 -8.734 7.336 1 85.75 209 ALA A CA 1
ATOM 1624 C C . ALA A 1 209 ? 4.805 -8.055 8.469 1 85.75 209 ALA A C 1
ATOM 1626 O O . ALA A 1 209 ? 5.277 -7.074 9.047 1 85.75 209 ALA A O 1
ATOM 1627 N N . PRO A 1 210 ? 3.6 -8.547 8.727 1 77.19 210 PRO A N 1
ATOM 1628 C CA . PRO A 1 210 ? 2.812 -7.953 9.805 1 77.19 210 PRO A CA 1
ATOM 1629 C C . PRO A 1 210 ? 3.482 -8.094 11.172 1 77.19 210 PRO A C 1
ATOM 1631 O O . PRO A 1 210 ? 4.418 -8.883 11.328 1 77.19 210 PRO A O 1
ATOM 1634 N N . HIS A 1 211 ? 3.061 -7.211 12.039 1 68.69 211 HIS A N 1
ATOM 1635 C CA . HIS A 1 211 ? 3.629 -7.281 13.375 1 68.69 211 HIS A CA 1
ATOM 1636 C C . HIS A 1 211 ? 3.189 -8.555 14.094 1 68.69 211 HIS A C 1
ATOM 1638 O O . HIS A 1 211 ? 2.219 -9.195 13.695 1 68.69 211 HIS A O 1
ATOM 1644 N N . ALA A 1 212 ? 3.955 -8.836 15.047 1 60.72 212 ALA A N 1
ATOM 1645 C CA . ALA A 1 212 ? 3.82 -10.094 15.766 1 60.72 212 ALA A CA 1
ATOM 1646 C C . ALA A 1 212 ? 2.42 -10.242 16.359 1 60.72 212 ALA A C 1
ATOM 1648 O O . ALA A 1 212 ? 1.935 -11.367 16.531 1 60.72 212 ALA A O 1
ATOM 1649 N N . LEU A 1 213 ? 1.847 -9.164 16.562 1 57.03 213 LEU A N 1
ATOM 1650 C CA . LEU A 1 213 ? 0.549 -9.227 17.219 1 57.03 213 LEU A CA 1
ATOM 1651 C C . LEU A 1 213 ? -0.575 -9.391 16.203 1 57.03 213 LEU A C 1
ATOM 1653 O O . LEU A 1 213 ? -1.734 -9.578 16.578 1 57.03 213 LEU A O 1
ATOM 1657 N N . SER A 1 214 ? -0.112 -9.414 15.023 1 60.16 214 SER A N 1
ATOM 1658 C CA . SER A 1 214 ? -1.13 -9.531 13.984 1 60.16 214 SER A CA 1
ATOM 1659 C C . SER A 1 214 ? -1.597 -10.977 13.828 1 60.16 214 SER A C 1
ATOM 1661 O O . SER A 1 214 ? -0.815 -11.906 14.016 1 60.16 214 SER A O 1
ATOM 1663 N N . THR A 1 215 ? -2.775 -11.102 13.492 1 53.97 215 THR A N 1
ATOM 1664 C CA . THR A 1 215 ? -3.355 -12.414 13.266 1 53.97 215 THR A CA 1
ATOM 1665 C C . THR A 1 215 ? -2.881 -12.992 11.93 1 53.97 215 THR A C 1
ATOM 1667 O O . THR A 1 215 ? -2.867 -14.211 11.75 1 53.97 215 THR A O 1
ATOM 1670 N N . ASN A 1 216 ? -2.451 -12.109 11.164 1 57.34 216 ASN A N 1
ATOM 1671 C CA . ASN A 1 216 ? -1.979 -12.539 9.852 1 57.34 216 ASN A CA 1
ATOM 1672 C C . ASN A 1 216 ? -0.465 -12.719 9.836 1 57.34 216 ASN A C 1
ATOM 1674 O O . ASN A 1 216 ? 0.282 -11.797 10.164 1 57.34 216 ASN A O 1
ATOM 1678 N N . ARG A 1 217 ? -0.027 -13.922 9.68 1 61.47 217 ARG A N 1
ATOM 1679 C CA . ARG A 1 217 ? 1.401 -14.156 9.859 1 61.47 217 ARG A CA 1
ATOM 1680 C C . ARG A 1 217 ? 2.088 -14.422 8.523 1 61.47 217 ARG A C 1
ATOM 1682 O O . ARG A 1 217 ? 2.9 -15.336 8.406 1 61.47 217 ARG A O 1
ATOM 1689 N N . TYR A 1 218 ? 1.625 -13.688 7.543 1 65.06 218 TYR A N 1
ATOM 1690 C CA . TYR A 1 218 ? 2.346 -13.914 6.293 1 65.06 218 TYR A CA 1
ATOM 1691 C C . TYR A 1 218 ? 3.15 -12.688 5.898 1 65.06 218 TYR A C 1
ATOM 1693 O O . TYR A 1 218 ? 2.859 -11.578 6.348 1 65.06 218 TYR A O 1
ATOM 1701 N N . GLY A 1 219 ? 4.23 -12.992 5.207 1 73.56 219 GLY A N 1
ATOM 1702 C CA . GLY A 1 219 ? 5.043 -11.93 4.633 1 73.56 219 GLY A CA 1
ATOM 1703 C C . GLY A 1 219 ? 4.781 -11.711 3.156 1 73.56 219 GLY A C 1
ATOM 1704 O O . GLY A 1 219 ? 4.254 -12.586 2.475 1 73.56 219 GLY A O 1
ATOM 1705 N N . ILE A 1 220 ? 4.973 -10.594 2.686 1 73.88 220 ILE A N 1
ATOM 1706 C CA . ILE A 1 220 ? 4.777 -10.211 1.291 1 73.88 220 ILE A CA 1
ATOM 1707 C C . ILE A 1 220 ? 6.098 -9.719 0.702 1 73.88 220 ILE A C 1
ATOM 1709 O O . ILE A 1 220 ? 6.809 -8.93 1.329 1 73.88 220 ILE A O 1
ATOM 1713 N N . ILE A 1 221 ? 6.457 -10.297 -0.405 1 77.62 221 ILE A N 1
ATOM 1714 C CA . ILE A 1 221 ? 7.57 -9.773 -1.188 1 77.62 221 ILE A CA 1
ATOM 1715 C C . ILE A 1 221 ? 7.082 -9.375 -2.58 1 77.62 221 ILE A C 1
ATOM 1717 O O . ILE A 1 221 ? 6.445 -10.18 -3.27 1 77.62 221 ILE A O 1
ATOM 1721 N N . VAL A 1 222 ? 7.336 -8.219 -2.955 1 75.94 222 VAL A N 1
ATOM 1722 C CA . VAL A 1 222 ? 6.891 -7.73 -4.254 1 75.94 222 VAL A CA 1
ATOM 1723 C C . VAL A 1 222 ? 8.016 -6.941 -4.922 1 75.94 222 VAL A C 1
ATOM 1725 O O . VAL A 1 222 ? 8.641 -6.086 -4.289 1 75.94 222 VAL A O 1
ATOM 1728 N N . GLU A 1 223 ? 8.273 -7.328 -6.105 1 78.62 223 GLU A N 1
ATOM 1729 C CA . GLU A 1 223 ? 9.211 -6.555 -6.918 1 78.62 223 GLU A CA 1
ATOM 1730 C C . GLU A 1 223 ? 8.484 -5.852 -8.062 1 78.62 223 GLU A C 1
ATOM 1732 O O . GLU A 1 223 ? 8.492 -6.336 -9.195 1 78.62 223 GLU A O 1
ATOM 1737 N N . ASP A 1 224 ? 7.945 -4.707 -7.727 1 78.12 224 ASP A N 1
ATOM 1738 C CA . ASP A 1 224 ? 7.164 -3.898 -8.656 1 78.12 224 ASP A CA 1
ATOM 1739 C C . ASP A 1 224 ? 7.152 -2.434 -8.234 1 78.12 224 ASP A C 1
ATOM 1741 O O . ASP A 1 224 ? 6.883 -2.121 -7.07 1 78.12 224 ASP A O 1
ATOM 1745 N N . ARG A 1 225 ? 7.402 -1.577 -9.203 1 83.69 225 ARG A N 1
ATOM 1746 C CA . ARG A 1 225 ? 7.516 -0.152 -8.914 1 83.69 225 ARG A CA 1
ATOM 1747 C C . ARG A 1 225 ? 6.191 0.414 -8.422 1 83.69 225 ARG A C 1
ATOM 1749 O O . ARG A 1 225 ? 6.16 1.228 -7.496 1 83.69 225 ARG A O 1
ATOM 1756 N N . THR A 1 226 ? 5.137 -0.018 -9.039 1 81 226 THR A N 1
ATOM 1757 C CA . THR A 1 226 ? 3.82 0.503 -8.68 1 81 226 THR A CA 1
ATOM 1758 C C . THR A 1 226 ? 3.445 0.091 -7.258 1 81 226 THR A C 1
ATOM 1760 O O . THR A 1 226 ? 2.936 0.905 -6.484 1 81 226 THR A O 1
ATOM 1763 N N . HIS A 1 227 ? 3.703 -1.102 -6.926 1 83.62 227 HIS A N 1
ATOM 1764 C CA . HIS A 1 227 ? 3.424 -1.584 -5.578 1 83.62 227 HIS A CA 1
ATOM 1765 C C . HIS A 1 227 ? 4.32 -0.901 -4.551 1 83.62 227 HIS A C 1
ATOM 1767 O O . HIS A 1 227 ? 3.863 -0.527 -3.471 1 83.62 227 HIS A O 1
ATOM 1773 N N . ALA A 1 228 ? 5.512 -0.802 -4.965 1 88.5 228 ALA A N 1
ATOM 1774 C CA . ALA A 1 228 ? 6.453 -0.123 -4.074 1 88.5 228 ALA A CA 1
ATOM 1775 C C . ALA A 1 228 ? 5.996 1.304 -3.781 1 88.5 228 ALA A C 1
ATOM 1777 O O . ALA A 1 228 ? 6.148 1.791 -2.658 1 88.5 228 ALA A O 1
ATOM 1778 N N . TYR A 1 229 ? 5.438 1.908 -4.789 1 90 229 TYR A N 1
ATOM 1779 C CA . TYR A 1 229 ? 4.938 3.27 -4.621 1 90 229 TYR A CA 1
ATOM 1780 C C . TYR A 1 229 ? 3.82 3.316 -3.588 1 90 229 TYR A C 1
ATOM 1782 O O . TYR A 1 229 ? 3.777 4.219 -2.75 1 90 229 TYR A O 1
ATOM 1790 N N . VAL A 1 230 ? 2.957 2.389 -3.619 1 90.06 230 VAL A N 1
ATOM 1791 C CA . VAL A 1 230 ? 1.856 2.309 -2.664 1 90.06 230 VAL A CA 1
ATOM 1792 C C . VAL A 1 230 ? 2.408 2.119 -1.254 1 90.06 230 VAL A C 1
ATOM 1794 O O . VAL A 1 230 ? 1.989 2.805 -0.318 1 90.06 230 VAL A O 1
ATOM 1797 N N . PHE A 1 231 ? 3.354 1.271 -1.105 1 92.38 231 PHE A N 1
ATOM 1798 C CA . PHE A 1 231 ? 3.941 0.993 0.2 1 92.38 231 PHE A CA 1
ATOM 1799 C C . PHE A 1 231 ? 4.738 2.191 0.7 1 92.38 231 PHE A C 1
ATOM 1801 O O . PHE A 1 231 ? 4.875 2.395 1.908 1 92.38 231 PHE A O 1
ATOM 1808 N N . HIS A 1 232 ? 5.234 2.963 -0.249 1 93.81 232 HIS A N 1
ATOM 1809 C CA . HIS A 1 232 ? 5.93 4.188 0.125 1 93.81 232 HIS A CA 1
ATOM 1810 C C . HIS A 1 232 ? 5.02 5.117 0.923 1 93.81 232 HIS A C 1
ATOM 1812 O O . HIS A 1 232 ? 5.449 5.711 1.916 1 93.81 232 HIS A O 1
ATOM 1818 N N . TRP A 1 233 ? 3.832 5.191 0.508 1 90.81 233 TRP A N 1
ATOM 1819 C CA . TRP A 1 233 ? 2.889 6.055 1.212 1 90.81 233 TRP A CA 1
ATOM 1820 C C . TRP A 1 233 ? 2.604 5.52 2.611 1 90.81 233 TRP A C 1
ATOM 1822 O O . TRP A 1 233 ? 2.475 6.293 3.564 1 90.81 233 TRP A O 1
ATOM 1832 N N . PHE A 1 234 ? 2.479 4.273 2.693 1 92.19 234 PHE A N 1
ATOM 1833 C CA . PHE A 1 234 ? 2.324 3.676 4.016 1 92.19 234 PHE A CA 1
ATOM 1834 C C . PHE A 1 234 ? 3.545 3.959 4.883 1 92.19 234 PHE A C 1
ATOM 1836 O O . PHE A 1 234 ? 3.412 4.289 6.062 1 92.19 234 PHE A O 1
ATOM 1843 N N . PHE A 1 235 ? 4.723 3.848 4.336 1 94.38 235 PHE A N 1
ATOM 1844 C CA . PHE A 1 235 ? 5.961 4.082 5.066 1 94.38 235 PHE A CA 1
ATOM 1845 C C . PHE A 1 235 ? 6.031 5.516 5.57 1 94.38 235 PHE A C 1
ATOM 1847 O O . PHE A 1 235 ? 6.332 5.754 6.742 1 94.38 235 PHE A O 1
ATOM 1854 N N . ILE A 1 236 ? 5.691 6.434 4.676 1 90.56 236 ILE A N 1
ATOM 1855 C CA . ILE A 1 236 ? 5.867 7.84 5.016 1 90.56 236 ILE A CA 1
ATOM 1856 C C . ILE A 1 236 ? 4.734 8.297 5.934 1 90.56 236 ILE A C 1
ATOM 1858 O O . ILE A 1 236 ? 4.984 8.805 7.031 1 90.56 236 ILE A O 1
ATOM 1862 N N . ALA A 1 237 ? 3.533 7.965 5.566 1 87.12 237 ALA A N 1
ATOM 1863 C CA . ALA A 1 237 ? 2.391 8.508 6.293 1 87.12 237 ALA A CA 1
ATOM 1864 C C . ALA A 1 237 ? 2.039 7.645 7.5 1 87.12 237 ALA A C 1
ATOM 1866 O O . ALA A 1 237 ? 1.636 8.156 8.547 1 87.12 237 ALA A O 1
ATOM 1867 N N . GLY A 1 238 ? 2.164 6.391 7.379 1 87.62 238 GLY A N 1
ATOM 1868 C CA . GLY A 1 238 ? 1.723 5.477 8.414 1 87.62 238 GLY A CA 1
ATOM 1869 C C . GLY A 1 238 ? 2.783 5.211 9.469 1 87.62 238 GLY A C 1
ATOM 1870 O O . GLY A 1 238 ? 2.463 4.918 10.625 1 87.62 238 GLY A O 1
ATOM 1871 N N . LEU A 1 239 ? 4.043 5.297 9.023 1 90.44 239 LEU A N 1
ATOM 1872 C CA . LEU A 1 239 ? 5.09 4.855 9.938 1 90.44 239 LEU A CA 1
ATOM 1873 C C . LEU A 1 239 ? 6.055 5.992 10.25 1 90.44 239 LEU A C 1
ATOM 1875 O O . LEU A 1 239 ? 6.305 6.297 11.422 1 90.44 239 LEU A O 1
ATOM 1879 N N . TRP A 1 240 ? 6.492 6.785 9.305 1 89.69 240 TRP A N 1
ATOM 1880 C CA . TRP A 1 240 ? 7.605 7.715 9.422 1 89.69 240 TRP A CA 1
ATOM 1881 C C . TRP A 1 240 ? 7.176 8.992 10.141 1 89.69 240 TRP A C 1
ATOM 1883 O O . TRP A 1 240 ? 7.863 9.461 11.047 1 89.69 240 TRP A O 1
ATOM 1893 N N . GLU A 1 241 ? 6.062 9.508 9.758 1 83.12 241 GLU A N 1
ATOM 1894 C CA . GLU A 1 241 ? 5.645 10.828 10.234 1 83.12 241 GLU A CA 1
ATOM 1895 C C . GLU A 1 241 ? 5.289 10.789 11.711 1 83.12 241 GLU A C 1
ATOM 1897 O O . GLU A 1 241 ? 5.414 11.797 12.414 1 83.12 241 GLU A O 1
ATOM 1902 N N . SER A 1 242 ? 4.891 9.672 12.281 1 81.31 242 SER A N 1
ATOM 1903 C CA . SER A 1 242 ? 4.469 9.57 13.68 1 81.31 242 SER A CA 1
ATOM 1904 C C . SER A 1 242 ? 5.586 9.016 14.555 1 81.31 242 SER A C 1
ATOM 1906 O O . SER A 1 242 ? 5.348 8.148 15.398 1 81.31 242 SER A O 1
ATOM 1908 N N . THR A 1 243 ? 6.809 9.469 14.328 1 87.31 243 THR A N 1
ATOM 1909 C CA . THR A 1 243 ? 7.969 8.953 15.047 1 87.31 243 THR A CA 1
ATOM 1910 C C . THR A 1 243 ? 8.789 10.086 15.648 1 87.31 243 THR A C 1
ATOM 1912 O O . THR A 1 243 ? 8.5 11.258 15.414 1 87.31 243 THR A O 1
ATOM 1915 N N . VAL A 1 244 ? 9.75 9.719 16.438 1 85.56 244 VAL A N 1
ATOM 1916 C CA . VAL A 1 244 ? 10.68 10.656 17.062 1 85.56 244 VAL A CA 1
ATOM 1917 C C . VAL A 1 244 ? 12.062 10.516 16.422 1 85.56 244 VAL A C 1
ATOM 1919 O O . VAL A 1 244 ? 12.57 9.398 16.266 1 85.56 244 VAL A O 1
ATOM 1922 N N . PRO A 1 245 ? 12.695 11.664 16.109 1 90.56 245 PRO A N 1
ATOM 1923 C CA . PRO A 1 245 ? 14.008 11.594 15.453 1 90.56 245 PRO A CA 1
ATOM 1924 C C . PRO A 1 245 ? 15.109 11.125 16.406 1 90.56 245 PRO A C 1
ATOM 1926 O O . PRO A 1 245 ? 15.102 11.492 17.578 1 90.56 245 PRO A O 1
ATOM 1929 N N . LEU A 1 246 ? 16 10.305 15.938 1 91.88 246 LEU A N 1
ATOM 1930 C CA . LEU A 1 246 ? 17.188 9.852 16.656 1 91.88 246 LEU A CA 1
ATOM 1931 C C . LEU A 1 246 ? 18.453 10.312 15.969 1 91.88 246 LEU A C 1
ATOM 1933 O O . LEU A 1 246 ? 19.391 10.781 16.625 1 91.88 246 LEU A O 1
ATOM 1937 N N . VAL A 1 247 ? 18.531 10.086 14.688 1 93.44 247 VAL A N 1
ATOM 1938 C CA . VAL A 1 247 ? 19.625 10.539 13.836 1 93.44 247 VAL A CA 1
ATOM 1939 C C . VAL A 1 247 ? 19.094 11.438 12.727 1 93.44 247 VAL A C 1
ATOM 1941 O O . VAL A 1 247 ? 18.266 11.008 11.914 1 93.44 247 VAL A O 1
ATOM 1944 N N . GLU A 1 248 ? 19.547 12.641 12.711 1 91.12 248 GLU A N 1
ATOM 1945 C CA . GLU A 1 248 ? 19.141 13.602 11.68 1 91.12 248 GLU A CA 1
ATOM 1946 C C . GLU A 1 248 ? 20.109 13.578 10.5 1 91.12 248 GLU A C 1
ATOM 1948 O O . GLU A 1 248 ? 21.297 13.258 10.664 1 91.12 248 GLU A O 1
ATOM 1953 N N . PRO A 1 249 ? 19.562 13.922 9.383 1 88.44 249 PRO A N 1
ATOM 1954 C CA . PRO A 1 249 ? 20.438 13.938 8.219 1 88.44 249 PRO A CA 1
ATOM 1955 C C . PRO A 1 249 ? 21.484 15.047 8.289 1 88.44 249 PRO A C 1
ATOM 1957 O O . PRO A 1 249 ? 21.266 16.062 8.961 1 88.44 249 PRO A O 1
ATOM 1960 N N . ASP A 1 250 ? 22.547 14.789 7.625 1 84.44 250 ASP A N 1
ATOM 1961 C CA . ASP A 1 250 ? 23.594 15.789 7.535 1 84.44 250 ASP A CA 1
ATOM 1962 C C . ASP A 1 250 ? 23.094 17.078 6.879 1 84.44 250 ASP A C 1
ATOM 1964 O O . ASP A 1 250 ? 22.531 17.031 5.781 1 84.44 250 ASP A O 1
ATOM 1968 N N . GLU A 1 251 ? 23.266 18.172 7.508 1 87.19 251 GLU A N 1
ATOM 1969 C CA . GLU A 1 251 ? 22.734 19.453 7.02 1 87.19 251 GLU A CA 1
ATOM 1970 C C . GLU A 1 251 ? 23.797 20.203 6.227 1 87.19 251 GLU A C 1
ATOM 1972 O O . GLU A 1 251 ? 23.516 21.266 5.648 1 87.19 251 GLU A O 1
ATOM 1977 N N . THR A 1 252 ? 24.922 19.672 6.176 1 90.69 252 THR A N 1
ATOM 1978 C CA . THR A 1 252 ? 26.016 20.344 5.461 1 90.69 252 THR A CA 1
ATOM 1979 C C . THR A 1 252 ? 25.891 20.109 3.959 1 90.69 252 THR A C 1
ATOM 1981 O O . THR A 1 252 ? 25.391 19.078 3.521 1 90.69 252 THR A O 1
ATOM 1984 N N . LEU A 1 253 ? 26.297 21.125 3.166 1 93 253 LEU A N 1
ATOM 1985 C CA . LEU A 1 253 ? 26.281 21 1.713 1 93 253 LEU A CA 1
ATOM 1986 C C . LEU A 1 253 ? 27.547 20.344 1.198 1 93 253 LEU A C 1
ATOM 1988 O O . LEU A 1 253 ? 28.625 20.531 1.77 1 93 253 LEU A O 1
ATOM 1992 N N . PRO A 1 254 ? 27.5 19.453 0.215 1 94.88 254 PRO A N 1
ATOM 1993 C CA . PRO A 1 254 ? 26.297 19.078 -0.531 1 94.88 254 PRO A CA 1
ATOM 1994 C C . PRO A 1 254 ? 25.359 18.188 0.279 1 94.88 254 PRO A C 1
ATOM 1996 O O . PRO A 1 254 ? 25.812 17.344 1.051 1 94.88 254 PRO A O 1
ATOM 1999 N N . ARG A 1 255 ? 24.125 18.484 0.144 1 94.81 255 ARG A N 1
ATOM 2000 C CA . ARG A 1 255 ? 23.094 17.766 0.887 1 94.81 255 ARG A CA 1
ATOM 2001 C C . ARG A 1 255 ? 22.203 16.969 -0.054 1 94.81 255 ARG A C 1
ATOM 2003 O O . ARG A 1 255 ? 21.75 17.484 -1.08 1 94.81 255 ARG A O 1
ATOM 2010 N N . THR A 1 256 ? 21.938 15.734 0.331 1 94.31 256 THR A N 1
ATOM 2011 C CA . THR A 1 256 ? 21.156 14.828 -0.5 1 94.31 256 THR A CA 1
ATOM 2012 C C . THR A 1 256 ? 19.719 14.727 0.012 1 94.31 256 THR A C 1
ATOM 2014 O O . THR A 1 256 ? 19.484 14.641 1.221 1 94.31 256 THR A O 1
ATOM 2017 N N . TYR A 1 257 ? 18.766 14.758 -0.962 1 94 257 TYR A N 1
ATOM 2018 C CA . TYR A 1 257 ? 17.344 14.57 -0.666 1 94 257 TYR A CA 1
ATOM 2019 C C . TYR A 1 257 ? 16.766 13.438 -1.504 1 94 257 TYR A C 1
ATOM 2021 O O . TYR A 1 257 ? 17.047 13.328 -2.699 1 94 257 TYR A O 1
ATOM 2029 N N . VAL A 1 258 ? 15.977 12.57 -0.836 1 92.81 258 VAL A N 1
ATOM 2030 C CA . VAL A 1 258 ? 15.266 11.531 -1.573 1 92.81 258 VAL A CA 1
ATOM 2031 C C . VAL A 1 258 ? 13.773 11.844 -1.592 1 92.81 258 VAL A C 1
ATOM 2033 O O . VAL A 1 258 ? 12.992 11.133 -2.223 1 92.81 258 VAL A O 1
ATOM 2036 N N . ASP A 1 259 ? 13.375 12.844 -0.898 1 89.69 259 ASP A N 1
ATOM 2037 C CA . ASP A 1 259 ? 12.031 13.398 -0.898 1 89.69 259 ASP A CA 1
ATOM 2038 C C . ASP A 1 259 ? 12.023 14.836 -1.398 1 89.69 259 ASP A C 1
ATOM 2040 O O . ASP A 1 259 ? 12.539 15.734 -0.727 1 89.69 259 ASP A O 1
ATOM 2044 N N . ILE A 1 260 ? 11.352 15.047 -2.488 1 92 260 ILE A N 1
ATOM 2045 C CA . ILE A 1 260 ? 11.391 16.344 -3.141 1 92 260 ILE A CA 1
ATOM 2046 C C . ILE A 1 260 ? 10.727 17.391 -2.248 1 92 260 ILE A C 1
ATOM 2048 O O . ILE A 1 260 ? 11.109 18.562 -2.262 1 92 260 ILE A O 1
ATOM 2052 N N . ARG A 1 261 ? 9.797 17 -1.479 1 87.75 261 ARG A N 1
ATOM 2053 C CA . ARG A 1 261 ? 9.102 17.953 -0.609 1 87.75 261 ARG A CA 1
ATOM 2054 C C . ARG A 1 261 ? 10.016 18.453 0.501 1 87.75 261 ARG A C 1
ATOM 2056 O O . ARG A 1 261 ? 9.945 19.609 0.896 1 87.75 261 ARG A O 1
ATOM 2063 N N . GLU A 1 262 ? 10.781 17.531 1.004 1 88.19 262 GLU A N 1
ATOM 2064 C CA . GLU A 1 262 ? 11.773 17.938 1.99 1 88.19 262 GLU A CA 1
ATOM 2065 C C . GLU A 1 262 ? 12.781 18.922 1.389 1 88.19 262 GLU A C 1
ATOM 2067 O O . GLU A 1 262 ? 13.188 19.891 2.045 1 88.19 262 GLU A O 1
ATOM 2072 N N . CYS A 1 263 ? 13.133 18.656 0.218 1 92.75 263 CYS A N 1
ATOM 2073 C CA . CYS A 1 263 ? 14.039 19.562 -0.483 1 92.75 263 CYS A CA 1
ATOM 2074 C C . CYS A 1 263 ? 13.422 20.938 -0.645 1 92.75 263 CYS A C 1
ATOM 2076 O O . CYS A 1 263 ? 14.055 21.953 -0.318 1 92.75 263 CYS A O 1
ATOM 2078 N N . ILE A 1 264 ? 12.219 20.984 -1.132 1 91.56 264 ILE A N 1
ATOM 2079 C CA . ILE A 1 264 ? 11.523 22.25 -1.375 1 91.56 264 ILE A CA 1
ATOM 2080 C C . ILE A 1 264 ? 11.367 23.016 -0.063 1 91.56 264 ILE A C 1
ATOM 2082 O O . ILE A 1 264 ? 11.523 24.234 -0.028 1 91.56 264 ILE A O 1
ATOM 2086 N N . ARG A 1 265 ? 11.062 22.297 0.984 1 86.5 265 ARG A N 1
ATOM 2087 C CA . ARG A 1 265 ? 10.922 22.938 2.295 1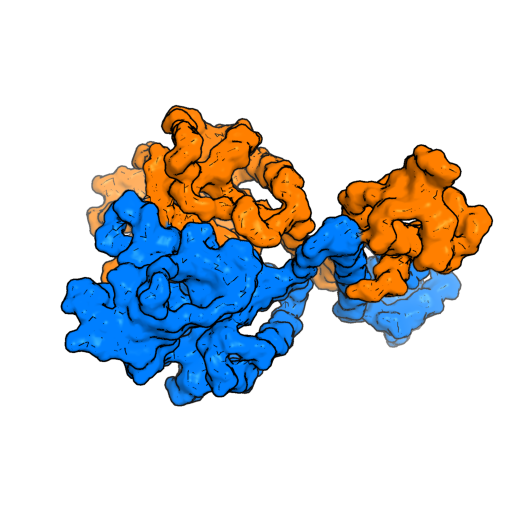 86.5 265 ARG A CA 1
ATOM 2088 C C . ARG A 1 265 ? 12.211 23.656 2.699 1 86.5 265 ARG A C 1
ATOM 2090 O O . ARG A 1 265 ? 12.164 24.734 3.281 1 86.5 265 ARG A O 1
ATOM 2097 N N . ASP A 1 266 ? 13.297 23.094 2.391 1 89.44 266 ASP A N 1
ATOM 2098 C CA . ASP A 1 266 ? 14.586 23.641 2.811 1 89.44 266 ASP A CA 1
ATOM 2099 C C . ASP A 1 266 ? 15.039 24.766 1.878 1 89.44 266 ASP A C 1
ATOM 2101 O O . ASP A 1 266 ? 15.594 25.766 2.328 1 89.44 266 ASP A O 1
ATOM 2105 N N . ILE A 1 267 ? 14.789 24.625 0.627 1 92.75 267 ILE A N 1
ATOM 2106 C CA . ILE A 1 267 ? 15.398 25.562 -0.304 1 92.75 267 ILE A CA 1
ATOM 2107 C C . ILE A 1 267 ? 14.391 26.656 -0.664 1 92.75 267 ILE A C 1
ATOM 2109 O O . ILE A 1 267 ? 14.766 27.688 -1.224 1 92.75 267 ILE A O 1
ATOM 2113 N N . GLY A 1 268 ? 13.109 26.391 -0.439 1 90.06 268 GLY A N 1
ATOM 2114 C CA . GLY A 1 268 ? 12.062 27.344 -0.758 1 90.06 268 GLY A CA 1
ATOM 2115 C C . GLY A 1 268 ? 12.375 28.75 -0.28 1 90.06 268 GLY A C 1
ATOM 2116 O O . GLY A 1 268 ? 12.438 29.688 -1.082 1 90.06 268 GLY A O 1
ATOM 2117 N N . PRO A 1 269 ? 12.555 28.859 1.035 1 89.62 269 PRO A N 1
ATOM 2118 C CA . PRO A 1 269 ? 12.867 30.188 1.588 1 89.62 269 PRO A CA 1
ATOM 2119 C C . PRO A 1 269 ? 14.117 30.797 0.96 1 89.62 269 PRO A C 1
ATOM 2121 O O . PRO A 1 269 ? 14.188 32.031 0.812 1 89.62 269 PRO A O 1
ATOM 2124 N N . LEU A 1 270 ? 15.078 30.031 0.547 1 92.5 270 LEU A N 1
ATOM 2125 C CA . LEU A 1 270 ? 16.297 30.531 -0.076 1 92.5 270 LEU A CA 1
ATOM 2126 C C . LEU A 1 270 ? 16.016 31.094 -1.461 1 92.5 270 LEU A C 1
ATOM 2128 O O . LEU A 1 270 ? 16.547 32.156 -1.83 1 92.5 270 LEU A O 1
ATOM 2132 N N . ILE A 1 271 ? 15.227 30.453 -2.141 1 92.06 271 ILE A N 1
ATOM 2133 C CA . ILE A 1 271 ? 14.867 30.891 -3.484 1 92.06 271 ILE A CA 1
ATOM 2134 C C . ILE A 1 271 ? 14.102 32.219 -3.406 1 92.06 271 ILE A C 1
ATOM 2136 O O . ILE A 1 271 ? 14.297 33.094 -4.242 1 92.06 271 ILE A O 1
ATOM 2140 N N . GLU A 1 272 ? 13.258 32.312 -2.477 1 89.81 272 GLU A N 1
ATOM 2141 C CA . GLU A 1 272 ? 12.461 33.531 -2.299 1 89.81 272 GLU A CA 1
ATOM 2142 C C . GLU A 1 272 ? 13.352 34.75 -2.029 1 89.81 272 GLU A C 1
ATOM 2144 O O . GLU A 1 272 ? 13.023 35.875 -2.424 1 89.81 272 GLU A O 1
ATOM 2149 N N . THR A 1 273 ? 14.438 34.531 -1.336 1 92.25 273 THR A N 1
ATOM 2150 C CA . THR A 1 273 ? 15.352 35.625 -1.009 1 92.25 273 THR A CA 1
ATOM 2151 C C . THR A 1 273 ? 16.297 35.906 -2.174 1 92.25 273 THR A C 1
ATOM 2153 O O . THR A 1 273 ? 17.078 36.844 -2.127 1 92.25 273 THR A O 1
ATOM 2156 N N . GLY A 1 274 ? 16.25 35.062 -3.174 1 91.25 274 GLY A N 1
ATOM 2157 C CA . GLY A 1 274 ? 17.047 35.312 -4.367 1 91.25 274 GLY A CA 1
ATOM 2158 C C . GLY A 1 274 ? 18.359 34.562 -4.371 1 91.25 274 GLY A C 1
ATOM 2159 O O . GLY A 1 274 ? 19.234 34.812 -5.191 1 91.25 274 GLY A O 1
ATOM 2160 N N . ALA A 1 275 ? 18.469 33.656 -3.494 1 93.94 275 ALA A N 1
ATOM 2161 C CA . ALA A 1 275 ? 19.688 32.844 -3.455 1 93.94 275 ALA A CA 1
ATOM 2162 C C . ALA A 1 275 ? 19.766 31.938 -4.672 1 93.94 275 ALA A C 1
ATOM 2164 O O . ALA A 1 275 ? 18.75 31.531 -5.238 1 93.94 275 ALA A O 1
ATOM 2165 N N . ILE A 1 276 ? 21.031 31.719 -5.012 1 94.88 276 ILE A N 1
ATOM 2166 C CA . ILE A 1 276 ? 21.281 30.781 -6.102 1 94.88 276 ILE A CA 1
ATOM 2167 C C . ILE A 1 276 ? 21.516 29.391 -5.535 1 94.88 276 ILE A C 1
ATOM 2169 O O . ILE A 1 276 ? 22.5 29.156 -4.82 1 94.88 276 ILE A O 1
ATOM 2173 N N . VAL A 1 277 ? 20.641 28.484 -5.875 1 97.31 277 VAL A N 1
ATOM 2174 C CA . VAL A 1 277 ? 20.719 27.109 -5.367 1 97.31 277 VAL A CA 1
ATOM 2175 C C . VAL A 1 277 ? 21.109 26.156 -6.5 1 97.31 277 VAL A C 1
ATOM 2177 O O . VAL A 1 277 ? 20.297 25.859 -7.371 1 97.31 277 VAL A O 1
ATOM 2180 N N . ALA A 1 278 ? 22.344 25.688 -6.484 1 97.88 278 ALA A N 1
ATOM 2181 C CA . ALA A 1 278 ? 22.828 24.734 -7.48 1 97.88 278 ALA A CA 1
ATOM 2182 C C . ALA A 1 278 ? 22.484 23.297 -7.082 1 97.88 278 ALA A C 1
ATOM 2184 O O . ALA A 1 278 ? 22.703 22.891 -5.934 1 97.88 278 ALA A O 1
ATOM 2185 N N . VAL A 1 279 ? 21.938 22.547 -8.094 1 97.81 279 VAL A N 1
ATOM 2186 C CA . VAL A 1 279 ? 21.5 21.203 -7.742 1 97.81 279 VAL A CA 1
ATOM 2187 C C . VAL A 1 279 ? 21.953 20.219 -8.805 1 97.81 279 VAL A C 1
ATOM 2189 O O . VAL A 1 279 ? 22.219 20.594 -9.953 1 97.81 279 VAL A O 1
ATOM 2192 N N . THR A 1 280 ? 22.203 19.047 -8.445 1 97.94 280 THR A N 1
ATOM 2193 C CA . THR A 1 280 ? 22.312 17.859 -9.289 1 97.94 280 THR A CA 1
ATOM 2194 C C . THR A 1 280 ? 21.188 16.859 -8.977 1 97.94 280 THR A C 1
ATOM 2196 O O . THR A 1 280 ? 21.031 16.438 -7.824 1 97.94 280 THR A O 1
ATOM 2199 N N . ILE A 1 281 ? 20.391 16.469 -10 1 97.19 281 ILE A N 1
ATOM 2200 C CA . ILE A 1 281 ? 19.234 15.609 -9.789 1 97.19 281 ILE A CA 1
ATOM 2201 C C . ILE A 1 281 ? 19.375 14.344 -10.625 1 97.19 281 ILE A C 1
ATOM 2203 O O . ILE A 1 281 ? 19.5 14.414 -11.852 1 97.19 281 ILE A O 1
ATOM 2207 N N . ASP A 1 282 ? 19.406 13.219 -9.938 1 96.44 282 ASP A N 1
ATOM 2208 C CA . ASP A 1 282 ? 19.25 11.938 -10.617 1 96.44 282 ASP A CA 1
ATOM 2209 C C . ASP A 1 282 ? 17.766 11.539 -10.68 1 96.44 282 ASP A C 1
ATOM 2211 O O . ASP A 1 282 ? 17.031 11.742 -9.719 1 96.44 282 ASP A O 1
ATOM 2215 N N . GLY A 1 283 ? 17.359 11.031 -11.805 1 94.69 283 GLY A N 1
ATOM 2216 C CA . GLY A 1 283 ? 15.969 10.617 -11.922 1 94.69 283 GLY A CA 1
ATOM 2217 C C . GLY A 1 283 ? 15.672 9.883 -13.211 1 94.69 283 GLY A C 1
ATOM 2218 O O . GLY A 1 283 ? 16.531 9.195 -13.758 1 94.69 283 GLY A O 1
ATOM 2219 N N . ILE A 1 284 ? 14.398 9.898 -13.523 1 93 284 ILE A N 1
ATOM 2220 C CA . ILE A 1 284 ? 13.953 9.242 -14.75 1 93 284 ILE A CA 1
ATOM 2221 C C . ILE A 1 284 ? 13.062 10.195 -15.547 1 93 284 ILE A C 1
ATOM 2223 O O . ILE A 1 284 ? 12.375 11.039 -14.969 1 93 284 ILE A O 1
ATOM 2227 N N . GLY A 1 285 ? 13.172 10.055 -16.891 1 92.56 285 GLY A N 1
ATOM 2228 C CA . GLY A 1 285 ? 12.219 10.766 -17.719 1 92.56 285 GLY A CA 1
ATOM 2229 C C . GLY A 1 285 ? 10.805 10.258 -17.578 1 92.56 285 GLY A C 1
ATOM 2230 O O . GLY A 1 285 ? 10.555 9.055 -17.703 1 92.56 285 GLY A O 1
ATOM 2231 N N . VAL A 1 286 ? 9.883 11.141 -17.297 1 87.94 286 VAL A N 1
ATOM 2232 C CA . VAL A 1 286 ? 8.508 10.742 -17.031 1 87.94 286 VAL A CA 1
ATOM 2233 C C . VAL A 1 286 ? 7.926 10.047 -18.266 1 87.94 286 VAL A C 1
ATOM 2235 O O . VAL A 1 286 ? 7.246 9.023 -18.141 1 87.94 286 VAL A O 1
ATOM 2238 N N . GLU A 1 287 ? 8.289 10.547 -19.406 1 84.38 287 GLU A N 1
ATOM 2239 C CA . GLU A 1 287 ? 7.758 9.969 -20.625 1 84.38 287 GLU A CA 1
ATOM 2240 C C . GLU A 1 287 ? 8.594 8.781 -21.094 1 84.38 287 GLU A C 1
ATOM 2242 O O . GLU A 1 287 ? 8.047 7.742 -21.469 1 84.38 287 GLU A O 1
ATOM 2247 N N . SER A 1 288 ? 9.914 8.898 -20.984 1 82.25 288 SER A N 1
ATOM 2248 C CA . SER A 1 288 ? 10.812 7.91 -21.578 1 82.25 288 SER A CA 1
ATOM 2249 C C . SER A 1 288 ? 11.102 6.773 -20.609 1 82.25 288 SER A C 1
ATOM 2251 O O . SER A 1 288 ? 11.414 5.656 -21.016 1 82.25 288 SER A O 1
ATOM 2253 N N . GLY A 1 289 ? 11.078 7.082 -19.391 1 83.44 289 GLY A N 1
ATOM 2254 C CA . GLY A 1 289 ? 11.469 6.098 -18.391 1 83.44 289 GLY A CA 1
ATOM 2255 C C . GLY A 1 289 ? 12.969 5.914 -18.297 1 83.44 289 GLY A C 1
ATOM 2256 O O . GLY A 1 289 ? 13.453 5.098 -17.5 1 83.44 289 GLY A O 1
ATOM 2257 N N . ALA A 1 290 ? 13.68 6.688 -19.031 1 89.06 290 ALA A N 1
ATOM 2258 C CA . ALA A 1 290 ? 15.141 6.574 -19.078 1 89.06 290 ALA A CA 1
ATOM 2259 C C . ALA A 1 290 ? 15.773 7.336 -17.922 1 89.06 290 ALA A C 1
ATOM 2261 O O . ALA A 1 290 ? 15.258 8.367 -17.484 1 89.06 290 ALA A O 1
ATOM 2262 N N . SER A 1 291 ? 16.906 6.711 -17.469 1 92.69 291 SER A N 1
ATOM 2263 C CA . SER A 1 291 ? 17.672 7.398 -16.422 1 92.69 291 SER A CA 1
ATOM 2264 C C . SER A 1 291 ? 18.25 8.711 -16.953 1 92.69 291 SER A C 1
ATOM 2266 O O . SER A 1 291 ? 18.703 8.781 -18.094 1 92.69 291 SER A O 1
ATOM 2268 N N . VAL A 1 292 ? 18.172 9.75 -16.125 1 94.69 292 VAL A N 1
ATOM 2269 C CA . VAL A 1 292 ? 18.688 11.055 -16.516 1 94.69 292 VAL A CA 1
ATOM 2270 C C . VAL A 1 292 ? 19.406 11.711 -15.344 1 94.69 292 VAL A C 1
ATOM 2272 O O . VAL A 1 292 ? 19.172 11.359 -14.188 1 94.69 292 VAL A O 1
ATOM 2275 N N . ARG A 1 293 ? 20.391 12.562 -15.672 1 96.25 293 ARG A N 1
ATOM 2276 C CA . ARG A 1 293 ? 21.047 13.445 -14.719 1 96.25 293 ARG A CA 1
ATOM 2277 C C . ARG A 1 293 ? 20.906 14.906 -15.141 1 96.25 293 ARG A C 1
ATOM 2279 O O . ARG A 1 293 ? 21.281 15.273 -16.25 1 96.25 293 ARG A O 1
ATOM 2286 N N . VAL A 1 294 ? 20.266 15.672 -14.242 1 96.62 294 VAL A N 1
ATOM 2287 C CA . VAL A 1 294 ? 20.031 17.078 -14.516 1 96.62 294 VAL A CA 1
ATOM 2288 C C . VAL A 1 294 ? 20.906 17.938 -13.602 1 96.62 294 VAL A C 1
ATOM 2290 O O . VAL A 1 294 ? 20.906 17.75 -12.383 1 96.62 294 VAL A O 1
ATOM 2293 N N . GLU A 1 295 ? 21.688 18.781 -14.18 1 97.62 295 GLU A N 1
ATOM 2294 C CA . GLU A 1 295 ? 22.484 19.75 -13.422 1 97.62 295 GLU A CA 1
ATOM 2295 C C . GLU A 1 295 ? 22.094 21.188 -13.773 1 97.62 295 GLU A C 1
ATOM 2297 O O . GLU A 1 295 ? 21.859 21.5 -14.945 1 97.62 295 GLU A O 1
ATOM 2302 N N . GLY A 1 296 ? 21.906 21.969 -12.648 1 97.38 296 GLY A N 1
ATOM 2303 C CA . GLY A 1 296 ? 21.547 23.359 -12.875 1 97.38 296 GLY A CA 1
ATOM 2304 C C . GLY A 1 296 ? 21.203 24.094 -11.602 1 97.38 296 GLY A C 1
ATOM 2305 O O . GLY A 1 296 ? 21.672 23.75 -10.523 1 97.38 296 GLY A O 1
ATOM 2306 N N . THR A 1 297 ? 20.469 25.219 -11.812 1 97.38 297 THR A N 1
ATOM 2307 C CA . THR A 1 297 ? 20.031 26.047 -10.688 1 97.38 297 THR A CA 1
ATOM 2308 C C . THR A 1 297 ? 18.516 26.016 -10.555 1 97.38 297 THR A C 1
ATOM 2310 O O . THR A 1 297 ? 17.797 26.047 -11.555 1 97.38 297 THR A O 1
ATOM 2313 N N . VAL A 1 298 ? 18.125 25.922 -9.273 1 97.31 298 VAL A N 1
ATOM 2314 C CA . VAL A 1 298 ? 16.688 25.953 -9.031 1 97.31 298 VAL A CA 1
ATOM 2315 C C . VAL A 1 298 ? 16.172 27.391 -9.188 1 97.31 298 VAL A C 1
ATOM 2317 O O . VAL A 1 298 ? 16.656 28.297 -8.516 1 97.31 298 VAL A O 1
ATOM 2320 N N . VAL A 1 299 ? 15.125 27.531 -9.992 1 95.56 299 VAL A N 1
ATOM 2321 C CA . VAL A 1 299 ? 14.656 28.891 -10.242 1 95.56 299 VAL A CA 1
ATOM 2322 C C . VAL A 1 299 ? 13.258 29.062 -9.656 1 95.56 299 VAL A C 1
ATOM 2324 O O . VAL A 1 299 ? 12.797 30.188 -9.477 1 95.56 299 VAL A O 1
ATOM 2327 N N . ASP A 1 300 ? 12.586 27.953 -9.477 1 93.56 300 ASP A N 1
ATOM 2328 C CA . ASP A 1 300 ? 11.242 28.031 -8.914 1 93.56 300 ASP A CA 1
ATOM 2329 C C . ASP A 1 300 ? 10.836 26.719 -8.258 1 93.56 300 ASP A C 1
ATOM 2331 O O . ASP A 1 300 ? 11.406 25.656 -8.555 1 93.56 300 ASP A O 1
ATOM 2335 N N . VAL A 1 301 ? 9.992 26.812 -7.258 1 90.81 301 VAL A N 1
ATOM 2336 C CA . VAL A 1 301 ? 9.344 25.656 -6.633 1 90.81 301 VAL A CA 1
ATOM 2337 C C . VAL A 1 301 ? 7.828 25.859 -6.617 1 90.81 301 VAL A C 1
ATOM 2339 O O . VAL A 1 301 ? 7.348 26.953 -6.316 1 90.81 301 VAL A O 1
ATOM 2342 N N . GLU A 1 302 ? 7.098 24.828 -7.016 1 84.44 302 GLU A N 1
ATOM 2343 C CA . GLU A 1 302 ? 5.652 24.969 -7.16 1 84.44 302 GLU A CA 1
ATOM 2344 C C . GLU A 1 302 ? 4.918 23.797 -6.52 1 84.44 302 GLU A C 1
ATOM 2346 O O . GLU A 1 302 ? 5.414 22.672 -6.531 1 84.44 302 GLU A O 1
ATOM 2351 N N . PHE A 1 303 ? 3.836 24.031 -5.887 1 78.88 303 PHE A N 1
ATOM 2352 C CA . PHE A 1 303 ? 2.854 23.031 -5.469 1 78.88 303 PHE A CA 1
ATOM 2353 C C . PHE A 1 303 ? 1.544 23.219 -6.227 1 78.88 303 PHE A C 1
ATOM 2355 O O . PHE A 1 303 ? 0.564 23.719 -5.672 1 78.88 303 PHE A O 1
ATOM 2362 N N . PRO A 1 304 ? 1.631 22.719 -7.426 1 65.81 304 PRO A N 1
ATOM 2363 C CA . PRO A 1 304 ? 0.402 22.922 -8.195 1 65.81 304 PRO A CA 1
ATOM 2364 C C . PRO A 1 304 ? -0.794 22.172 -7.613 1 65.81 304 PRO A C 1
ATOM 2366 O O . PRO A 1 304 ? -0.617 21.188 -6.895 1 65.81 304 PRO A O 1
ATOM 2369 N N . CYS A 1 305 ? -2.078 22.641 -7.773 1 57.66 305 CYS A N 1
ATOM 2370 C CA . CYS A 1 305 ? -3.361 22.016 -7.465 1 57.66 305 CYS A CA 1
ATOM 2371 C C . CYS A 1 305 ? -3.625 22.031 -5.961 1 57.66 305 CYS A C 1
ATOM 2373 O O . CYS A 1 305 ? -4.73 21.703 -5.52 1 57.66 305 CYS A O 1
ATOM 2375 N N . LEU A 1 306 ? -2.525 22.141 -5.121 1 57.72 306 LEU A N 1
ATOM 2376 C CA . LEU A 1 306 ? -2.801 22.25 -3.691 1 57.72 306 LEU A CA 1
ATOM 2377 C C . LEU A 1 306 ? -3.348 23.641 -3.352 1 57.72 306 LEU A C 1
ATOM 2379 O O . LEU A 1 306 ? -3.73 23.891 -2.207 1 57.72 306 LEU A O 1
ATOM 2383 N N . GLU A 1 307 ? -3.246 24.484 -4.25 1 53.62 307 GLU A N 1
ATOM 2384 C CA . GLU A 1 307 ? -3.744 25.828 -3.984 1 53.62 307 GLU A CA 1
ATOM 2385 C C . GLU A 1 307 ? -5.191 25.797 -3.496 1 53.62 307 GLU A C 1
ATOM 2387 O O . GLU A 1 307 ? -5.594 26.625 -2.678 1 53.62 307 GLU A O 1
ATOM 2392 N N . ALA A 1 308 ? -5.965 24.953 -4.062 1 51.12 308 ALA A N 1
ATOM 2393 C CA . ALA A 1 308 ? -7.375 24.906 -3.676 1 51.12 308 ALA A CA 1
ATOM 2394 C C . ALA A 1 308 ? -7.547 24.25 -2.307 1 51.12 308 ALA A C 1
ATOM 2396 O O . ALA A 1 308 ? -8.609 24.359 -1.692 1 51.12 308 ALA A O 1
ATOM 2397 N N . ALA A 1 309 ? -6.543 23.422 -2.021 1 51.72 309 ALA A N 1
ATOM 2398 C CA . ALA A 1 309 ? -6.727 22.766 -0.724 1 51.72 309 ALA A CA 1
ATOM 2399 C C . ALA A 1 309 ? -6.516 23.766 0.415 1 51.72 309 ALA A C 1
ATOM 2401 O O . ALA A 1 309 ? -5.75 24.719 0.279 1 51.72 309 ALA A O 1
ATOM 2402 N N . GLU A 1 310 ? -7.383 24.375 0.998 1 49 310 GLU A N 1
ATOM 2403 C CA . GLU A 1 310 ? -7.508 25.406 2.021 1 49 310 GLU A CA 1
ATOM 2404 C C . GLU A 1 310 ? -6.234 25.516 2.855 1 49 310 GLU A C 1
ATOM 2406 O O . GLU A 1 310 ? -6.18 26.281 3.816 1 49 310 GLU A O 1
ATOM 2411 N N . ALA A 1 311 ? -5.207 24.641 2.725 1 49.53 311 ALA A N 1
ATOM 2412 C CA . ALA A 1 311 ? -4.301 24.766 3.859 1 49.53 311 ALA A CA 1
ATOM 2413 C C . ALA A 1 311 ? -3.244 25.844 3.605 1 49.53 311 ALA A C 1
ATOM 2415 O O . ALA A 1 311 ? -2.787 26.016 2.473 1 49.53 311 ALA A O 1
ATOM 2416 N N . ASP A 1 312 ? -3.17 26.734 4.328 1 50.53 312 ASP A N 1
ATOM 2417 C CA . ASP A 1 312 ? -2.152 27.781 4.477 1 50.53 312 ASP A CA 1
ATOM 2418 C C . ASP A 1 312 ? -0.752 27.203 4.281 1 50.53 312 ASP A C 1
ATOM 2420 O O . ASP A 1 312 ? 0.205 27.953 4.059 1 50.53 312 ASP A O 1
ATOM 2424 N N . ARG A 1 313 ? -0.601 25.906 4.379 1 54.84 313 ARG A N 1
ATOM 2425 C CA . ARG A 1 313 ? 0.753 25.391 4.184 1 54.84 313 ARG A CA 1
ATOM 2426 C C . ARG A 1 313 ? 0.743 24.109 3.359 1 54.84 313 ARG A C 1
ATOM 2428 O O . ARG A 1 313 ? 0.679 23.016 3.916 1 54.84 313 ARG A O 1
ATOM 2435 N N . PRO A 1 314 ? 0.761 24.297 1.979 1 52.44 314 PRO A N 1
ATOM 2436 C CA . PRO A 1 314 ? 0.636 23.156 1.062 1 52.44 314 PRO A CA 1
ATOM 2437 C C . PRO A 1 314 ? 1.737 22.125 1.257 1 52.44 314 PRO A C 1
ATOM 2439 O O . PRO A 1 314 ? 1.532 20.938 0.969 1 52.44 314 PRO A O 1
ATOM 2442 N N . GLU A 1 315 ? 2.834 22.578 1.812 1 52.91 315 GLU A N 1
ATOM 2443 C CA . GLU A 1 315 ? 3.98 21.688 1.982 1 52.91 315 GLU A CA 1
ATOM 2444 C C . GLU A 1 315 ? 3.695 20.609 3.021 1 52.91 315 GLU A C 1
ATOM 2446 O O . GLU A 1 315 ? 4.402 19.594 3.09 1 52.91 315 GLU A O 1
ATOM 2451 N N . ARG A 1 316 ? 2.555 20.812 3.631 1 58.44 316 ARG A N 1
ATOM 2452 C CA . ARG A 1 316 ? 2.252 19.875 4.707 1 58.44 316 ARG A CA 1
ATOM 2453 C C . ARG A 1 316 ? 1.476 18.672 4.184 1 58.44 316 ARG A C 1
ATOM 2455 O O . ARG A 1 316 ? 1.386 17.641 4.855 1 58.44 316 ARG A O 1
ATOM 2462 N N . TYR A 1 317 ? 1.17 18.891 2.967 1 63.5 317 TYR A N 1
ATOM 2463 C CA . TYR A 1 317 ? 0.427 17.781 2.4 1 63.5 317 TYR A CA 1
ATOM 2464 C C . TYR A 1 317 ? 1.373 16.703 1.876 1 63.5 317 TYR A C 1
ATOM 2466 O O . TYR A 1 317 ? 2.402 17.016 1.272 1 63.5 317 TYR A O 1
ATOM 2474 N N . LEU A 1 318 ? 1.178 15.555 2.262 1 64.25 318 LEU A N 1
ATOM 2475 C CA . LEU A 1 318 ? 2.021 14.453 1.814 1 64.25 318 LEU A CA 1
ATOM 2476 C C . LEU A 1 318 ? 1.775 14.141 0.342 1 64.25 318 LEU A C 1
ATOM 2478 O O . LEU A 1 318 ? 2.684 13.695 -0.363 1 64.25 318 LEU A O 1
ATOM 2482 N N . GLY A 1 319 ? 0.574 14.5 -0.062 1 66 319 GLY A N 1
ATOM 2483 C CA . GLY A 1 319 ? 0.209 14.172 -1.433 1 66 319 GLY A CA 1
ATOM 2484 C C . GLY A 1 319 ? 0.102 15.398 -2.326 1 66 319 GLY A C 1
ATOM 2485 O O . GLY A 1 319 ? 0.426 16.516 -1.905 1 66 319 GLY A O 1
ATOM 2486 N N . GLY A 1 320 ? -0.108 15.141 -3.584 1 73.88 320 GLY A N 1
ATOM 2487 C CA . GLY A 1 320 ? -0.234 16.219 -4.547 1 73.88 320 GLY A CA 1
ATOM 2488 C C . GLY A 1 320 ? 1.029 16.453 -5.355 1 73.88 320 GLY A C 1
ATOM 2489 O O . GLY A 1 320 ? 2.02 15.734 -5.188 1 73.88 320 GLY A O 1
ATOM 2490 N N . GLN A 1 321 ? 0.888 17.422 -6.137 1 80.25 321 GLN A N 1
ATOM 2491 C CA . GLN A 1 321 ? 1.999 17.734 -7.031 1 80.25 321 GLN A CA 1
ATOM 2492 C C . GLN A 1 321 ? 3.01 18.656 -6.367 1 80.25 321 GLN A C 1
ATOM 2494 O O . GLN A 1 321 ? 2.629 19.625 -5.707 1 80.25 321 GLN A O 1
ATOM 2499 N N . ALA A 1 322 ? 4.262 18.281 -6.336 1 86.56 322 ALA A N 1
ATOM 2500 C CA . ALA A 1 322 ? 5.402 19.109 -5.93 1 86.56 322 ALA A CA 1
ATOM 2501 C C . ALA A 1 322 ? 6.441 19.188 -7.039 1 86.56 322 ALA A C 1
ATOM 2503 O O . ALA A 1 322 ? 6.945 18.156 -7.5 1 86.56 322 ALA A O 1
ATOM 2504 N N . THR A 1 323 ? 6.746 20.422 -7.449 1 91.44 323 THR A N 1
ATOM 2505 C CA . THR A 1 323 ? 7.582 20.578 -8.633 1 91.44 323 THR A CA 1
ATOM 2506 C C . THR A 1 323 ? 8.734 21.547 -8.359 1 91.44 323 THR A C 1
ATOM 2508 O O . THR A 1 323 ? 8.531 22.594 -7.738 1 91.44 323 THR A O 1
ATOM 2511 N N . VAL A 1 324 ? 9.898 21.172 -8.742 1 95 324 VAL A N 1
ATOM 2512 C CA . VAL A 1 324 ? 11.07 22.031 -8.773 1 95 324 VAL A CA 1
ATOM 2513 C C . VAL A 1 324 ? 11.406 22.391 -10.219 1 95 324 VAL A C 1
ATOM 2515 O O . VAL A 1 324 ? 11.422 21.531 -11.094 1 95 324 VAL A O 1
ATOM 2518 N N . VAL A 1 325 ? 11.594 23.625 -10.461 1 96.75 325 VAL A N 1
ATOM 2519 C CA . VAL A 1 325 ? 11.992 24.078 -11.789 1 96.75 325 VAL A CA 1
ATOM 2520 C C . VAL A 1 325 ? 13.492 24.359 -11.812 1 96.75 325 VAL A C 1
ATOM 2522 O O . VAL A 1 325 ? 13.992 25.188 -11.055 1 96.75 325 VAL A O 1
ATOM 2525 N N . VAL A 1 326 ? 14.18 23.688 -12.727 1 97.5 326 VAL A N 1
ATOM 2526 C CA . VAL A 1 326 ? 15.633 23.781 -12.789 1 97.5 326 VAL A CA 1
ATOM 2527 C C . VAL A 1 326 ? 16.062 24.406 -14.109 1 97.5 326 VAL A C 1
ATOM 2529 O O . VAL A 1 326 ? 15.609 23.984 -15.18 1 97.5 326 VAL A O 1
ATOM 2532 N N . ASP A 1 327 ? 16.828 25.391 -14.047 1 97.69 327 ASP A N 1
ATOM 2533 C CA . ASP A 1 327 ? 17.469 25.969 -15.219 1 97.69 327 ASP A CA 1
ATOM 2534 C C . ASP A 1 327 ? 18.797 25.297 -15.508 1 97.69 327 ASP A C 1
ATOM 2536 O O . ASP A 1 327 ? 19.766 25.453 -14.758 1 97.69 327 ASP A O 1
ATOM 2540 N N . THR A 1 328 ? 18.922 24.594 -16.578 1 96.38 328 THR A N 1
ATOM 2541 C CA . THR A 1 328 ? 20.125 23.844 -16.922 1 96.38 328 THR A CA 1
ATOM 2542 C C . THR A 1 328 ? 21.109 24.703 -17.703 1 96.38 328 THR A C 1
ATOM 2544 O O . THR A 1 328 ? 22.188 24.25 -18.078 1 96.38 328 THR A O 1
ATOM 2547 N N . GLY A 1 329 ? 20.812 25.875 -17.922 1 94.06 329 GLY A N 1
ATOM 2548 C CA . GLY A 1 329 ? 21.578 26.75 -18.797 1 94.06 329 GLY A CA 1
ATOM 2549 C C . GLY A 1 329 ? 21.047 26.797 -20.219 1 94.06 329 GLY A C 1
ATOM 2550 O O . GLY A 1 329 ? 21 27.859 -20.844 1 94.06 329 GLY A O 1
ATOM 2551 N N . ASP A 1 330 ? 20.578 25.656 -20.734 1 93.88 330 ASP A N 1
ATOM 2552 C CA . ASP A 1 330 ? 20.031 25.547 -22.078 1 93.88 330 ASP A CA 1
ATOM 2553 C C . ASP A 1 330 ? 18.516 25.719 -22.062 1 93.88 330 ASP A C 1
ATOM 2555 O O . ASP A 1 330 ? 17.938 26.297 -22.984 1 93.88 330 ASP A O 1
ATOM 2559 N N . ARG A 1 331 ? 17.906 25.141 -21.047 1 94.94 331 ARG A N 1
ATOM 2560 C CA . ARG A 1 331 ? 16.453 25.172 -20.922 1 94.94 331 ARG A CA 1
ATOM 2561 C C . ARG A 1 331 ? 16.016 25.016 -19.469 1 94.94 331 ARG A C 1
ATOM 2563 O O . ARG A 1 331 ? 16.828 24.656 -18.609 1 94.94 331 ARG A O 1
ATOM 2570 N N . GLN A 1 332 ? 14.773 25.344 -19.281 1 96.62 332 GLN A N 1
ATOM 2571 C CA . GLN A 1 332 ? 14.156 25.078 -17.984 1 96.62 332 GLN A CA 1
ATOM 2572 C C . GLN A 1 332 ? 13.359 23.781 -18.016 1 96.62 332 GLN A C 1
ATOM 2574 O O . GLN A 1 332 ? 12.641 23.5 -18.969 1 96.62 332 GLN A O 1
ATOM 2579 N N . VAL A 1 333 ? 13.617 23.016 -17 1 96.69 333 VAL A N 1
ATOM 2580 C CA . VAL A 1 333 ? 12.914 21.734 -16.938 1 96.69 333 VAL A CA 1
ATOM 2581 C C . VAL A 1 333 ? 12.203 21.594 -15.594 1 96.69 333 VAL A C 1
ATOM 2583 O O . VAL A 1 333 ? 12.656 22.156 -14.586 1 96.69 333 VAL A O 1
ATOM 2586 N N . THR A 1 334 ? 11.086 20.875 -15.617 1 96.19 334 THR A N 1
ATOM 2587 C CA . THR A 1 334 ? 10.328 20.609 -14.406 1 96.19 334 THR A CA 1
ATOM 2588 C C . THR A 1 334 ? 10.641 19.219 -13.852 1 96.19 334 THR A C 1
ATOM 2590 O O . THR A 1 334 ? 10.742 18.25 -14.617 1 96.19 334 THR A O 1
ATOM 2593 N N . VAL A 1 335 ? 10.914 19.203 -12.516 1 95.75 335 VAL A N 1
ATOM 2594 C CA . VAL A 1 335 ? 11.242 17.953 -11.852 1 95.75 335 VAL A CA 1
ATOM 2595 C C . VAL A 1 335 ? 10.266 17.703 -10.703 1 95.75 335 VAL A C 1
ATOM 2597 O O . VAL A 1 335 ? 10.055 18.578 -9.859 1 95.75 335 VAL A O 1
ATOM 2600 N N . GLY A 1 336 ? 9.672 16.516 -10.742 1 93.62 336 GLY A N 1
ATOM 2601 C CA . GLY A 1 336 ? 8.766 16.109 -9.68 1 93.62 336 GLY A CA 1
ATOM 2602 C C . GLY A 1 336 ? 9.312 14.984 -8.828 1 93.62 336 GLY A C 1
ATOM 2603 O O . GLY A 1 336 ? 10.461 14.578 -8.992 1 93.62 336 GLY A O 1
ATOM 2604 N N . GLY A 1 337 ? 8.539 14.602 -7.828 1 91.44 337 GLY A N 1
ATOM 2605 C CA . GLY A 1 337 ? 8.906 13.5 -6.953 1 91.44 337 GLY A CA 1
ATOM 2606 C C . GLY A 1 337 ? 8.406 12.156 -7.453 1 91.44 337 GLY A C 1
ATOM 2607 O O . GLY A 1 337 ? 8.047 12.016 -8.625 1 91.44 337 GLY A O 1
ATOM 2608 N N . TRP A 1 338 ? 8.5 11.18 -6.535 1 88.75 338 TRP A N 1
ATOM 2609 C CA . TRP A 1 338 ? 8.023 9.844 -6.883 1 88.75 338 TRP A CA 1
ATOM 2610 C C . TRP A 1 338 ? 6.555 9.883 -7.281 1 88.75 338 TRP A C 1
ATOM 2612 O O . TRP A 1 338 ? 5.707 10.344 -6.516 1 88.75 338 TRP A O 1
ATOM 2622 N N . GLY A 1 339 ? 6.305 9.359 -8.523 1 85.44 339 GLY A N 1
ATOM 2623 C CA . GLY A 1 339 ? 4.941 9.367 -9.031 1 85.44 339 GLY A CA 1
ATOM 2624 C C . GLY A 1 339 ? 4.652 10.555 -9.93 1 85.44 339 GLY A C 1
ATOM 2625 O O . GLY A 1 339 ? 3.5 10.797 -10.305 1 85.44 339 GLY A O 1
ATOM 2626 N N . ALA A 1 340 ? 5.637 11.344 -10.258 1 85.62 340 ALA A N 1
ATOM 2627 C CA . ALA A 1 340 ? 5.457 12.5 -11.141 1 85.62 340 ALA A CA 1
ATOM 2628 C C . ALA A 1 340 ? 4.824 12.086 -12.469 1 85.62 340 ALA A C 1
ATOM 2630 O O . ALA A 1 340 ? 5.238 11.094 -13.078 1 85.62 340 ALA A O 1
ATOM 2631 N N . VAL A 1 341 ? 3.828 12.906 -12.805 1 82.75 341 VAL A N 1
ATOM 2632 C CA . VAL A 1 341 ? 3.129 12.602 -14.047 1 82.75 341 VAL A CA 1
ATOM 2633 C C . VAL A 1 341 ? 3.119 13.828 -14.953 1 82.75 341 VAL A C 1
ATOM 2635 O O . VAL A 1 341 ? 3.061 13.703 -16.188 1 82.75 341 VAL A O 1
ATOM 2638 N N . MET A 1 342 ? 3.225 15.016 -14.367 1 83.19 342 MET A N 1
ATOM 2639 C CA . MET A 1 342 ? 3.094 16.266 -15.117 1 83.19 342 MET A CA 1
ATOM 2640 C C . MET A 1 342 ? 4.461 16.828 -15.477 1 83.19 342 MET A C 1
ATOM 2642 O O . MET A 1 342 ? 4.605 17.531 -16.484 1 83.19 342 MET A O 1
ATOM 2646 N N . GLU A 1 343 ? 5.434 16.516 -14.719 1 91.19 343 GLU A N 1
ATOM 2647 C CA . GLU A 1 343 ? 6.77 17.078 -14.875 1 91.19 343 GLU A CA 1
ATOM 2648 C C . GLU A 1 343 ? 7.562 16.344 -15.953 1 91.19 343 GLU A C 1
ATOM 2650 O O . GLU A 1 343 ? 7.172 15.258 -16.375 1 91.19 343 GLU A O 1
ATOM 2655 N N . ALA A 1 344 ? 8.625 16.969 -16.344 1 94.06 344 ALA A N 1
ATOM 2656 C CA . ALA A 1 344 ? 9.5 16.344 -17.328 1 94.06 344 ALA A CA 1
ATOM 2657 C C . ALA A 1 344 ? 10.242 15.148 -16.734 1 94.06 344 ALA A C 1
ATOM 2659 O O . ALA A 1 344 ? 10.453 14.141 -17.406 1 94.06 344 ALA A O 1
ATOM 2660 N N . TYR A 1 345 ? 10.648 15.367 -15.477 1 94.69 345 TYR A N 1
ATOM 2661 C CA . TYR A 1 345 ? 11.453 14.328 -14.852 1 94.69 345 TYR A CA 1
ATOM 2662 C C . TYR A 1 345 ? 10.93 13.992 -13.461 1 94.69 345 TYR A C 1
ATOM 2664 O O . TYR A 1 345 ? 10.289 14.82 -12.82 1 94.69 345 TYR A O 1
ATOM 2672 N N . GLU A 1 346 ? 11.156 12.734 -13.078 1 94.12 346 GLU A N 1
ATOM 2673 C CA . GLU A 1 346 ? 10.93 12.266 -11.719 1 94.12 346 GLU A CA 1
ATOM 2674 C C . GLU A 1 346 ? 12.25 12.078 -10.977 1 94.12 346 GLU A C 1
ATOM 2676 O O . GLU A 1 346 ? 13.094 11.289 -11.383 1 94.12 346 GLU A O 1
ATOM 2681 N N . ALA A 1 347 ? 12.414 12.797 -9.922 1 95.56 347 ALA A N 1
ATOM 2682 C CA . ALA A 1 347 ? 13.672 12.758 -9.18 1 95.56 347 ALA A CA 1
ATOM 2683 C C . ALA A 1 347 ? 13.719 11.531 -8.258 1 95.56 347 ALA A C 1
ATOM 2685 O O . ALA A 1 347 ? 12.75 11.227 -7.566 1 95.56 347 ALA A O 1
ATOM 2686 N N . THR A 1 348 ? 14.867 10.859 -8.312 1 94.19 348 THR A N 1
ATOM 2687 C CA . THR A 1 348 ? 15.141 9.812 -7.332 1 94.19 348 THR A CA 1
ATOM 2688 C C . THR A 1 348 ? 16.047 10.328 -6.227 1 94.19 348 THR A C 1
ATOM 2690 O O . THR A 1 348 ? 15.977 9.867 -5.086 1 94.19 348 THR A O 1
ATOM 2693 N N . ARG A 1 349 ? 16.875 11.258 -6.645 1 95.56 349 ARG A N 1
ATOM 2694 C CA . ARG A 1 349 ? 17.828 11.867 -5.734 1 95.56 349 ARG A CA 1
ATOM 2695 C C . ARG A 1 349 ? 18.125 13.305 -6.133 1 95.56 349 ARG A C 1
ATOM 2697 O O . ARG A 1 349 ? 18.312 13.602 -7.312 1 95.56 349 ARG A O 1
ATOM 2704 N N . ILE A 1 350 ? 18.062 14.18 -5.148 1 96.56 350 ILE A N 1
ATOM 2705 C CA . ILE A 1 350 ? 18.391 15.586 -5.352 1 96.56 350 ILE A CA 1
ATOM 2706 C C . ILE A 1 350 ? 19.578 15.977 -4.465 1 96.56 350 ILE A C 1
ATOM 2708 O O . ILE A 1 350 ? 19.531 15.789 -3.244 1 96.56 350 ILE A O 1
ATOM 2712 N N . VAL A 1 351 ? 20.547 16.453 -5.047 1 96.88 351 VAL A N 1
ATOM 2713 C CA . VAL A 1 351 ? 21.703 16.938 -4.289 1 96.88 351 VAL A CA 1
ATOM 2714 C C . VAL A 1 351 ? 21.828 18.453 -4.438 1 96.88 351 VAL A C 1
ATOM 2716 O O . VAL A 1 351 ? 22.031 18.953 -5.547 1 96.88 351 VAL A O 1
ATOM 2719 N N . VAL A 1 352 ? 21.625 19.125 -3.346 1 96.94 352 VAL A N 1
ATOM 2720 C CA . VAL A 1 352 ? 21.938 20.547 -3.318 1 96.94 352 VAL A CA 1
ATOM 2721 C C . VAL A 1 352 ? 23.438 20.75 -3.137 1 96.94 352 VAL A C 1
ATOM 2723 O O . VAL A 1 352 ? 23.984 20.484 -2.064 1 96.94 352 VAL A O 1
ATOM 2726 N N . GLU A 1 353 ? 24.031 21.266 -4.102 1 96.44 353 GLU A N 1
ATOM 2727 C CA . GLU A 1 353 ? 25.5 21.344 -4.141 1 96.44 353 GLU A CA 1
ATOM 2728 C C . GLU A 1 353 ? 26.016 22.562 -3.395 1 96.44 353 GLU A C 1
ATOM 2730 O O . GLU A 1 353 ? 26.922 22.453 -2.572 1 96.44 353 GLU A O 1
ATOM 2735 N N . HIS A 1 354 ? 25.516 23.672 -3.748 1 94.19 354 HIS A N 1
ATOM 2736 C CA . HIS A 1 354 ? 25.922 24.922 -3.109 1 94.19 354 HIS A CA 1
ATOM 2737 C C . HIS A 1 354 ? 24.812 25.953 -3.182 1 94.19 354 HIS A C 1
ATOM 2739 O O . HIS A 1 354 ? 23.922 25.859 -4.027 1 94.19 354 HIS A O 1
ATOM 2745 N N . VAL A 1 355 ? 24.875 26.797 -2.221 1 94.19 355 VAL A N 1
ATOM 2746 C CA . VAL A 1 355 ? 23.953 27.922 -2.125 1 94.19 355 VAL A CA 1
ATOM 2747 C C . VAL A 1 355 ? 24.734 29.219 -2.055 1 94.19 355 VAL A C 1
ATOM 2749 O O . VAL A 1 355 ? 25.688 29.344 -1.276 1 94.19 355 VAL A O 1
ATOM 2752 N N . GLU A 1 356 ? 24.422 30.078 -2.975 1 91.44 356 GLU A N 1
ATOM 2753 C CA . GLU A 1 356 ? 25.047 31.406 -2.953 1 91.44 356 GLU A CA 1
ATOM 2754 C C . GLU A 1 356 ? 24.016 32.469 -2.621 1 91.44 356 GLU A C 1
ATOM 2756 O O . GLU A 1 356 ? 23.031 32.656 -3.334 1 91.44 356 GLU A O 1
ATOM 2761 N N . GLU A 1 357 ? 24.172 33.125 -1.505 1 85.69 357 GLU A N 1
ATOM 2762 C CA . GLU A 1 357 ? 23.266 34.188 -1.081 1 85.69 357 GLU A CA 1
ATOM 2763 C C . GLU A 1 357 ? 23.625 35.531 -1.724 1 85.69 357 GLU A C 1
ATOM 2765 O O . GLU A 1 357 ? 24.812 35.812 -1.979 1 85.69 357 GLU A O 1
ATOM 2770 N N . MET B 1 1 ? 13.047 -16.703 -19.578 1 57.12 1 MET B N 1
ATOM 2771 C CA . MET B 1 1 ? 12.844 -18.141 -19.734 1 57.12 1 MET B CA 1
ATOM 2772 C C . MET B 1 1 ? 13.102 -18.578 -21.172 1 57.12 1 MET B C 1
ATOM 2774 O O . MET B 1 1 ? 12.688 -17.906 -22.125 1 57.12 1 MET B O 1
ATOM 2778 N N . ASN B 1 2 ? 13.914 -19.438 -21.234 1 66.44 2 ASN B N 1
ATOM 2779 C CA . ASN B 1 2 ? 14.227 -19.859 -22.594 1 66.44 2 ASN B CA 1
ATOM 2780 C C . ASN B 1 2 ? 13.086 -20.688 -23.188 1 66.44 2 ASN B C 1
ATOM 2782 O O . ASN B 1 2 ? 12.156 -21.078 -22.484 1 66.44 2 ASN B O 1
ATOM 2786 N N . LYS B 1 3 ? 13.094 -20.797 -24.484 1 75.56 3 LYS B N 1
ATOM 2787 C CA . LYS B 1 3 ? 12.039 -21.453 -25.25 1 75.56 3 LYS B CA 1
ATOM 2788 C C . LYS B 1 3 ? 11.75 -22.844 -24.719 1 75.56 3 LYS B C 1
ATOM 2790 O O . LYS B 1 3 ? 10.594 -23.234 -24.562 1 75.56 3 LYS B O 1
ATOM 2795 N N . ASN B 1 4 ? 12.828 -23.531 -24.375 1 74.56 4 ASN B N 1
ATOM 2796 C CA . ASN B 1 4 ? 12.68 -24.922 -23.906 1 74.56 4 ASN B CA 1
ATOM 2797 C C . ASN B 1 4 ? 12.016 -24.984 -22.547 1 74.56 4 ASN B C 1
ATOM 2799 O O . ASN B 1 4 ? 11.188 -25.859 -22.281 1 74.56 4 ASN B O 1
ATOM 2803 N N . ASP B 1 5 ? 12.336 -24.078 -21.75 1 77.56 5 ASP B N 1
ATOM 2804 C CA . ASP B 1 5 ? 11.734 -24.031 -20.422 1 77.56 5 ASP B CA 1
ATOM 2805 C C . ASP B 1 5 ? 10.25 -23.688 -20.5 1 77.56 5 ASP B C 1
ATOM 2807 O O . ASP B 1 5 ? 9.43 -24.281 -19.781 1 77.56 5 ASP B O 1
ATOM 2811 N N . LEU B 1 6 ? 9.984 -22.766 -21.359 1 80.5 6 LEU B N 1
ATOM 2812 C CA . LEU B 1 6 ? 8.594 -22.375 -21.547 1 80.5 6 LEU B CA 1
ATOM 2813 C C . LEU B 1 6 ? 7.762 -23.531 -22.078 1 80.5 6 LEU B C 1
ATOM 2815 O O . LEU B 1 6 ? 6.656 -23.781 -21.594 1 80.5 6 LEU B O 1
ATOM 2819 N N . ALA B 1 7 ? 8.359 -24.25 -23.016 1 81.5 7 ALA B N 1
ATOM 2820 C CA . ALA B 1 7 ? 7.676 -25.391 -23.594 1 81.5 7 ALA B CA 1
ATOM 2821 C C . ALA B 1 7 ? 7.418 -26.469 -22.547 1 81.5 7 ALA B C 1
ATOM 2823 O O . ALA B 1 7 ? 6.344 -27.078 -22.516 1 81.5 7 ALA B O 1
ATOM 2824 N N . ALA B 1 8 ? 8.328 -26.641 -21.688 1 80.62 8 ALA B N 1
ATOM 2825 C CA . ALA B 1 8 ? 8.203 -27.641 -20.625 1 80.62 8 ALA B CA 1
ATOM 2826 C C . ALA B 1 8 ? 7.062 -27.281 -19.672 1 80.62 8 ALA B C 1
ATOM 2828 O O . ALA B 1 8 ? 6.305 -28.156 -19.25 1 80.62 8 ALA B O 1
ATOM 2829 N N . ILE B 1 9 ? 6.949 -26.078 -19.438 1 80 9 ILE B N 1
ATOM 2830 C CA . ILE B 1 9 ? 5.891 -25.625 -18.547 1 80 9 ILE B CA 1
ATOM 2831 C C . ILE B 1 9 ? 4.531 -25.797 -19.219 1 80 9 ILE B C 1
ATOM 2833 O O . ILE B 1 9 ? 3.564 -26.219 -18.562 1 80 9 ILE B O 1
ATOM 2837 N N . LEU B 1 10 ? 4.496 -25.469 -20.484 1 83.31 10 LEU B N 1
ATOM 2838 C CA . LEU B 1 10 ? 3.252 -25.641 -21.234 1 83.31 10 LEU B CA 1
ATOM 2839 C C . LEU B 1 10 ? 2.852 -27.109 -21.297 1 83.31 10 LEU B C 1
ATOM 2841 O O . LEU B 1 10 ? 1.664 -27.438 -21.25 1 83.31 10 LEU B O 1
ATOM 2845 N N . GLU B 1 11 ? 3.805 -27.969 -21.328 1 82.94 11 GLU B N 1
ATOM 2846 C CA . GLU B 1 11 ? 3.545 -29.406 -21.266 1 82.94 11 GLU B CA 1
ATOM 2847 C C . GLU B 1 11 ? 2.916 -29.797 -19.938 1 82.94 11 GLU B C 1
ATOM 2849 O O . GLU B 1 11 ? 1.967 -30.594 -19.906 1 82.94 11 GLU B O 1
ATOM 2854 N N . ASP B 1 12 ? 3.512 -29.203 -18.984 1 76.56 12 ASP B N 1
ATOM 2855 C CA . ASP B 1 12 ? 3.008 -29.484 -17.641 1 76.56 12 ASP B CA 1
ATOM 2856 C C . ASP B 1 12 ? 1.573 -28.984 -17.484 1 76.56 12 ASP B C 1
ATOM 2858 O O . ASP B 1 12 ? 0.846 -29.438 -16.609 1 76.56 12 ASP B O 1
ATOM 2862 N N . SER B 1 13 ? 1.198 -28.094 -18.422 1 76.75 13 SER B N 1
ATOM 2863 C CA . SER B 1 13 ? -0.144 -27.516 -18.359 1 76.75 13 SER B CA 1
ATOM 2864 C C . SER B 1 13 ? -1.138 -28.344 -19.172 1 76.75 13 SER B C 1
ATOM 2866 O O . SER B 1 13 ? -2.334 -28.047 -19.172 1 76.75 13 SER B O 1
ATOM 2868 N N . GLY B 1 14 ? -0.598 -29.312 -19.844 1 78.06 14 GLY B N 1
ATOM 2869 C CA . GLY B 1 14 ? -1.521 -30.219 -20.531 1 78.06 14 GLY B CA 1
ATOM 2870 C C . GLY B 1 14 ? -1.267 -30.312 -22.016 1 78.06 14 GLY B C 1
ATOM 2871 O O . GLY B 1 14 ? -1.925 -31.078 -22.719 1 78.06 14 GLY B O 1
ATOM 2872 N N . LEU B 1 15 ? -0.333 -29.469 -22.469 1 84.81 15 LEU B N 1
ATOM 2873 C CA . LEU B 1 15 ? 0.001 -29.562 -23.875 1 84.81 15 LEU B CA 1
ATOM 2874 C C . LEU B 1 15 ? 0.975 -30.703 -24.141 1 84.81 15 LEU B C 1
ATOM 2876 O O . LEU B 1 15 ? 1.806 -31.031 -23.281 1 84.81 15 LEU B O 1
ATOM 2880 N N . SER B 1 16 ? 0.806 -31.391 -25.25 1 87.44 16 SER B N 1
ATOM 2881 C CA . SER B 1 16 ? 1.818 -32.344 -25.672 1 87.44 16 SER B CA 1
ATOM 2882 C C . SER B 1 16 ? 3.139 -31.672 -26 1 87.44 16 SER B C 1
ATOM 2884 O O . SER B 1 16 ? 3.174 -30.453 -26.219 1 87.44 16 SER B O 1
ATOM 2886 N N . PRO B 1 17 ? 4.215 -32.375 -25.938 1 89 17 PRO B N 1
ATOM 2887 C CA . PRO B 1 17 ? 5.504 -31.766 -26.25 1 89 17 PRO B CA 1
ATOM 2888 C C . PRO B 1 17 ? 5.496 -31.047 -27.609 1 89 17 PRO B C 1
ATOM 2890 O O . PRO B 1 17 ? 6.027 -29.938 -27.719 1 89 17 PRO B O 1
ATOM 2893 N N . TYR B 1 18 ? 4.82 -31.641 -28.547 1 91.25 18 TYR B N 1
ATOM 2894 C CA . TYR B 1 18 ? 4.766 -31.031 -29.859 1 91.25 18 TYR B CA 1
ATOM 2895 C C . TYR B 1 18 ? 3.891 -29.781 -29.859 1 91.25 18 TYR B C 1
ATOM 2897 O O . TYR B 1 18 ? 4.223 -28.781 -30.5 1 91.25 18 TYR B O 1
ATOM 2905 N N . GLN B 1 19 ? 2.818 -29.875 -29.125 1 91.25 19 GLN B N 1
ATOM 2906 C CA . GLN B 1 19 ? 1.925 -28.719 -29.047 1 91.25 19 GLN B CA 1
ATOM 2907 C C . GLN B 1 19 ? 2.613 -27.547 -28.359 1 91.25 19 GLN B C 1
ATOM 2909 O O . GLN B 1 19 ? 2.506 -26.406 -28.828 1 91.25 19 GLN B O 1
ATOM 2914 N N . ALA B 1 20 ? 3.311 -27.891 -27.312 1 89.06 20 ALA B N 1
ATOM 2915 C CA . ALA B 1 20 ? 4.012 -26.859 -26.578 1 89.06 20 ALA B CA 1
ATOM 2916 C C . ALA B 1 20 ? 5.09 -26.188 -27.422 1 89.06 20 ALA B C 1
ATOM 2918 O O . ALA B 1 20 ? 5.176 -24.969 -27.484 1 89.06 20 ALA B O 1
ATOM 2919 N N . ASP B 1 21 ? 5.828 -26.953 -28.078 1 88.38 21 ASP B N 1
ATOM 2920 C CA . ASP B 1 21 ? 6.91 -26.453 -28.922 1 88.38 21 ASP B CA 1
ATOM 2921 C C . ASP B 1 21 ? 6.367 -25.625 -30.078 1 88.38 21 ASP B C 1
ATOM 2923 O O . ASP B 1 21 ? 6.902 -24.562 -30.406 1 88.38 21 ASP B O 1
ATOM 2927 N N . ALA B 1 22 ? 5.344 -26.094 -30.688 1 90.38 22 ALA B N 1
ATOM 2928 C CA . ALA B 1 22 ? 4.73 -25.391 -31.812 1 90.38 22 ALA B CA 1
ATOM 2929 C C . ALA B 1 22 ? 4.18 -24.031 -31.375 1 90.38 22 ALA B C 1
ATOM 2931 O O . ALA B 1 22 ? 4.371 -23.031 -32.062 1 90.38 22 ALA B O 1
ATOM 2932 N N . TYR B 1 23 ? 3.547 -24.062 -30.266 1 89.56 23 TYR B N 1
ATOM 2933 C CA . TYR B 1 23 ? 2.943 -22.812 -29.781 1 89.56 23 TYR B CA 1
ATOM 2934 C C . TYR B 1 23 ? 4.008 -21.766 -29.484 1 89.56 23 TYR B C 1
ATOM 2936 O O . TYR B 1 23 ? 3.883 -20.609 -29.875 1 89.56 23 TYR B O 1
ATOM 2944 N N . VAL B 1 24 ? 5.031 -22.188 -28.766 1 85.25 24 VAL B N 1
ATOM 2945 C CA . VAL B 1 24 ? 6.105 -21.25 -28.438 1 85.25 24 VAL B CA 1
ATOM 2946 C C . VAL B 1 24 ? 6.742 -20.734 -29.719 1 85.25 24 VAL B C 1
ATOM 2948 O O . VAL B 1 24 ? 7.082 -19.547 -29.812 1 85.25 24 VAL B O 1
ATOM 2951 N N . THR B 1 25 ? 6.844 -21.562 -30.672 1 84.62 25 THR B N 1
ATOM 2952 C CA . THR B 1 25 ? 7.41 -21.172 -31.969 1 84.62 25 THR B CA 1
ATOM 2953 C C . THR B 1 25 ? 6.512 -20.156 -32.656 1 84.62 25 THR B C 1
ATOM 2955 O O . THR B 1 25 ? 6.996 -19.156 -33.219 1 84.62 25 THR B O 1
ATOM 2958 N N . VAL B 1 26 ? 5.238 -20.391 -32.594 1 86 26 VAL B N 1
ATOM 2959 C CA . VAL B 1 26 ? 4.285 -19.469 -33.219 1 86 26 VAL B CA 1
ATOM 2960 C C . VAL B 1 26 ? 4.348 -18.125 -32.5 1 86 26 VAL B C 1
ATOM 2962 O O . VAL B 1 26 ? 4.25 -17.078 -33.156 1 86 26 VAL B O 1
ATOM 2965 N N . LEU B 1 27 ? 4.449 -18.188 -31.203 1 80.81 27 LEU B N 1
ATOM 2966 C CA . LEU B 1 27 ? 4.555 -16.953 -30.438 1 80.81 27 LEU B CA 1
ATOM 2967 C C . LEU B 1 27 ? 5.789 -16.156 -30.844 1 80.81 27 LEU B C 1
ATOM 2969 O O . LEU B 1 27 ? 5.75 -14.93 -30.906 1 80.81 27 LEU B O 1
ATOM 2973 N N . GLU B 1 28 ? 6.848 -16.859 -31.188 1 74.25 28 GLU B N 1
ATOM 2974 C CA . GLU B 1 28 ? 8.109 -16.219 -31.578 1 74.25 28 GLU B CA 1
ATOM 2975 C C . GLU B 1 28 ? 8.047 -15.688 -33 1 74.25 28 GLU B C 1
ATOM 2977 O O . GLU B 1 28 ? 8.539 -14.586 -33.281 1 74.25 28 GLU B O 1
ATOM 2982 N N . LEU B 1 29 ? 7.371 -16.438 -33.812 1 76.5 29 LEU B N 1
ATOM 2983 C CA . LEU B 1 29 ? 7.348 -16.094 -35.219 1 76.5 29 LEU B CA 1
ATOM 2984 C C . LEU B 1 29 ? 6.215 -15.117 -35.531 1 76.5 29 LEU B C 1
ATOM 2986 O O . LEU B 1 29 ? 6.242 -14.422 -36.562 1 76.5 29 LEU B O 1
ATOM 2990 N N . GLY B 1 30 ? 5.285 -14.898 -34.562 1 73.94 30 GLY B N 1
ATOM 2991 C CA . GLY B 1 30 ? 4.113 -14.062 -34.812 1 73.94 30 GLY B CA 1
ATOM 2992 C C . GLY B 1 30 ? 3.094 -14.711 -35.719 1 73.94 30 GLY B C 1
ATOM 2993 O O . GLY B 1 30 ? 1.982 -15.031 -35.312 1 73.94 30 GLY B O 1
ATOM 2994 N N . SER B 1 31 ? 3.244 -14.656 -36.938 1 80.5 31 SER B N 1
ATOM 2995 C CA . SER B 1 31 ? 2.453 -15.328 -37.969 1 80.5 31 SER B CA 1
ATOM 2996 C C . SER B 1 31 ? 3.344 -15.914 -39.031 1 80.5 31 SER B C 1
ATOM 2998 O O . SER B 1 31 ? 4.242 -15.242 -39.562 1 80.5 31 SER B O 1
ATOM 3000 N N . ASP B 1 32 ? 3.168 -17.203 -39.188 1 86.38 32 ASP B N 1
ATOM 3001 C CA . ASP B 1 32 ? 3.986 -17.797 -40.25 1 86.38 32 ASP B CA 1
ATOM 3002 C C . ASP B 1 32 ? 3.305 -19.031 -40.844 1 86.38 32 ASP B C 1
ATOM 3004 O O . ASP B 1 32 ? 2.264 -19.469 -40.344 1 86.38 32 ASP B O 1
ATOM 3008 N N . SER B 1 33 ? 3.906 -19.484 -41.969 1 89.12 33 SER B N 1
ATOM 3009 C CA . SER B 1 33 ? 3.371 -20.672 -42.594 1 89.12 33 SER B CA 1
ATOM 3010 C C . SER B 1 33 ? 3.627 -21.922 -41.75 1 89.12 33 SER B C 1
ATOM 3012 O O . SER B 1 33 ? 4.57 -21.953 -40.969 1 89.12 33 SER B O 1
ATOM 3014 N N . ALA B 1 34 ? 2.715 -22.953 -41.906 1 90.75 34 ALA B N 1
ATOM 3015 C CA . ALA B 1 34 ? 2.863 -24.219 -41.188 1 90.75 34 ALA B CA 1
ATOM 3016 C C . ALA B 1 34 ? 4.23 -24.844 -41.438 1 90.75 34 ALA B C 1
ATOM 3018 O O . ALA B 1 34 ? 4.852 -25.391 -40.531 1 90.75 34 ALA B O 1
ATOM 3019 N N . THR B 1 35 ? 4.699 -24.688 -42.656 1 89.5 35 THR B N 1
ATOM 3020 C CA . THR B 1 35 ? 5.992 -25.25 -43.031 1 89.5 35 THR B CA 1
ATOM 3021 C C . THR B 1 35 ? 7.121 -24.547 -42.281 1 89.5 35 THR B C 1
ATOM 3023 O O . THR B 1 35 ? 8.047 -25.188 -41.781 1 89.5 35 THR B O 1
ATOM 3026 N N . SER B 1 36 ? 7.082 -23.25 -42.219 1 88.69 36 SER B N 1
ATOM 3027 C CA . SER B 1 36 ? 8.086 -22.453 -41.531 1 88.69 36 SER B CA 1
ATOM 3028 C C . SER B 1 36 ? 8.078 -22.75 -40.031 1 88.69 36 SER B C 1
ATOM 3030 O O . SER B 1 36 ? 9.133 -22.812 -39.375 1 88.69 36 SER B O 1
ATOM 3032 N N . ILE B 1 37 ? 6.891 -22.891 -39.5 1 90.5 37 ILE B N 1
ATOM 3033 C CA . ILE B 1 37 ? 6.742 -23.188 -38.094 1 90.5 37 ILE B CA 1
ATOM 3034 C C . ILE B 1 37 ? 7.348 -24.562 -37.781 1 90.5 37 ILE B C 1
ATOM 3036 O O . ILE B 1 37 ? 8.023 -24.734 -36.75 1 90.5 37 ILE B O 1
ATOM 3040 N N . ALA B 1 38 ? 7.113 -25.531 -38.656 1 91.81 38 ALA B N 1
ATOM 3041 C CA . ALA B 1 38 ? 7.68 -26.859 -38.5 1 91.81 38 ALA B CA 1
ATOM 3042 C C . ALA B 1 38 ? 9.203 -26.828 -38.531 1 91.81 38 ALA B C 1
ATOM 3044 O O . ALA B 1 38 ? 9.867 -27.5 -37.75 1 91.81 38 ALA B O 1
ATOM 3045 N N . GLU B 1 39 ? 9.734 -26.031 -39.375 1 89.62 39 GLU B N 1
ATOM 3046 C CA . GLU B 1 39 ? 11.18 -25.906 -39.531 1 89.62 39 GLU B CA 1
ATOM 3047 C C . GLU B 1 39 ? 11.805 -25.266 -38.281 1 89.62 39 GLU B C 1
ATOM 3049 O O . GLU B 1 39 ? 12.938 -25.578 -37.938 1 89.62 39 GLU B O 1
ATOM 3054 N N . ALA B 1 40 ? 11.047 -24.422 -37.719 1 87.19 40 ALA B N 1
ATOM 3055 C CA . ALA B 1 40 ? 11.562 -23.656 -36.594 1 87.19 40 ALA B CA 1
ATOM 3056 C C . ALA B 1 40 ? 11.258 -24.344 -35.281 1 87.19 40 ALA B C 1
ATOM 3058 O O . ALA B 1 40 ? 11.617 -23.828 -34.219 1 87.19 40 ALA B O 1
ATOM 3059 N N . SER B 1 41 ? 10.531 -25.391 -35.375 1 87.5 41 SER B N 1
ATOM 3060 C CA . SER B 1 41 ? 10.172 -26.141 -34.188 1 87.5 41 SER B CA 1
ATOM 3061 C C . SER B 1 41 ? 10.664 -27.578 -34.281 1 87.5 41 SER B C 1
ATOM 3063 O O . SER B 1 41 ? 11.289 -27.984 -35.25 1 87.5 41 SER B O 1
ATOM 3065 N N . ASP B 1 42 ? 10.414 -28.422 -33.25 1 86.56 42 ASP B N 1
ATOM 3066 C CA . ASP B 1 42 ? 10.805 -29.828 -33.219 1 86.56 42 ASP B CA 1
ATOM 3067 C C . ASP B 1 42 ? 9.656 -30.719 -33.688 1 86.56 42 ASP B C 1
ATOM 3069 O O . ASP B 1 42 ? 9.688 -31.938 -33.469 1 86.56 42 ASP B O 1
ATOM 3073 N N . VAL B 1 43 ? 8.648 -30.047 -34.219 1 89.88 43 VAL B N 1
ATOM 3074 C CA . VAL B 1 43 ? 7.5 -30.812 -34.688 1 89.88 43 VAL B CA 1
ATOM 3075 C C . VAL B 1 43 ? 7.777 -31.359 -36.094 1 89.88 43 VAL B C 1
ATOM 3077 O O . VAL B 1 43 ? 8.133 -30.609 -37 1 89.88 43 VAL B O 1
ATOM 3080 N N . PRO B 1 44 ? 7.633 -32.719 -36.219 1 89.75 44 PRO B N 1
ATOM 3081 C CA . PRO B 1 44 ? 7.824 -33.281 -37.562 1 89.75 44 PRO B CA 1
ATOM 3082 C C . PRO B 1 44 ? 6.859 -32.719 -38.594 1 89.75 44 PRO B C 1
ATOM 3084 O O . PRO B 1 44 ? 5.695 -32.438 -38.281 1 89.75 44 PRO B O 1
ATOM 3087 N N . ASP B 1 45 ? 7.309 -32.562 -39.844 1 87.38 45 ASP B N 1
ATOM 3088 C CA . ASP B 1 45 ? 6.598 -31.906 -40.938 1 87.38 45 ASP B CA 1
ATOM 3089 C C . ASP B 1 45 ? 5.203 -32.5 -41.125 1 87.38 45 ASP B C 1
ATOM 3091 O O . ASP B 1 45 ? 4.219 -31.781 -41.25 1 87.38 45 ASP B O 1
ATOM 3095 N N . PRO B 1 46 ? 5.094 -33.844 -41.031 1 87.75 46 PRO B N 1
ATOM 3096 C CA . PRO B 1 46 ? 3.77 -34.406 -41.312 1 87.75 46 PRO B CA 1
ATOM 3097 C C . PRO B 1 46 ? 2.791 -34.156 -40.156 1 87.75 46 PRO B C 1
ATOM 3099 O O . PRO B 1 46 ? 1.578 -34.312 -40.344 1 87.75 46 PRO B O 1
ATOM 3102 N N . ARG B 1 47 ? 3.328 -33.781 -39 1 90.69 47 ARG B N 1
ATOM 3103 C CA . ARG B 1 47 ? 2.475 -33.688 -37.844 1 90.69 47 ARG B CA 1
ATOM 3104 C C . ARG B 1 47 ? 2.088 -32.219 -37.562 1 90.69 47 ARG B C 1
ATOM 3106 O O . ARG B 1 47 ? 1.195 -31.953 -36.75 1 90.69 47 ARG B O 1
ATOM 3113 N N . ILE B 1 48 ? 2.74 -31.297 -38.25 1 93.44 48 ILE B N 1
ATOM 3114 C CA . ILE B 1 48 ? 2.578 -29.891 -37.906 1 93.44 48 ILE B CA 1
ATOM 3115 C C . ILE B 1 48 ? 1.134 -29.453 -38.156 1 93.44 48 ILE B C 1
ATOM 3117 O O . ILE B 1 48 ? 0.577 -28.656 -37.406 1 93.44 48 ILE B O 1
ATOM 3121 N N . TYR B 1 49 ? 0.534 -30.031 -39.125 1 91.5 49 TYR B N 1
ATOM 3122 C CA . TYR B 1 49 ? -0.823 -29.641 -39.5 1 91.5 49 TYR B CA 1
ATOM 3123 C C . TYR B 1 49 ? -1.812 -30.031 -38.406 1 91.5 49 TYR B C 1
ATOM 3125 O O . TYR B 1 49 ? -2.662 -29.234 -38 1 91.5 49 TYR B O 1
ATOM 3133 N N . ASP B 1 50 ? -1.655 -31.219 -37.906 1 91.75 50 ASP B N 1
ATOM 3134 C CA . ASP B 1 50 ? -2.521 -31.703 -36.812 1 91.75 50 ASP B CA 1
ATOM 3135 C C . ASP B 1 50 ? -2.275 -30.938 -35.531 1 91.75 50 ASP B C 1
ATOM 3137 O O . ASP B 1 50 ? -3.217 -30.609 -34.812 1 91.75 50 ASP B O 1
ATOM 3141 N N . VAL B 1 51 ? -1.05 -30.688 -35.281 1 93.38 51 VAL B N 1
ATOM 3142 C CA . VAL B 1 51 ? -0.664 -29.984 -34.062 1 93.38 51 VAL B CA 1
ATOM 3143 C C . VAL B 1 51 ? -1.259 -28.578 -34.031 1 93.38 51 VAL B C 1
ATOM 3145 O O . VAL B 1 51 ? -1.813 -28.141 -33.031 1 93.38 51 VAL B O 1
ATOM 3148 N N . LEU B 1 52 ? -1.21 -27.906 -35.188 1 92.75 52 LEU B N 1
ATOM 3149 C CA . LEU B 1 52 ? -1.729 -26.547 -35.281 1 92.75 52 LEU B CA 1
ATOM 3150 C C . LEU B 1 52 ? -3.252 -26.547 -35.188 1 92.75 52 LEU B C 1
ATOM 3152 O O . LEU B 1 52 ? -3.84 -25.641 -34.594 1 92.75 52 LEU B O 1
ATOM 3156 N N . ARG B 1 53 ? -3.828 -27.578 -35.719 1 90.25 53 ARG B N 1
ATOM 3157 C CA . ARG B 1 53 ? -5.281 -27.688 -35.656 1 90.25 53 ARG B CA 1
ATOM 3158 C C . ARG B 1 53 ? -5.738 -27.906 -34.219 1 90.25 53 ARG B C 1
ATOM 3160 O O . ARG B 1 53 ? -6.754 -27.359 -33.781 1 90.25 53 ARG B O 1
ATOM 3167 N N . ASP B 1 54 ? -5 -28.75 -33.531 1 90.88 54 ASP B N 1
ATOM 3168 C CA . ASP B 1 54 ? -5.305 -29 -32.125 1 90.88 54 ASP B CA 1
ATOM 3169 C C . ASP B 1 54 ? -5.18 -27.719 -31.312 1 90.88 54 ASP B C 1
ATOM 3171 O O . ASP B 1 54 ? -6.031 -27.438 -30.469 1 90.88 54 ASP B O 1
ATOM 3175 N N . LEU B 1 55 ? -4.09 -26.969 -31.547 1 90.12 55 LEU B N 1
ATOM 3176 C CA . LEU B 1 55 ? -3.865 -25.719 -30.844 1 90.12 55 LEU B CA 1
ATOM 3177 C C . LEU B 1 55 ? -4.965 -24.719 -31.156 1 90.12 55 LEU B C 1
ATOM 3179 O O . LEU B 1 55 ? -5.367 -23.938 -30.297 1 90.12 55 LEU B O 1
ATOM 3183 N N . GLU B 1 56 ? -5.359 -24.75 -32.406 1 88.81 56 GLU B N 1
ATOM 3184 C CA . GLU B 1 56 ? -6.461 -23.875 -32.781 1 88.81 56 GLU B CA 1
ATOM 3185 C C . GLU B 1 56 ? -7.754 -24.266 -32.062 1 88.81 56 GLU B C 1
ATOM 3187 O O . GLU B 1 56 ? -8.492 -23.391 -31.609 1 88.81 56 GLU B O 1
ATOM 3192 N N . GLY B 1 57 ? -8.039 -25.531 -32.031 1 87.12 57 GLY B N 1
ATOM 3193 C CA . GLY B 1 57 ? -9.195 -26.016 -31.297 1 87.12 57 GLY B CA 1
ATOM 3194 C C . GLY B 1 57 ? -9.219 -25.594 -29.844 1 87.12 57 GLY B C 1
ATOM 3195 O O . GLY B 1 57 ? -10.289 -25.422 -29.25 1 87.12 57 GLY B O 1
ATOM 3196 N N . ARG B 1 58 ? -8.016 -25.453 -29.281 1 83.56 58 ARG B N 1
ATOM 3197 C CA . ARG B 1 58 ? -7.906 -25.047 -27.875 1 83.56 58 ARG B CA 1
ATOM 3198 C C . ARG B 1 58 ? -7.863 -23.531 -27.75 1 83.56 58 ARG B C 1
ATOM 3200 O O . ARG B 1 58 ? -7.773 -23 -26.625 1 83.56 58 ARG B O 1
ATOM 3207 N N . GLY B 1 59 ? -7.852 -22.875 -28.859 1 81.5 59 GLY B N 1
ATOM 3208 C CA . GLY B 1 59 ? -7.898 -21.422 -28.875 1 81.5 59 GLY B CA 1
ATOM 3209 C C . GLY B 1 59 ? -6.531 -20.781 -28.734 1 81.5 59 GLY B C 1
ATOM 3210 O O . GLY B 1 59 ? -6.426 -19.594 -28.422 1 81.5 59 GLY B O 1
ATOM 3211 N N . TYR B 1 60 ? -5.422 -21.516 -28.891 1 83.88 60 TYR B N 1
ATOM 3212 C CA . TYR B 1 60 ? -4.07 -21 -28.719 1 83.88 60 TYR B CA 1
ATOM 3213 C C . TYR B 1 60 ? -3.58 -20.312 -29.984 1 83.88 60 TYR B C 1
ATOM 3215 O O . TYR B 1 60 ? -2.857 -19.312 -29.922 1 83.88 60 TYR B O 1
ATOM 3223 N N . VAL B 1 61 ? -3.977 -20.844 -31.172 1 86.12 61 VAL B N 1
ATOM 3224 C CA . VAL B 1 61 ? -3.529 -20.297 -32.438 1 86.12 61 VAL B CA 1
ATOM 3225 C C . VAL B 1 61 ? -4.715 -20.203 -33.406 1 86.12 61 VAL B C 1
ATOM 3227 O O . VAL B 1 61 ? -5.762 -20.812 -33.188 1 86.12 61 VAL B O 1
ATOM 3230 N N . GLU B 1 62 ? -4.602 -19.281 -34.219 1 87.38 62 GLU B N 1
ATOM 3231 C CA . GLU B 1 62 ? -5.535 -19.156 -35.344 1 87.38 62 GLU B CA 1
ATOM 3232 C C . GLU B 1 62 ? -4.883 -19.594 -36.656 1 87.38 62 GLU B C 1
ATOM 3234 O O . GLU B 1 62 ? -3.783 -19.141 -36.969 1 87.38 62 GLU B O 1
ATOM 3239 N N . THR B 1 63 ? -5.547 -20.562 -37.281 1 88.19 63 THR B N 1
ATOM 3240 C CA . THR B 1 63 ? -5.031 -21 -38.594 1 88.19 63 THR B CA 1
ATOM 3241 C C . THR B 1 63 ? -5.828 -20.375 -39.719 1 88.19 63 THR B C 1
ATOM 3243 O O . THR B 1 63 ? -7.035 -20.156 -39.594 1 88.19 63 THR B O 1
ATOM 3246 N N . TYR B 1 64 ? -5.117 -19.906 -40.625 1 86.19 64 TYR B N 1
ATOM 3247 C CA . TYR B 1 64 ? -5.777 -19.344 -41.812 1 86.19 64 TYR B CA 1
ATOM 3248 C C . TYR B 1 64 ? -5.039 -19.734 -43.094 1 86.19 64 TYR B C 1
ATOM 3250 O O . TYR B 1 64 ? -3.852 -20.062 -43.062 1 86.19 64 TYR B O 1
ATOM 3258 N N . GLU B 1 65 ? -5.879 -19.75 -44.219 1 86.06 65 GLU B N 1
ATOM 3259 C CA . GLU B 1 65 ? -5.301 -20.156 -45.5 1 86.06 65 GLU B CA 1
ATOM 3260 C C . GLU B 1 65 ? -4.863 -18.938 -46.312 1 86.06 65 GLU B C 1
ATOM 3262 O O . GLU B 1 65 ? -5.633 -17.984 -46.5 1 86.06 65 GLU B O 1
ATOM 3267 N N . GLN B 1 66 ? -3.732 -18.812 -46.719 1 81.19 66 GLN B N 1
ATOM 3268 C CA . GLN B 1 66 ? -3.236 -17.891 -47.719 1 81.19 66 GLN B CA 1
ATOM 3269 C C . GLN B 1 66 ? -2.701 -18.656 -48.938 1 81.19 66 GLN B C 1
ATOM 3271 O O . GLN B 1 66 ? -3.459 -19.328 -49.625 1 81.19 66 GLN B O 1
ATOM 3276 N N . ASP B 1 67 ? -1.451 -18.781 -49.219 1 78.81 67 ASP B N 1
ATOM 3277 C CA . ASP B 1 67 ? -0.841 -19.672 -50.188 1 78.81 67 ASP B CA 1
ATOM 3278 C C . ASP B 1 67 ? -0.623 -21.062 -49.625 1 78.81 67 ASP B C 1
ATOM 3280 O O . ASP B 1 67 ? -0.583 -22.062 -50.344 1 78.81 67 ASP B O 1
ATOM 3284 N N . SER B 1 68 ? -0.545 -21.078 -48.375 1 85.81 68 SER B N 1
ATOM 3285 C CA . SER B 1 68 ? -0.447 -22.281 -47.562 1 85.81 68 SER B CA 1
ATOM 3286 C C . SER B 1 68 ? -1.064 -22.062 -46.188 1 85.81 68 SER B C 1
ATOM 3288 O O . SER B 1 68 ? -1.518 -20.953 -45.875 1 85.81 68 SER B O 1
ATOM 3290 N N . LEU B 1 69 ? -1.189 -23.156 -45.438 1 88.19 69 LEU B N 1
ATOM 3291 C CA . LEU B 1 69 ? -1.751 -23.031 -44.094 1 88.19 69 LEU B CA 1
ATOM 3292 C C . LEU B 1 69 ? -0.839 -22.203 -43.188 1 88.19 69 LEU B C 1
ATOM 3294 O O . LEU B 1 69 ? 0.363 -22.453 -43.125 1 88.19 69 LEU B O 1
ATOM 3298 N N . HIS B 1 70 ? -1.329 -21.094 -42.719 1 88.31 70 HIS B N 1
ATOM 3299 C CA . HIS B 1 70 ? -0.629 -20.188 -41.812 1 88.31 70 HIS B CA 1
ATOM 3300 C C . HIS B 1 70 ? -1.25 -20.234 -40.406 1 88.31 70 HIS B C 1
ATOM 3302 O O . HIS B 1 70 ? -2.408 -20.625 -40.25 1 88.31 70 HIS B O 1
ATOM 3308 N N . ALA B 1 71 ? -0.417 -20.047 -39.438 1 87.75 71 ALA B N 1
ATOM 3309 C CA . ALA B 1 71 ? -0.908 -19.969 -38.062 1 87.75 71 ALA B CA 1
ATOM 3310 C C . ALA B 1 71 ? -0.398 -18.719 -37.344 1 87.75 71 ALA B C 1
ATOM 3312 O O . ALA B 1 71 ? 0.728 -18.281 -37.594 1 87.75 71 ALA B O 1
ATOM 3313 N N . ARG B 1 72 ? -1.195 -18.109 -36.625 1 84.38 72 ARG B N 1
ATOM 3314 C CA . ARG B 1 72 ? -0.822 -16.984 -35.75 1 84.38 72 ARG B CA 1
ATOM 3315 C C . ARG B 1 72 ? -1.341 -17.188 -34.344 1 84.38 72 ARG B C 1
ATOM 3317 O O . ARG B 1 72 ? -2.363 -17.859 -34.125 1 84.38 72 ARG B O 1
ATOM 3324 N N . ALA B 1 73 ? -0.499 -16.75 -33.375 1 79 73 ALA B N 1
ATOM 3325 C CA . ALA B 1 73 ? -0.937 -16.875 -32 1 79 73 ALA B CA 1
ATOM 3326 C C . ALA B 1 73 ? -2.195 -16.047 -31.734 1 79 73 ALA B C 1
ATOM 3328 O O . ALA B 1 73 ? -2.324 -14.93 -32.25 1 79 73 ALA B O 1
ATOM 3329 N N . GLN B 1 74 ? -3.227 -16.719 -31.234 1 74.94 74 GLN B N 1
ATOM 3330 C CA . GLN B 1 74 ? -4.414 -15.992 -30.797 1 74.94 74 GLN B CA 1
ATOM 3331 C C . GLN B 1 74 ? -4.141 -15.219 -29.516 1 74.94 74 GLN B C 1
ATOM 3333 O O . GLN B 1 74 ? -3.1 -15.414 -28.875 1 74.94 74 GLN B O 1
ATOM 3338 N N . ASP B 1 75 ? -5.059 -14.258 -29.219 1 63.12 75 ASP B N 1
ATOM 3339 C CA . ASP B 1 75 ? -4.973 -13.578 -27.938 1 63.12 75 ASP B CA 1
ATOM 3340 C C . ASP B 1 75 ? -4.684 -14.562 -26.812 1 63.12 75 ASP B C 1
ATOM 3342 O O . ASP B 1 75 ? -5.461 -15.492 -26.578 1 63.12 75 ASP B O 1
ATOM 3346 N N . PRO B 1 76 ? -3.479 -14.422 -26.328 1 66.19 76 PRO B N 1
ATOM 3347 C CA . PRO B 1 76 ? -3.078 -15.43 -25.328 1 66.19 76 PRO B CA 1
ATOM 3348 C C . PRO B 1 76 ? -3.912 -15.359 -24.047 1 66.19 76 PRO B C 1
ATOM 3350 O O . PRO B 1 76 ? -3.59 -16.031 -23.062 1 66.19 76 PRO B O 1
ATOM 3353 N N . ALA B 1 77 ? -4.895 -14.578 -24.109 1 62.53 77 ALA B N 1
ATOM 3354 C CA . ALA B 1 77 ? -5.754 -14.469 -22.922 1 62.53 77 ALA B CA 1
ATOM 3355 C C . ALA B 1 77 ? -6.203 -15.852 -22.453 1 62.53 77 ALA B C 1
ATOM 3357 O O . ALA B 1 77 ? -6.246 -16.109 -21.25 1 62.53 77 ALA B O 1
ATOM 3358 N N . THR B 1 78 ? -6.484 -16.703 -23.422 1 64.06 78 THR B N 1
ATOM 3359 C CA . THR B 1 78 ? -6.93 -18.062 -23.094 1 64.06 78 THR B CA 1
ATOM 3360 C C . THR B 1 78 ? -5.809 -18.844 -22.422 1 64.06 78 THR B C 1
ATOM 3362 O O . THR B 1 78 ? -6.031 -19.5 -21.391 1 64.06 78 THR B O 1
ATOM 3365 N N . VAL B 1 79 ? -4.672 -18.734 -23.016 1 71.5 79 VAL B N 1
ATOM 3366 C CA . VAL B 1 79 ? -3.521 -19.469 -22.484 1 71.5 79 VAL B CA 1
ATOM 3367 C C . VAL B 1 79 ? -3.146 -18.906 -21.125 1 71.5 79 VAL B C 1
ATOM 3369 O O . VAL B 1 79 ? -2.857 -19.656 -20.188 1 71.5 79 VAL B O 1
ATOM 3372 N N . PHE B 1 80 ? -3.322 -17.641 -21.094 1 67.25 80 PHE B N 1
ATOM 3373 C CA . PHE B 1 80 ? -3.092 -16.953 -19.828 1 67.25 80 PHE B CA 1
ATOM 3374 C C . PHE B 1 80 ? -4.035 -17.484 -18.75 1 67.25 80 PHE B C 1
ATOM 3376 O O . PHE B 1 80 ? -3.611 -17.766 -17.625 1 67.25 80 PHE B O 1
ATOM 3383 N N . GLY B 1 81 ? -5.176 -17.453 -19.156 1 65.06 81 GLY B N 1
ATOM 3384 C CA . GLY B 1 81 ? -6.195 -17.922 -18.234 1 65.06 81 GLY B CA 1
ATOM 3385 C C . GLY B 1 81 ? -5.938 -19.328 -17.734 1 65.06 81 GLY B C 1
ATOM 3386 O O . GLY B 1 81 ? -6.043 -19.594 -16.531 1 65.06 81 GLY B O 1
ATOM 3387 N N . ASP B 1 82 ? -5.512 -20.172 -18.672 1 70.75 82 ASP B N 1
ATOM 3388 C CA . ASP B 1 82 ? -5.25 -21.562 -18.328 1 70.75 82 ASP B CA 1
ATOM 3389 C C . ASP B 1 82 ? -4.055 -21.688 -17.391 1 70.75 82 ASP B C 1
ATOM 3391 O O . ASP B 1 82 ? -4.109 -22.422 -16.406 1 70.75 82 ASP B O 1
ATOM 3395 N N . LEU B 1 83 ? -3.006 -21 -17.75 1 74.06 83 LEU B N 1
ATOM 3396 C CA . LEU B 1 83 ? -1.778 -21.078 -16.969 1 74.06 83 LEU B CA 1
ATOM 3397 C C . LEU B 1 83 ? -1.975 -20.453 -15.594 1 74.06 83 LEU B C 1
ATOM 3399 O O . LEU B 1 83 ? -1.521 -21 -14.586 1 74.06 83 LEU B O 1
ATOM 3403 N N . ARG B 1 84 ? -2.686 -19.344 -15.578 1 65.88 84 ARG B N 1
ATOM 3404 C CA . ARG B 1 84 ? -2.955 -18.672 -14.32 1 65.88 84 ARG B CA 1
ATOM 3405 C C . ARG B 1 84 ? -3.908 -19.469 -13.453 1 65.88 84 ARG B C 1
ATOM 3407 O O . ARG B 1 84 ? -3.746 -19.531 -12.227 1 65.88 84 ARG B O 1
ATOM 3414 N N . GLU B 1 85 ? -4.844 -19.984 -14.109 1 67.5 85 GLU B N 1
ATOM 3415 C CA . GLU B 1 85 ? -5.742 -20.875 -13.383 1 67.5 85 GLU B CA 1
ATOM 3416 C C . GLU B 1 85 ? -4.977 -22.031 -12.75 1 67.5 85 GLU B C 1
ATOM 3418 O O . GLU B 1 85 ? -5.25 -22.406 -11.609 1 67.5 85 GLU B O 1
ATOM 3423 N N . ARG B 1 86 ? -4.098 -22.609 -13.539 1 72.75 86 ARG B N 1
ATOM 3424 C CA . ARG B 1 86 ? -3.307 -23.719 -13 1 72.75 86 ARG B CA 1
ATOM 3425 C C . ARG B 1 86 ? -2.4 -23.234 -11.867 1 72.75 86 ARG B C 1
ATOM 3427 O O . ARG B 1 86 ? -2.26 -23.922 -10.852 1 72.75 86 ARG B O 1
ATOM 3434 N N . ALA B 1 87 ? -1.81 -22.094 -12.094 1 69.31 87 ALA B N 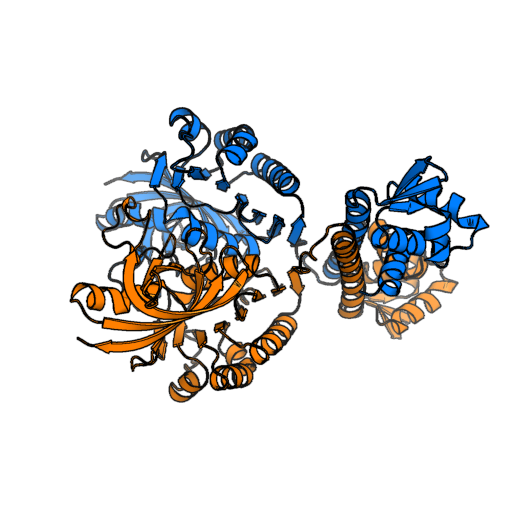1
ATOM 3435 C CA . ALA B 1 87 ? -1.005 -21.5 -11.039 1 69.31 87 ALA B CA 1
ATOM 3436 C C . ALA B 1 87 ? -1.831 -21.297 -9.773 1 69.31 87 ALA B C 1
ATOM 3438 O O . ALA B 1 87 ? -1.395 -21.656 -8.672 1 69.31 87 ALA B O 1
ATOM 3439 N N . ASP B 1 88 ? -2.949 -20.781 -10 1 66.19 88 ASP B N 1
ATOM 3440 C CA . ASP B 1 88 ? -3.865 -20.562 -8.891 1 66.19 88 ASP B CA 1
ATOM 3441 C C . ASP B 1 88 ? -4.207 -21.875 -8.188 1 66.19 88 ASP B C 1
ATOM 3443 O O . ASP B 1 88 ? -4.289 -21.922 -6.953 1 66.19 88 ASP B O 1
ATOM 3447 N N . ARG B 1 89 ? -4.434 -22.828 -8.961 1 68.94 89 ARG B N 1
ATOM 3448 C CA . ARG B 1 89 ? -4.781 -24.125 -8.398 1 68.94 89 ARG B CA 1
ATOM 3449 C C . ARG B 1 89 ? -3.656 -24.656 -7.523 1 68.94 89 ARG B C 1
ATOM 3451 O O . ARG B 1 89 ? -3.908 -25.234 -6.457 1 68.94 89 ARG B O 1
ATOM 3458 N N . PHE B 1 90 ? -2.482 -24.5 -7.988 1 70.5 90 PHE B N 1
ATOM 3459 C CA . PHE B 1 90 ? -1.343 -24.938 -7.195 1 70.5 90 PHE B CA 1
ATOM 3460 C C . PHE B 1 90 ? -1.195 -24.094 -5.938 1 70.5 90 PHE B C 1
ATOM 3462 O O . PHE B 1 90 ? -0.895 -24.625 -4.863 1 70.5 90 PHE B O 1
ATOM 3469 N N . GLU B 1 91 ? -1.407 -22.906 -6.105 1 63.34 91 GLU B N 1
ATOM 3470 C CA . GLU B 1 91 ? -1.37 -22.016 -4.941 1 63.34 91 GLU B CA 1
ATOM 3471 C C . GLU B 1 91 ? -2.475 -22.375 -3.949 1 63.34 91 GLU B C 1
ATOM 3473 O O . GLU B 1 91 ? -2.242 -22.406 -2.74 1 63.34 91 GLU B O 1
ATOM 3478 N N . ASP B 1 92 ? -3.633 -22.531 -4.523 1 64.5 92 ASP B N 1
ATOM 3479 C CA . ASP B 1 92 ? -4.766 -22.953 -3.703 1 64.5 92 ASP B CA 1
ATOM 3480 C C . ASP B 1 92 ? -4.453 -24.25 -2.973 1 64.5 92 ASP B C 1
ATOM 3482 O O . ASP B 1 92 ? -4.809 -24.422 -1.804 1 64.5 92 ASP B O 1
ATOM 3486 N N . ALA B 1 93 ? -3.918 -25.188 -3.678 1 66.75 93 ALA B N 1
ATOM 3487 C CA . ALA B 1 93 ? -3.557 -26.469 -3.078 1 66.75 93 ALA B CA 1
ATOM 3488 C C . ALA B 1 93 ? -2.523 -26.297 -1.97 1 66.75 93 ALA B C 1
ATOM 3490 O O . ALA B 1 93 ? -2.619 -26.922 -0.914 1 66.75 93 ALA B O 1
ATOM 3491 N N . ALA B 1 94 ? -1.536 -25.484 -2.246 1 63.38 94 ALA B N 1
ATOM 3492 C CA . ALA B 1 94 ? -0.528 -25.188 -1.229 1 63.38 94 ALA B CA 1
ATOM 3493 C C . ALA B 1 94 ? -1.166 -24.578 0.015 1 63.38 94 ALA B C 1
ATOM 3495 O O . ALA B 1 94 ? -0.845 -24.984 1.14 1 63.38 94 ALA B O 1
ATOM 3496 N N . GLU B 1 95 ? -2.002 -23.688 -0.245 1 58.12 95 GLU B N 1
ATOM 3497 C CA . GLU B 1 95 ? -2.732 -23.078 0.861 1 58.12 95 GLU B CA 1
ATOM 3498 C C . GLU B 1 95 ? -3.561 -24.109 1.616 1 58.12 95 GLU B C 1
ATOM 3500 O O . GLU B 1 95 ? -3.629 -24.078 2.846 1 58.12 95 GLU B O 1
ATOM 3505 N N . GLU B 1 96 ? -4.23 -24.906 0.855 1 59.03 96 GLU B N 1
ATOM 3506 C CA . GLU B 1 96 ? -5.055 -25.938 1.458 1 59.03 96 GLU B CA 1
ATOM 3507 C C . GLU B 1 96 ? -4.211 -26.891 2.307 1 59.03 96 GLU B C 1
ATOM 3509 O O . GLU B 1 96 ? -4.621 -27.297 3.396 1 59.03 96 GLU B O 1
ATOM 3514 N N . ILE B 1 97 ? -3.143 -27.312 1.816 1 61.41 97 ILE B N 1
ATOM 3515 C CA . ILE B 1 97 ? -2.25 -28.188 2.557 1 61.41 97 ILE B CA 1
ATOM 3516 C C . ILE B 1 97 ? -1.745 -27.484 3.811 1 61.41 97 ILE B C 1
ATOM 3518 O O . ILE B 1 97 ? -1.672 -28.094 4.883 1 61.41 97 ILE B O 1
ATOM 3522 N N . GLU B 1 98 ? -1.305 -26.281 3.596 1 53.84 98 GLU B N 1
ATOM 3523 C CA . GLU B 1 98 ? -0.89 -25.5 4.75 1 53.84 98 GLU B CA 1
ATOM 3524 C C . GLU B 1 98 ? -1.997 -25.422 5.801 1 53.84 98 GLU B C 1
ATOM 3526 O O . GLU B 1 98 ? -1.735 -25.562 6.996 1 53.84 98 GLU B O 1
ATOM 3531 N N . THR B 1 99 ? -3.158 -25.078 5.32 1 51.41 99 THR B N 1
ATOM 3532 C CA . THR B 1 99 ? -4.324 -25.031 6.191 1 51.41 99 THR B CA 1
ATOM 3533 C C . THR B 1 99 ? -4.523 -26.359 6.914 1 51.41 99 THR B C 1
ATOM 3535 O O . THR B 1 99 ? -4.828 -26.391 8.109 1 51.41 99 THR B O 1
ATOM 3538 N N . ARG B 1 100 ? -4.527 -27.375 6.062 1 48.41 100 ARG B N 1
ATOM 3539 C CA . ARG B 1 100 ? -4.746 -28.688 6.656 1 48.41 100 ARG B CA 1
ATOM 3540 C C . ARG B 1 100 ? -3.629 -29.047 7.629 1 48.41 100 ARG B C 1
ATOM 3542 O O . ARG B 1 100 ? -3.855 -29.75 8.617 1 48.41 100 ARG B O 1
ATOM 3549 N N . TRP B 1 101 ? -2.432 -28.844 7.066 1 45.38 101 TRP B N 1
ATOM 3550 C CA . TRP B 1 101 ? -1.308 -29.094 7.957 1 45.38 101 TRP B CA 1
ATOM 3551 C C . TRP B 1 101 ? -1.361 -28.188 9.18 1 45.38 101 TRP B C 1
ATOM 3553 O O . TRP B 1 101 ? -1.124 -28.641 10.305 1 45.38 101 TRP B O 1
ATOM 3563 N N . GLU B 1 102 ? -1.126 -26.812 8.82 1 41.75 102 GLU B N 1
ATOM 3564 C CA . GLU B 1 102 ? -1.227 -25.891 9.945 1 41.75 102 GLU B CA 1
ATOM 3565 C C . GLU B 1 102 ? -2.672 -25.734 10.406 1 41.75 102 GLU B C 1
ATOM 3567 O O . GLU B 1 102 ? -3.604 -25.938 9.625 1 41.75 102 GLU B O 1
ATOM 3572 N N . ALA B 1 103 ? -3.088 -25.969 11.656 1 34.53 103 ALA B N 1
ATOM 3573 C CA . ALA B 1 103 ? -4.352 -25.5 12.211 1 34.53 103 ALA B CA 1
ATOM 3574 C C . ALA B 1 103 ? -4.938 -24.359 11.367 1 34.53 103 ALA B C 1
ATOM 3576 O O . ALA B 1 103 ? -4.246 -23.797 10.523 1 34.53 103 ALA B O 1
ATOM 3577 N N . PRO B 1 104 ? -5.5 -23.219 11.984 1 32.12 104 PRO B N 1
ATOM 3578 C CA . PRO B 1 104 ? -6.422 -22.25 11.398 1 32.12 104 PRO B CA 1
ATOM 3579 C C . PRO B 1 104 ? -5.934 -21.703 10.055 1 32.12 104 PRO B C 1
ATOM 3581 O O . PRO B 1 104 ? -4.727 -21.547 9.852 1 32.12 104 PRO B O 1
ATOM 3584 N N . ALA B 1 105 ? -6.555 -21.891 8.859 1 36.41 105 ALA B N 1
ATOM 3585 C CA . ALA B 1 105 ? -6.75 -21.516 7.457 1 36.41 105 ALA B CA 1
ATOM 3586 C C . ALA B 1 105 ? -6.219 -20.125 7.176 1 36.41 105 ALA B C 1
ATOM 3588 O O . ALA B 1 105 ? -6.711 -19.141 7.738 1 36.41 105 ALA B O 1
ATOM 3589 N N . MET B 1 106 ? -5.043 -19.953 7.176 1 32.78 106 MET B N 1
ATOM 3590 C CA . MET B 1 106 ? -4.609 -18.656 6.695 1 32.78 106 MET B CA 1
ATOM 3591 C C . MET B 1 106 ? -5.379 -18.25 5.441 1 32.78 106 MET B C 1
ATOM 3593 O O . MET B 1 106 ? -5.41 -19 4.461 1 32.78 106 MET B O 1
ATOM 3597 N N . ASP B 1 107 ? -6.375 -17.734 5.457 1 35.34 107 ASP B N 1
ATOM 3598 C CA . ASP B 1 107 ? -7.23 -17.172 4.418 1 35.34 107 ASP B CA 1
ATOM 3599 C C . ASP B 1 107 ? -6.414 -16.75 3.201 1 35.34 107 ASP B C 1
ATOM 3601 O O . ASP B 1 107 ? -5.336 -16.172 3.342 1 35.34 107 ASP B O 1
ATOM 3605 N N . SER B 1 108 ? -6.32 -17.516 2.17 1 37 108 SER B N 1
ATOM 3606 C CA . SER B 1 108 ? -5.781 -17.344 0.825 1 37 108 SER B CA 1
ATOM 3607 C C . SER B 1 108 ? -5.68 -15.859 0.465 1 37 108 SER B C 1
ATOM 3609 O O . SER B 1 108 ? -6.691 -15.203 0.214 1 37 108 SER B O 1
ATOM 3611 N N . HIS B 1 109 ? -4.98 -15.086 1.169 1 43.38 109 HIS B N 1
ATOM 3612 C CA . HIS B 1 109 ? -4.734 -13.711 0.753 1 43.38 109 HIS B CA 1
ATOM 3613 C C . HIS B 1 109 ? -4.09 -13.656 -0.628 1 43.38 109 HIS B C 1
ATOM 3615 O O . HIS B 1 109 ? -3.078 -14.32 -0.871 1 43.38 109 HIS B O 1
ATOM 3621 N N . THR B 1 110 ? -4.945 -13.867 -1.735 1 46.78 110 THR B N 1
ATOM 3622 C CA . THR B 1 110 ? -4.508 -13.922 -3.125 1 46.78 110 THR B CA 1
ATOM 3623 C C . THR B 1 110 ? -4.348 -12.523 -3.703 1 46.78 110 THR B C 1
ATOM 3625 O O . THR B 1 110 ? -5.207 -11.664 -3.504 1 46.78 110 THR B O 1
ATOM 3628 N N . VAL B 1 111 ? -3.084 -12.109 -3.959 1 54.66 111 VAL B N 1
ATOM 3629 C CA . VAL B 1 111 ? -2.891 -10.969 -4.84 1 54.66 111 VAL B CA 1
ATOM 3630 C C . VAL B 1 111 ? -2.949 -11.414 -6.297 1 54.66 111 VAL B C 1
ATOM 3632 O O . VAL B 1 111 ? -2.246 -12.352 -6.695 1 54.66 111 VAL B O 1
ATOM 3635 N N . SER B 1 112 ? -4.016 -11.016 -7.059 1 55.66 112 SER B N 1
ATOM 3636 C CA . SER B 1 112 ? -4.133 -11.305 -8.484 1 55.66 112 SER B CA 1
ATOM 3637 C C . SER B 1 112 ? -3.682 -10.117 -9.328 1 55.66 112 SER B C 1
ATOM 3639 O O . SER B 1 112 ? -4.047 -8.977 -9.047 1 55.66 112 SER B O 1
ATOM 3641 N N . PHE B 1 113 ? -2.652 -10.398 -10.086 1 52.47 113 PHE B N 1
ATOM 3642 C CA . PHE B 1 113 ? -2.275 -9.406 -11.086 1 52.47 113 PHE B CA 1
ATOM 3643 C C . PHE B 1 113 ? -3.061 -9.609 -12.375 1 52.47 113 PHE B C 1
ATOM 3645 O O . PHE B 1 113 ? -3.182 -10.734 -12.859 1 52.47 113 PHE B O 1
ATOM 3652 N N . LEU B 1 114 ? -3.844 -8.578 -12.656 1 53.97 114 LEU B N 1
ATOM 3653 C CA . LEU B 1 114 ? -4.699 -8.688 -13.828 1 53.97 114 LEU B CA 1
ATOM 3654 C C . LEU B 1 114 ? -4.223 -7.746 -14.938 1 53.97 114 LEU B C 1
ATOM 3656 O O . LEU B 1 114 ? -3.789 -6.625 -14.656 1 53.97 114 LEU B O 1
ATOM 3660 N N . LYS B 1 115 ? -4.188 -8.211 -16.062 1 55.66 115 LYS B N 1
ATOM 3661 C CA . LYS B 1 115 ? -3.682 -7.426 -17.172 1 55.66 115 LYS B CA 1
ATOM 3662 C C . LYS B 1 115 ? -4.727 -6.43 -17.672 1 55.66 115 LYS B C 1
ATOM 3664 O O . LYS B 1 115 ? -4.383 -5.348 -18.156 1 55.66 115 LYS B O 1
ATOM 3669 N N . GLN B 1 116 ? -5.832 -6.824 -17.469 1 59.09 116 GLN B N 1
ATOM 3670 C CA . GLN B 1 116 ? -6.832 -5.945 -18.062 1 59.09 116 GLN B CA 1
ATOM 3671 C C . GLN B 1 116 ? -7.551 -5.121 -17 1 59.09 116 GLN B C 1
ATOM 3673 O O . GLN B 1 116 ? -8.102 -5.672 -16.047 1 59.09 116 GLN B O 1
ATOM 3678 N N . ILE B 1 117 ? -7.492 -3.814 -17.297 1 70.62 117 ILE B N 1
ATOM 3679 C CA . ILE B 1 117 ? -8.117 -2.865 -16.391 1 70.62 117 ILE B CA 1
ATOM 3680 C C . ILE B 1 117 ? -9.609 -3.158 -16.281 1 70.62 117 ILE B C 1
ATOM 3682 O O . ILE B 1 117 ? -10.203 -3.014 -15.203 1 70.62 117 ILE B O 1
ATOM 3686 N N . ASP B 1 118 ? -10.18 -3.648 -17.359 1 74.31 118 ASP B N 1
ATOM 3687 C CA . ASP B 1 118 ? -11.609 -3.918 -17.344 1 74.31 118 ASP B CA 1
ATOM 3688 C C . ASP B 1 118 ? -11.953 -5.035 -16.359 1 74.31 118 ASP B C 1
ATOM 3690 O O . ASP B 1 118 ? -12.992 -4.992 -15.703 1 74.31 118 ASP B O 1
ATOM 3694 N N . THR B 1 119 ? -11.094 -5.973 -16.328 1 74.06 119 THR B N 1
ATOM 3695 C CA . THR B 1 119 ? -11.297 -7.066 -15.391 1 74.06 119 THR B CA 1
ATOM 3696 C C . THR B 1 119 ? -11.203 -6.559 -13.953 1 74.06 119 THR B C 1
ATOM 3698 O O . THR B 1 119 ? -11.93 -7.031 -13.07 1 74.06 119 THR B O 1
ATOM 3701 N N . VAL B 1 120 ? -10.336 -5.641 -13.773 1 80.75 120 VAL B N 1
ATOM 3702 C CA . VAL B 1 120 ? -10.195 -5.039 -12.453 1 80.75 120 VAL B CA 1
ATOM 3703 C C . VAL B 1 120 ? -11.492 -4.312 -12.07 1 80.75 120 VAL B C 1
ATOM 3705 O O . VAL B 1 120 ? -11.969 -4.43 -10.945 1 80.75 120 VAL B O 1
ATOM 3708 N N . LEU B 1 121 ? -12.086 -3.604 -13.055 1 87.31 121 LEU B N 1
ATOM 3709 C CA . LEU B 1 121 ? -13.32 -2.855 -12.812 1 87.31 121 LEU B CA 1
ATOM 3710 C C . LEU B 1 121 ? -14.484 -3.801 -12.547 1 87.31 121 LEU B C 1
ATOM 3712 O O . LEU B 1 121 ? -15.336 -3.518 -11.703 1 87.31 121 LEU B O 1
ATOM 3716 N N . ASP B 1 122 ? -14.43 -4.922 -13.234 1 84.12 122 ASP B N 1
ATOM 3717 C CA . ASP B 1 122 ? -15.477 -5.914 -13.016 1 84.12 122 ASP B CA 1
ATOM 3718 C C . ASP B 1 122 ? -15.414 -6.48 -11.594 1 84.12 122 ASP B C 1
ATOM 3720 O O . ASP B 1 122 ? -16.438 -6.633 -10.93 1 84.12 122 ASP B O 1
ATOM 3724 N N . ARG B 1 123 ? -14.25 -6.754 -11.219 1 83.44 123 ARG B N 1
ATOM 3725 C CA . ARG B 1 123 ? -14.055 -7.297 -9.875 1 83.44 123 ARG B CA 1
ATOM 3726 C C . ARG B 1 123 ? -14.414 -6.262 -8.812 1 83.44 123 ARG B C 1
ATOM 3728 O O . ARG B 1 123 ? -15.008 -6.598 -7.785 1 83.44 123 ARG B O 1
ATOM 3735 N N . ALA B 1 124 ? -14.039 -5.027 -9.117 1 93.25 124 ALA B N 1
ATOM 3736 C CA . ALA B 1 124 ? -14.391 -3.941 -8.203 1 93.25 124 ALA B CA 1
ATOM 3737 C C . ALA B 1 124 ? -15.898 -3.799 -8.07 1 93.25 124 ALA B C 1
ATOM 3739 O O . ALA B 1 124 ? -16.422 -3.65 -6.965 1 93.25 124 ALA B O 1
ATOM 3740 N N . GLU B 1 125 ? -16.516 -3.887 -9.195 1 93.81 125 GLU B N 1
ATOM 3741 C CA . GLU B 1 125 ? -17.969 -3.764 -9.188 1 93.81 125 GLU B CA 1
ATOM 3742 C C . GLU B 1 125 ? -18.609 -4.852 -8.328 1 93.81 125 GLU B C 1
ATOM 3744 O O . GLU B 1 125 ? -19.531 -4.574 -7.543 1 93.81 125 GLU B O 1
ATOM 3749 N N . ALA B 1 126 ? -18.156 -6.023 -8.492 1 90.5 126 ALA B N 1
ATOM 3750 C CA . ALA B 1 126 ? -18.688 -7.145 -7.719 1 90.5 126 ALA B CA 1
ATOM 3751 C C . ALA B 1 126 ? -18.469 -6.934 -6.227 1 90.5 126 ALA B C 1
ATOM 3753 O O . ALA B 1 126 ? -19.375 -7.191 -5.418 1 90.5 126 ALA B O 1
ATOM 3754 N N . LYS B 1 127 ? -17.312 -6.496 -5.871 1 92.56 127 LYS B N 1
ATOM 3755 C CA . LYS B 1 127 ? -17 -6.258 -4.465 1 92.56 127 LYS B CA 1
ATOM 3756 C C . LYS B 1 127 ? -17.844 -5.113 -3.896 1 92.56 127 LYS B C 1
ATOM 3758 O O . LYS B 1 127 ? -18.297 -5.176 -2.75 1 92.56 127 LYS B O 1
ATOM 3763 N N . ILE B 1 128 ? -18.016 -4.066 -4.691 1 97.25 128 ILE B N 1
ATOM 3764 C CA . ILE B 1 128 ? -18.812 -2.914 -4.281 1 97.25 128 ILE B CA 1
ATOM 3765 C C . ILE B 1 128 ? -20.25 -3.346 -4.035 1 97.25 128 ILE B C 1
ATOM 3767 O O . ILE B 1 128 ? -20.859 -2.951 -3.037 1 97.25 128 ILE B O 1
ATOM 3771 N N . ARG B 1 129 ? -20.734 -4.184 -4.859 1 94.44 129 ARG B N 1
ATOM 3772 C CA . ARG B 1 129 ? -22.109 -4.648 -4.727 1 94.44 129 ARG B CA 1
ATOM 3773 C C . ARG B 1 129 ? -22.281 -5.469 -3.455 1 94.44 129 ARG B C 1
ATOM 3775 O O . ARG B 1 129 ? -23.359 -5.469 -2.857 1 94.44 129 ARG B O 1
ATOM 3782 N N . ALA B 1 130 ? -21.281 -6.047 -3.043 1 92 130 ALA B N 1
ATOM 3783 C CA . ALA B 1 130 ? -21.359 -6.914 -1.869 1 92 130 ALA B CA 1
ATOM 3784 C C . ALA B 1 130 ? -20.969 -6.156 -0.604 1 92 130 ALA B C 1
ATOM 3786 O O . ALA B 1 130 ? -21.031 -6.703 0.5 1 92 130 ALA B O 1
ATOM 3787 N N . ALA B 1 131 ? -20.531 -4.934 -0.754 1 95.44 131 ALA B N 1
ATOM 3788 C CA . ALA B 1 131 ? -20.016 -4.156 0.368 1 95.44 131 ALA B CA 1
ATOM 3789 C C . ALA B 1 131 ? -21.094 -3.941 1.431 1 95.44 131 ALA B C 1
ATOM 3791 O O . ALA B 1 131 ? -22.25 -3.691 1.104 1 95.44 131 ALA B O 1
ATOM 3792 N N . THR B 1 132 ? -20.656 -3.953 2.725 1 90.88 132 THR B N 1
ATOM 3793 C CA . THR B 1 132 ? -21.609 -3.818 3.814 1 90.88 132 THR B CA 1
ATOM 3794 C C . THR B 1 132 ? -21.219 -2.668 4.738 1 90.88 132 THR B C 1
ATOM 3796 O O . THR B 1 132 ? -22.062 -2.143 5.473 1 90.88 132 THR B O 1
ATOM 3799 N N . ASP B 1 133 ? -20.047 -2.289 4.742 1 93.19 133 ASP B N 1
ATOM 3800 C CA . ASP B 1 133 ? -19.578 -1.35 5.758 1 93.19 133 ASP B CA 1
ATOM 3801 C C . ASP B 1 133 ? -19.078 -0.055 5.117 1 93.19 133 ASP B C 1
ATOM 3803 O O . ASP B 1 133 ? -19.734 0.99 5.238 1 93.19 133 ASP B O 1
ATOM 3807 N N . GLN B 1 134 ? -17.953 -0.188 4.41 1 96.69 134 GLN B N 1
ATOM 3808 C CA . GLN B 1 134 ? -17.391 1.041 3.861 1 96.69 134 GLN B CA 1
ATOM 3809 C C . GLN B 1 134 ? -16.688 0.778 2.531 1 96.69 134 GLN B C 1
ATOM 3811 O O . GLN B 1 134 ? -16.188 -0.321 2.297 1 96.69 134 GLN B O 1
ATOM 3816 N N . ILE B 1 135 ? -16.672 1.852 1.718 1 98 135 ILE B N 1
ATOM 3817 C CA . ILE B 1 135 ? -16.031 1.817 0.41 1 98 135 ILE B CA 1
ATOM 3818 C C . ILE B 1 135 ? -15.203 3.086 0.208 1 98 135 ILE B C 1
ATOM 3820 O O . ILE B 1 135 ? -15.703 4.195 0.404 1 98 135 ILE B O 1
ATOM 3824 N N . GLY B 1 136 ? -13.953 2.967 -0.005 1 97.94 136 GLY B N 1
ATOM 3825 C CA . GLY B 1 136 ? -13.125 4.02 -0.57 1 97.94 136 GLY B CA 1
ATOM 3826 C C . GLY B 1 136 ? -12.805 3.805 -2.037 1 97.94 136 GLY B C 1
ATOM 3827 O O . GLY B 1 136 ? -12.422 2.705 -2.441 1 97.94 136 GLY B O 1
ATOM 3828 N N . ILE B 1 137 ? -13.023 4.844 -2.881 1 98.31 137 ILE B N 1
ATOM 3829 C CA . ILE B 1 137 ? -12.797 4.641 -4.309 1 98.31 137 ILE B CA 1
ATOM 3830 C C . ILE B 1 137 ? -12.188 5.898 -4.918 1 98.31 137 ILE B C 1
ATOM 3832 O O . ILE B 1 137 ? -12.594 7.016 -4.598 1 98.31 137 ILE B O 1
ATOM 3836 N N . ALA B 1 138 ? -11.148 5.762 -5.602 1 97 138 ALA B N 1
ATOM 3837 C CA . ALA B 1 138 ? -10.547 6.746 -6.496 1 97 138 ALA B CA 1
ATOM 3838 C C . ALA B 1 138 ? -10.742 6.352 -7.957 1 97 138 ALA B C 1
ATOM 3840 O O . ALA B 1 138 ? -10.32 5.27 -8.375 1 97 138 ALA B O 1
ATOM 3841 N N . ALA B 1 139 ? -11.367 7.184 -8.758 1 95.5 139 ALA B N 1
ATOM 3842 C CA . ALA B 1 139 ? -11.727 6.789 -10.117 1 95.5 139 ALA B CA 1
ATOM 3843 C C . ALA B 1 139 ? -11.75 7.996 -11.047 1 95.5 139 ALA B C 1
ATOM 3845 O O . ALA B 1 139 ? -11.93 9.133 -10.602 1 95.5 139 ALA B O 1
ATOM 3846 N N . SER B 1 140 ? -11.492 7.691 -12.281 1 92.44 140 SER B N 1
ATOM 3847 C CA . SER B 1 140 ? -11.773 8.68 -13.312 1 92.44 140 SER B CA 1
ATOM 3848 C C . SER B 1 140 ? -13.273 8.836 -13.539 1 92.44 140 SER B C 1
ATOM 3850 O O . SER B 1 140 ? -14.07 8.055 -13 1 92.44 140 SER B O 1
ATOM 3852 N N . LEU B 1 141 ? -13.625 9.805 -14.305 1 92.44 141 LEU B N 1
ATOM 3853 C CA . LEU B 1 141 ? -15.039 10.047 -14.578 1 92.44 141 LEU B CA 1
ATOM 3854 C C . LEU B 1 141 ? -15.656 8.859 -15.305 1 92.44 141 LEU B C 1
ATOM 3856 O O . LEU B 1 141 ? -16.781 8.453 -14.992 1 92.44 141 LEU B O 1
ATOM 3860 N N . ASP B 1 142 ? -14.922 8.32 -16.25 1 90.88 142 ASP B N 1
ATOM 3861 C CA . ASP B 1 142 ? -15.422 7.168 -16.984 1 90.88 142 ASP B CA 1
ATOM 3862 C C . ASP B 1 142 ? -15.602 5.961 -16.062 1 90.88 142 ASP B C 1
ATOM 3864 O O . ASP B 1 142 ? -16.594 5.23 -16.172 1 90.88 142 ASP B O 1
ATOM 3868 N N . GLN B 1 143 ? -14.664 5.754 -15.266 1 93.06 143 GLN B N 1
ATOM 3869 C CA . GLN B 1 143 ? -14.727 4.645 -14.32 1 93.06 143 GLN B CA 1
ATOM 3870 C C . GLN B 1 143 ? -15.875 4.828 -13.328 1 93.06 143 GLN B C 1
ATOM 3872 O O . GLN B 1 143 ? -16.578 3.869 -13 1 93.06 143 GLN B O 1
ATOM 3877 N N . PHE B 1 144 ? -16.062 6.035 -12.883 1 95.81 144 PHE B N 1
ATOM 3878 C CA . PHE B 1 144 ? -17.156 6.352 -11.984 1 95.81 144 PHE B CA 1
ATOM 3879 C C . PHE B 1 144 ? -18.5 6.062 -12.656 1 95.81 144 PHE B C 1
ATOM 3881 O O . PHE B 1 144 ? -19.391 5.461 -12.039 1 95.81 144 PHE B O 1
ATOM 3888 N N . GLU B 1 145 ? -18.625 6.508 -13.836 1 94.62 145 GLU B N 1
ATOM 3889 C CA . GLU B 1 145 ? -19.891 6.293 -14.555 1 94.62 145 GLU B CA 1
ATOM 3890 C C . GLU B 1 145 ? -20.219 4.809 -14.648 1 94.62 145 GLU B C 1
ATOM 3892 O O . GLU B 1 145 ? -21.375 4.414 -14.484 1 94.62 145 GLU B O 1
ATOM 3897 N N . ARG B 1 146 ? -19.25 4.078 -14.875 1 94.5 146 ARG B N 1
ATOM 3898 C CA . ARG B 1 146 ? -19.422 2.635 -14.984 1 94.5 146 ARG B CA 1
ATOM 3899 C C . ARG B 1 146 ? -19.828 2.031 -13.648 1 94.5 146 ARG B C 1
ATOM 3901 O O . ARG B 1 146 ? -20.656 1.115 -13.594 1 94.5 146 ARG B O 1
ATOM 3908 N N . LEU B 1 147 ? -19.297 2.51 -12.562 1 97.44 147 LEU B N 1
ATOM 3909 C CA . LEU B 1 147 ? -19.469 1.891 -11.25 1 97.44 147 LEU B CA 1
ATOM 3910 C C . LEU B 1 147 ? -20.594 2.566 -10.469 1 97.44 147 LEU B C 1
ATOM 3912 O O . LEU B 1 147 ? -20.984 2.098 -9.398 1 97.44 147 LEU B O 1
ATOM 3916 N N . GLN B 1 148 ? -21.125 3.629 -11.031 1 97.69 148 GLN B N 1
ATOM 3917 C CA . GLN B 1 148 ? -22.062 4.496 -10.336 1 97.69 148 GLN B CA 1
ATOM 3918 C C . GLN B 1 148 ? -23.281 3.705 -9.852 1 97.69 148 GLN B C 1
ATOM 3920 O O . GLN B 1 148 ? -23.688 3.842 -8.695 1 97.69 148 GLN B O 1
ATOM 3925 N N . PRO B 1 149 ? -23.891 2.832 -10.602 1 97.38 149 PRO B N 1
ATOM 3926 C CA . PRO B 1 149 ? -25.047 2.09 -10.102 1 97.38 149 PRO B CA 1
ATOM 3927 C C . PRO B 1 149 ? -24.719 1.212 -8.898 1 97.38 149 PRO B C 1
ATOM 3929 O O . PRO B 1 149 ? -25.5 1.125 -7.957 1 97.38 149 PRO B O 1
ATOM 3932 N N . ALA B 1 150 ? -23.625 0.576 -8.945 1 97.69 150 ALA B N 1
ATOM 3933 C CA . ALA B 1 150 ? -23.219 -0.281 -7.84 1 97.69 150 ALA B CA 1
ATOM 3934 C C . ALA B 1 150 ? -22.938 0.542 -6.586 1 97.69 150 ALA B C 1
ATOM 3936 O O . ALA B 1 150 ? -23.297 0.134 -5.477 1 97.69 150 ALA B O 1
ATOM 3937 N N . LEU B 1 151 ? -22.281 1.674 -6.75 1 98.38 151 LEU B N 1
ATOM 3938 C CA . LEU B 1 151 ? -21.984 2.564 -5.637 1 98.38 151 LEU B CA 1
ATOM 3939 C C . LEU B 1 151 ? -23.281 3.084 -5 1 98.38 151 LEU B C 1
ATOM 3941 O O . LEU B 1 151 ? -23.391 3.119 -3.773 1 98.38 151 LEU B O 1
ATOM 3945 N N . GLN B 1 152 ? -24.141 3.439 -5.844 1 97.62 152 GLN B N 1
ATOM 3946 C CA . GLN B 1 152 ? -25.422 3.941 -5.348 1 97.62 152 GLN B CA 1
ATOM 3947 C C . GLN B 1 152 ? -26.156 2.873 -4.543 1 97.62 152 GLN B C 1
ATOM 3949 O O . GLN B 1 152 ? -26.703 3.16 -3.479 1 97.62 152 GLN B O 1
ATOM 3954 N N . ALA B 1 153 ? -26.188 1.72 -5.059 1 97.44 153 ALA B N 1
ATOM 3955 C CA . ALA B 1 153 ? -26.844 0.614 -4.363 1 97.44 153 ALA B CA 1
ATOM 3956 C C . ALA B 1 153 ? -26.188 0.354 -3.01 1 97.44 153 ALA B C 1
ATOM 3958 O O . ALA B 1 153 ? -26.891 0.108 -2.018 1 97.44 153 ALA B O 1
ATOM 3959 N N . ALA B 1 154 ? -24.906 0.336 -2.994 1 97.5 1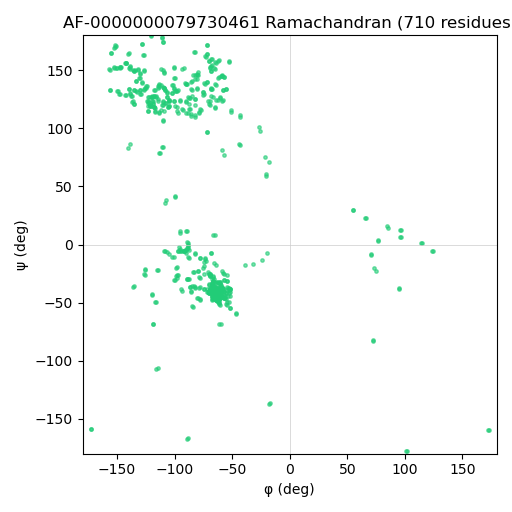54 ALA B N 1
ATOM 3960 C CA . ALA B 1 154 ? -24.188 0.124 -1.745 1 97.5 154 ALA B CA 1
ATOM 3961 C C . ALA B 1 154 ? -24.484 1.235 -0.742 1 97.5 154 ALA B C 1
ATOM 3963 O O . ALA B 1 154 ? -24.688 0.971 0.444 1 97.5 154 ALA B O 1
ATOM 3964 N N . HIS B 1 155 ? -24.484 2.432 -1.239 1 96.69 155 HIS B N 1
ATOM 3965 C CA . HIS B 1 155 ? -24.781 3.586 -0.398 1 96.69 155 HIS B CA 1
ATOM 3966 C C . HIS B 1 155 ? -26.188 3.496 0.182 1 96.69 155 HIS B C 1
ATOM 3968 O O . HIS B 1 155 ? -26.391 3.791 1.361 1 96.69 155 HIS B O 1
ATOM 3974 N N . GLU B 1 156 ? -27.078 3.064 -0.579 1 95.56 156 GLU B N 1
ATOM 3975 C CA . GLU B 1 156 ? -28.453 2.912 -0.149 1 95.56 156 GLU B CA 1
ATOM 3976 C C . GLU B 1 156 ? -28.594 1.832 0.92 1 95.56 156 GLU B C 1
ATOM 3978 O O . GLU B 1 156 ? -29.453 1.92 1.796 1 95.56 156 GLU B O 1
ATOM 3983 N N . ARG B 1 157 ? -27.766 0.877 0.824 1 95.06 157 ARG B N 1
ATOM 3984 C CA . ARG B 1 157 ? -27.781 -0.21 1.797 1 95.06 157 ARG B CA 1
ATOM 3985 C C . ARG B 1 157 ? -27.109 0.215 3.104 1 95.06 157 ARG B C 1
ATOM 3987 O O . ARG B 1 157 ? -27.141 -0.523 4.09 1 95.06 157 ARG B O 1
ATOM 3994 N N . GLY B 1 158 ? -26.453 1.327 3.061 1 92.94 158 GLY B N 1
ATOM 3995 C CA . GLY B 1 158 ? -25.938 1.863 4.309 1 92.94 158 GLY B CA 1
ATOM 3996 C C . GLY B 1 158 ? -24.422 1.884 4.355 1 92.94 158 GLY B C 1
ATOM 3997 O O . GLY B 1 158 ? -23.828 2.256 5.375 1 92.94 158 GLY B O 1
ATOM 3998 N N . ALA B 1 159 ? -23.766 1.457 3.303 1 95.69 159 ALA B N 1
ATOM 3999 C CA . ALA B 1 159 ? -22.312 1.522 3.256 1 95.69 159 ALA B CA 1
ATOM 4000 C C . ALA B 1 159 ? -21.828 2.969 3.188 1 95.69 159 ALA B C 1
ATOM 4002 O O . ALA B 1 159 ? -22.422 3.795 2.492 1 95.69 159 ALA B O 1
ATOM 4003 N N . TYR B 1 160 ? -20.828 3.305 3.975 1 96.5 160 TYR B N 1
ATOM 4004 C CA . TYR B 1 160 ? -20.219 4.625 3.908 1 96.5 160 TYR B CA 1
ATOM 4005 C C . TYR B 1 160 ? -19.266 4.727 2.721 1 96.5 160 TYR B C 1
ATOM 4007 O O . TYR B 1 160 ? -18.25 4.039 2.674 1 96.5 160 TYR B O 1
ATOM 4015 N N . VAL B 1 161 ? -19.562 5.598 1.759 1 97.69 161 VAL B N 1
ATOM 4016 C CA . VAL B 1 161 ? -18.797 5.66 0.515 1 97.69 161 VAL B CA 1
ATOM 4017 C C . VAL B 1 161 ? -18 6.961 0.463 1 97.69 161 VAL B C 1
ATOM 4019 O O . VAL B 1 161 ? -18.562 8.055 0.533 1 97.69 161 VAL B O 1
ATOM 4022 N N . ARG B 1 162 ? -16.672 6.875 0.369 1 97.5 162 ARG B N 1
ATOM 4023 C CA . ARG B 1 162 ? -15.773 7.992 0.096 1 97.5 162 ARG B CA 1
ATOM 4024 C C . ARG B 1 162 ? -15.25 7.938 -1.335 1 97.5 162 ARG B C 1
ATOM 4026 O O . ARG B 1 162 ? -14.555 6.992 -1.708 1 97.5 162 ARG B O 1
ATOM 4033 N N . LEU B 1 163 ? -15.57 8.969 -2.129 1 98.06 163 LEU B N 1
ATOM 4034 C CA . LEU B 1 163 ? -15.266 8.977 -3.555 1 98.06 163 LEU B CA 1
ATOM 4035 C C . LEU B 1 163 ? -14.328 10.125 -3.904 1 98.06 163 LEU B C 1
ATOM 4037 O O . LEU B 1 163 ? -14.594 11.281 -3.568 1 98.06 163 LEU B O 1
ATOM 4041 N N . VAL B 1 164 ? -13.18 9.773 -4.461 1 96.19 164 VAL B N 1
ATOM 4042 C CA . VAL B 1 164 ? -12.289 10.758 -5.059 1 96.19 164 VAL B CA 1
ATOM 4043 C C . VAL B 1 164 ? -12.383 10.688 -6.582 1 96.19 164 VAL B C 1
ATOM 4045 O O . VAL B 1 164 ? -12.125 9.633 -7.172 1 96.19 164 VAL B O 1
ATOM 4048 N N . LEU B 1 165 ? -12.703 11.812 -7.211 1 95.06 165 LEU B N 1
ATOM 4049 C CA . LEU B 1 165 ? -12.844 11.852 -8.664 1 95.06 165 LEU B CA 1
ATOM 4050 C C . LEU B 1 165 ? -11.68 12.602 -9.305 1 95.06 165 LEU B C 1
ATOM 4052 O O . LEU B 1 165 ? -11.242 13.633 -8.789 1 95.06 165 LEU B O 1
ATOM 4056 N N . HIS B 1 166 ? -11.188 11.984 -10.297 1 90.75 166 HIS B N 1
ATOM 4057 C CA . HIS B 1 166 ? -10.258 12.711 -11.156 1 90.75 166 HIS B CA 1
ATOM 4058 C C . HIS B 1 166 ? -10.992 13.414 -12.289 1 90.75 166 HIS B C 1
ATOM 4060 O O . HIS B 1 166 ? -11.695 12.773 -13.078 1 90.75 166 HIS B O 1
ATOM 4066 N N . VAL B 1 167 ? -10.805 14.711 -12.359 1 85 167 VAL B N 1
ATOM 4067 C CA . VAL B 1 167 ? -11.406 15.531 -13.406 1 85 167 VAL B CA 1
ATOM 4068 C C . VAL B 1 167 ? -10.312 16.281 -14.164 1 85 167 VAL B C 1
ATOM 4070 O O . VAL B 1 167 ? -9.625 17.125 -13.586 1 85 167 VAL B O 1
ATOM 4073 N N . GLU B 1 168 ? -10.203 15.953 -15.352 1 76.94 168 GLU B N 1
ATOM 4074 C CA . GLU B 1 168 ? -9.18 16.641 -16.141 1 76.94 168 GLU B CA 1
ATOM 4075 C C . GLU B 1 168 ? -9.562 18.094 -16.391 1 76.94 168 GLU B C 1
ATOM 4077 O O . GLU B 1 168 ? -10.664 18.391 -16.844 1 76.94 168 GLU B O 1
ATOM 4082 N N . GLU B 1 169 ? -8.734 18.984 -15.945 1 68.44 169 GLU B N 1
ATOM 4083 C CA . GLU B 1 169 ? -9.039 20.406 -16.078 1 68.44 169 GLU B CA 1
ATOM 4084 C C . GLU B 1 169 ? -9.391 20.766 -17.516 1 68.44 169 GLU B C 1
ATOM 4086 O O . GLU B 1 169 ? -10.352 21.5 -17.766 1 68.44 169 GLU B O 1
ATOM 4091 N N . ASP B 1 170 ? -8.578 20.469 -18.469 1 66.31 170 ASP B N 1
ATOM 4092 C CA . ASP B 1 170 ? -8.742 20.984 -19.828 1 66.31 170 ASP B CA 1
ATOM 4093 C C . ASP B 1 170 ? -9.602 20.047 -20.672 1 66.31 170 ASP B C 1
ATOM 4095 O O . ASP B 1 170 ? -9.688 20.219 -21.891 1 66.31 170 ASP B O 1
ATOM 4099 N N . SER B 1 171 ? -10.172 19.203 -20.062 1 64.12 171 SER B N 1
ATOM 4100 C CA . SER B 1 171 ? -10.891 18.219 -20.859 1 64.12 171 SER B CA 1
ATOM 4101 C C . SER B 1 171 ? -12.312 18.688 -21.172 1 64.12 171 SER B C 1
ATOM 4103 O O . SER B 1 171 ? -12.977 18.141 -22.047 1 64.12 171 SER B O 1
ATOM 4105 N N . GLY B 1 172 ? -12.719 19.828 -20.625 1 67.25 172 GLY B N 1
ATOM 4106 C CA . GLY B 1 172 ? -14.102 20.25 -20.797 1 67.25 172 GLY B CA 1
ATOM 4107 C C . GLY B 1 172 ? -15.086 19.406 -20.016 1 67.25 172 GLY B C 1
ATOM 4108 O O . GLY B 1 172 ? -16.297 19.656 -20.047 1 67.25 172 GLY B O 1
ATOM 4109 N N . GLU B 1 173 ? -14.547 18.375 -19.484 1 66.88 173 GLU B N 1
ATOM 4110 C CA . GLU B 1 173 ? -15.43 17.516 -18.688 1 66.88 173 GLU B CA 1
ATOM 4111 C C . GLU B 1 173 ? -15.898 18.219 -17.422 1 66.88 173 GLU B C 1
ATOM 4113 O O . GLU B 1 173 ? -15.133 18.969 -16.812 1 66.88 173 GLU B O 1
ATOM 4118 N N . SER B 1 174 ? -17.188 18.078 -17.219 1 77.19 174 SER B N 1
ATOM 4119 C CA . SER B 1 174 ? -17.766 18.672 -16.016 1 77.19 174 SER B CA 1
ATOM 4120 C C . SER B 1 174 ? -17.969 17.609 -14.93 1 77.19 174 SER B C 1
ATOM 4122 O O . SER B 1 174 ? -18.219 16.438 -15.234 1 77.19 174 SER B O 1
ATOM 4124 N N . VAL B 1 175 ? -17.734 18.078 -13.75 1 84.88 175 VAL B N 1
ATOM 4125 C CA . VAL B 1 175 ? -18.078 17.281 -12.578 1 84.88 175 VAL B CA 1
ATOM 4126 C C . VAL B 1 175 ? -19.562 16.953 -12.578 1 84.88 175 VAL B C 1
ATOM 4128 O O . VAL B 1 175 ? -20.391 17.797 -12.938 1 84.88 175 VAL B O 1
ATOM 4131 N N . PRO B 1 176 ? -19.875 15.672 -12.32 1 90.75 176 PRO B N 1
ATOM 4132 C CA . PRO B 1 176 ? -21.297 15.32 -12.227 1 90.75 176 PRO B CA 1
ATOM 4133 C C . PRO B 1 176 ? -22.062 16.203 -11.234 1 90.75 176 PRO B C 1
ATOM 4135 O O . PRO B 1 176 ? -21.453 16.828 -10.359 1 90.75 176 PRO B O 1
ATOM 4138 N N . PRO B 1 177 ? -23.391 16.281 -11.398 1 91.88 177 PRO B N 1
ATOM 4139 C CA . PRO B 1 177 ? -24.203 17.094 -10.484 1 91.88 177 PRO B CA 1
ATOM 4140 C C . PRO B 1 177 ? -24.078 16.641 -9.031 1 91.88 177 PRO B C 1
ATOM 4142 O O . PRO B 1 177 ? -24.016 15.43 -8.766 1 91.88 177 PRO B O 1
ATOM 4145 N N . GLU B 1 178 ? -24.125 17.594 -8.172 1 91.81 178 GLU B N 1
ATOM 4146 C CA . GLU B 1 178 ? -23.984 17.328 -6.742 1 91.81 178 GLU B CA 1
ATOM 4147 C C . GLU B 1 178 ? -25.047 16.344 -6.254 1 91.81 178 GLU B C 1
ATOM 4149 O O . GLU B 1 178 ? -24.781 15.516 -5.379 1 91.81 178 GLU B O 1
ATOM 4154 N N . SER B 1 179 ? -26.219 16.453 -6.742 1 93.06 179 SER B N 1
ATOM 4155 C CA . SER B 1 179 ? -27.312 15.562 -6.332 1 93.06 179 SER B CA 1
ATOM 4156 C C . SER B 1 179 ? -26.984 14.102 -6.645 1 93.06 179 SER B C 1
ATOM 4158 O O . SER B 1 179 ? -27.219 13.219 -5.82 1 93.06 179 SER B O 1
ATOM 4160 N N . LEU B 1 180 ? -26.5 13.93 -7.809 1 94.69 180 LEU B N 1
ATOM 4161 C CA . LEU B 1 180 ? -26.109 12.578 -8.211 1 94.69 180 LEU B CA 1
ATOM 4162 C C . LEU B 1 180 ? -24.984 12.047 -7.324 1 94.69 180 LEU B C 1
ATOM 4164 O O . LEU B 1 180 ? -25.016 10.891 -6.898 1 94.69 180 LEU B O 1
ATOM 4168 N N . LEU B 1 181 ? -24.062 12.922 -7.078 1 96 181 LEU B N 1
ATOM 4169 C CA . LEU B 1 181 ? -22.922 12.539 -6.25 1 96 181 LEU B CA 1
ATOM 4170 C C . LEU B 1 181 ? -23.375 12.227 -4.824 1 96 181 LEU B C 1
ATOM 4172 O O . LEU B 1 181 ? -22.891 11.266 -4.219 1 96 181 LEU B O 1
ATOM 4176 N N . ALA B 1 182 ? -24.297 12.961 -4.328 1 94.44 182 ALA B N 1
ATOM 4177 C CA . ALA B 1 182 ? -24.781 12.773 -2.965 1 94.44 182 ALA B CA 1
ATOM 4178 C C . ALA B 1 182 ? -25.562 11.469 -2.836 1 94.44 182 ALA B C 1
ATOM 4180 O O . ALA B 1 182 ? -25.562 10.844 -1.772 1 94.44 182 ALA B O 1
ATOM 4181 N N . GLU B 1 183 ? -26.109 11.039 -3.873 1 94.75 183 GLU B N 1
ATOM 4182 C CA . GLU B 1 183 ? -26.859 9.781 -3.887 1 94.75 183 GLU B CA 1
ATOM 4183 C C . GLU B 1 183 ? -25.906 8.586 -3.965 1 94.75 183 GLU B C 1
ATOM 4185 O O . GLU B 1 183 ? -26.266 7.484 -3.527 1 94.75 183 GLU B O 1
ATOM 4190 N N . THR B 1 184 ? -24.766 8.875 -4.457 1 96.12 184 THR B N 1
ATOM 4191 C CA . THR B 1 184 ? -23.844 7.789 -4.758 1 96.12 184 THR B CA 1
ATOM 4192 C C . THR B 1 184 ? -22.812 7.617 -3.633 1 96.12 184 THR B C 1
ATOM 4194 O O . THR B 1 184 ? -22.312 6.52 -3.412 1 96.12 184 THR B O 1
ATOM 4197 N N . ALA B 1 185 ? -22.547 8.711 -2.932 1 97.38 185 ALA B N 1
ATOM 4198 C CA . ALA B 1 185 ? -21.453 8.656 -1.97 1 97.38 185 ALA B CA 1
ATOM 4199 C C . ALA B 1 185 ? -21.734 9.555 -0.767 1 97.38 185 ALA B C 1
ATOM 4201 O O . ALA B 1 185 ? -22.469 10.547 -0.881 1 97.38 185 ALA B O 1
ATOM 4202 N N . SER B 1 186 ? -21.156 9.156 0.364 1 96.12 186 SER B N 1
ATOM 4203 C CA . SER B 1 186 ? -21.281 9.93 1.597 1 96.12 186 SER B CA 1
ATOM 4204 C C . SER B 1 186 ? -20.422 11.188 1.55 1 96.12 186 SER B C 1
ATOM 4206 O O . SER B 1 186 ? -20.781 12.219 2.115 1 96.12 186 SER B O 1
ATOM 4208 N N . GLU B 1 187 ? -19.297 11.086 0.993 1 96 187 GLU B N 1
ATOM 4209 C CA . GLU B 1 187 ? -18.344 12.164 0.777 1 96 187 GLU B CA 1
ATOM 4210 C C . GLU B 1 187 ? -17.688 12.062 -0.599 1 96 187 GLU B C 1
ATOM 4212 O O . GLU B 1 187 ? -17.281 10.977 -1.021 1 96 187 GLU B O 1
ATOM 4217 N N . VAL B 1 188 ? -17.641 13.227 -1.296 1 96.25 188 VAL B N 1
ATOM 4218 C CA . VAL B 1 188 ? -17.016 13.25 -2.613 1 96.25 188 VAL B CA 1
ATOM 4219 C C . VAL B 1 188 ? -15.992 14.391 -2.686 1 96.25 188 VAL B C 1
ATOM 4221 O O . VAL B 1 188 ? -16.266 15.5 -2.24 1 96.25 188 VAL B O 1
ATOM 4224 N N . ARG B 1 189 ? -14.852 14.031 -3.117 1 93.44 189 ARG B N 1
ATOM 4225 C CA . ARG B 1 189 ? -13.805 15.016 -3.387 1 93.44 189 ARG B CA 1
ATOM 4226 C C . ARG B 1 189 ? -13.25 14.852 -4.797 1 93.44 189 ARG B C 1
ATOM 4228 O O . ARG B 1 189 ? -13.516 13.844 -5.461 1 93.44 189 ARG B O 1
ATOM 4235 N N . TYR B 1 190 ? -12.547 15.844 -5.332 1 91.06 190 TYR B N 1
ATOM 4236 C CA . TYR B 1 190 ? -12 15.711 -6.68 1 91.06 190 TYR B CA 1
ATOM 4237 C C . TYR B 1 190 ? -10.633 16.375 -6.781 1 91.06 190 TYR B C 1
ATOM 4239 O O . TYR B 1 190 ? -10.258 17.172 -5.926 1 91.06 190 TYR B O 1
ATOM 4247 N N . ARG B 1 191 ? -9.875 15.914 -7.738 1 87.38 191 ARG B N 1
ATOM 4248 C CA . ARG B 1 191 ? -8.594 16.5 -8.094 1 87.38 191 ARG B CA 1
ATOM 4249 C C . ARG B 1 191 ? -8.398 16.531 -9.609 1 87.38 191 ARG B C 1
ATOM 4251 O O . ARG B 1 191 ? -9.094 15.82 -10.336 1 87.38 191 ARG B O 1
ATOM 4258 N N . THR B 1 192 ? -7.441 17.312 -10.039 1 84 192 THR B N 1
ATOM 4259 C CA . THR B 1 192 ? -7.246 17.484 -11.477 1 84 192 THR B CA 1
ATOM 4260 C C . THR B 1 192 ? -6 16.734 -11.945 1 84 192 THR B C 1
ATOM 4262 O O . THR B 1 192 ? -5.73 16.672 -13.148 1 84 192 THR B O 1
ATOM 4265 N N . ILE B 1 193 ? -5.266 16.203 -11.078 1 81.19 193 ILE B N 1
ATOM 4266 C CA . ILE B 1 193 ? -4.07 15.438 -11.422 1 81.19 193 ILE B CA 1
ATOM 4267 C C . ILE B 1 193 ? -4.43 13.961 -11.586 1 81.19 193 ILE B C 1
ATOM 4269 O O . ILE B 1 193 ? -5.188 13.406 -10.789 1 81.19 193 ILE B O 1
ATOM 4273 N N . PRO B 1 194 ? -3.861 13.359 -12.57 1 82.75 194 PRO B N 1
ATOM 4274 C CA . PRO B 1 194 ? -4.156 11.945 -12.789 1 82.75 194 PRO B CA 1
ATOM 4275 C C . PRO B 1 194 ? -3.838 11.078 -11.57 1 82.75 194 PRO B C 1
ATOM 4277 O O . PRO B 1 194 ? -2.879 11.359 -10.844 1 82.75 194 PRO B O 1
ATOM 4280 N N . MET B 1 195 ? -4.699 10.094 -11.406 1 86.62 195 MET B N 1
ATOM 4281 C CA . MET B 1 195 ? -4.531 9.172 -10.289 1 86.62 195 MET B CA 1
ATOM 4282 C C . MET B 1 195 ? -4.895 7.75 -10.695 1 86.62 195 MET B C 1
ATOM 4284 O O . MET B 1 195 ? -5.617 7.543 -11.672 1 86.62 195 MET B O 1
ATOM 4288 N N . PRO B 1 196 ? -4.359 6.75 -9.992 1 89.5 196 PRO B N 1
ATOM 4289 C CA . PRO B 1 196 ? -4.75 5.363 -10.273 1 89.5 196 PRO B CA 1
ATOM 4290 C C . PRO B 1 196 ? -6.184 5.059 -9.844 1 89.5 196 PRO B C 1
ATOM 4292 O O . PRO B 1 196 ? -6.777 5.816 -9.078 1 89.5 196 PRO B O 1
ATOM 4295 N N . PHE B 1 197 ? -6.684 4.039 -10.469 1 92.94 197 PHE B N 1
ATOM 4296 C CA . PHE B 1 197 ? -7.938 3.477 -9.977 1 92.94 197 PHE B CA 1
ATOM 4297 C C . PHE B 1 197 ? -7.707 2.666 -8.711 1 92.94 197 PHE B C 1
ATOM 4299 O O . PHE B 1 197 ? -6.766 1.87 -8.641 1 92.94 197 PHE B O 1
ATOM 4306 N N . LEU B 1 198 ? -8.484 2.896 -7.695 1 96.12 198 LEU B N 1
ATOM 4307 C CA . LEU B 1 198 ? -8.359 2.184 -6.43 1 96.12 198 LEU B CA 1
ATOM 4308 C C . LEU B 1 198 ? -9.719 2.016 -5.758 1 96.12 198 LEU B C 1
ATOM 4310 O O . LEU B 1 198 ? -10.5 2.963 -5.695 1 96.12 198 LEU B O 1
ATOM 4314 N N . THR B 1 199 ? -9.984 0.821 -5.391 1 97.12 199 THR B N 1
ATOM 4315 C CA . THR B 1 199 ? -11.133 0.599 -4.516 1 97.12 199 THR B CA 1
ATOM 4316 C C . THR B 1 199 ? -10.711 -0.141 -3.25 1 97.12 199 THR B C 1
ATOM 4318 O O . THR B 1 199 ? -9.875 -1.047 -3.305 1 97.12 199 THR B O 1
ATOM 4321 N N . LEU B 1 200 ? -11.148 0.245 -2.191 1 97.06 200 LEU B N 1
ATOM 4322 C CA . LEU B 1 200 ? -11.07 -0.42 -0.896 1 97.06 200 LEU B CA 1
ATOM 4323 C C . LEU B 1 200 ? -12.461 -0.764 -0.379 1 97.06 200 LEU B C 1
ATOM 4325 O O . LEU B 1 200 ? -13.266 0.131 -0.106 1 97.06 200 LEU B O 1
ATOM 4329 N N . VAL B 1 201 ? -12.703 -2.072 -0.278 1 96.06 201 VAL B N 1
ATOM 4330 C CA . VAL B 1 201 ? -14.047 -2.479 0.101 1 96.06 2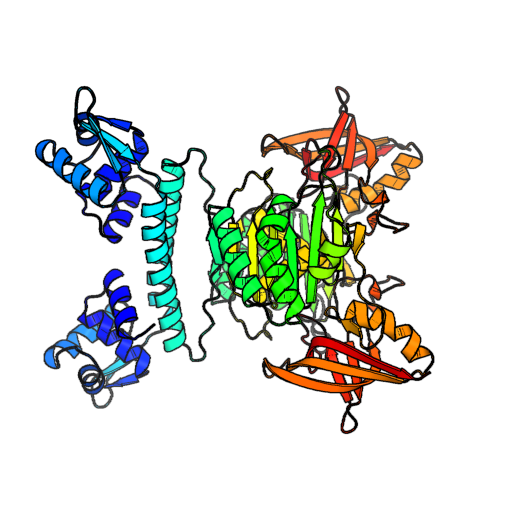01 VAL B CA 1
ATOM 4331 C C . VAL B 1 201 ? -14.008 -3.246 1.421 1 96.06 201 VAL B C 1
ATOM 4333 O O . VAL B 1 201 ? -13.352 -4.285 1.521 1 96.06 201 VAL B O 1
ATOM 4336 N N . ASP B 1 202 ? -14.672 -2.721 2.418 1 94.38 202 ASP B N 1
ATOM 4337 C CA . ASP B 1 202 ? -14.898 -3.328 3.727 1 94.38 202 ASP B CA 1
ATOM 4338 C C . ASP B 1 202 ? -13.578 -3.736 4.375 1 94.38 202 ASP B C 1
ATOM 4340 O O . ASP B 1 202 ? -13.484 -4.797 4.996 1 94.38 202 ASP B O 1
ATOM 4344 N N . ARG B 1 203 ? -12.516 -3.031 4.066 1 91.25 203 ARG B N 1
ATOM 4345 C CA . ARG B 1 203 ? -11.203 -3.162 4.703 1 91.25 203 ARG B CA 1
ATOM 4346 C C . ARG B 1 203 ? -10.586 -4.523 4.406 1 91.25 203 ARG B C 1
ATOM 4348 O O . ARG B 1 203 ? -9.781 -5.027 5.191 1 91.25 203 ARG B O 1
ATOM 4355 N N . THR B 1 204 ? -11.008 -5.117 3.359 1 87.31 204 THR B N 1
ATOM 4356 C CA . THR B 1 204 ? -10.516 -6.461 3.088 1 87.31 204 THR B CA 1
ATOM 4357 C C . THR B 1 204 ? -10.156 -6.617 1.613 1 87.31 204 THR B C 1
ATOM 4359 O O . THR B 1 204 ? -9.164 -7.273 1.277 1 87.31 204 THR B O 1
ATOM 4362 N N . ALA B 1 205 ? -10.922 -6 0.787 1 88.62 205 ALA B N 1
ATOM 4363 C CA . ALA B 1 205 ? -10.695 -6.191 -0.645 1 88.62 205 ALA B CA 1
ATOM 4364 C C . ALA B 1 205 ? -10.172 -4.91 -1.292 1 88.62 205 ALA B C 1
ATOM 4366 O O . ALA B 1 205 ? -10.641 -3.814 -0.979 1 88.62 205 ALA B O 1
ATOM 4367 N N . THR B 1 206 ? -9.188 -5.121 -2.154 1 91.5 206 THR B N 1
ATOM 4368 C CA . THR B 1 206 ? -8.594 -3.99 -2.857 1 91.5 206 THR B CA 1
ATOM 4369 C C . THR B 1 206 ? -8.469 -4.289 -4.348 1 91.5 206 THR B C 1
ATOM 4371 O O . THR B 1 206 ? -8.055 -5.387 -4.734 1 91.5 206 THR B O 1
ATOM 4374 N N . CYS B 1 207 ? -8.898 -3.385 -5.152 1 90.25 207 CYS B N 1
ATOM 4375 C CA . CYS B 1 207 ? -8.656 -3.385 -6.59 1 90.25 207 CYS B CA 1
ATOM 4376 C C . CYS B 1 207 ? -7.855 -2.154 -7.008 1 90.25 207 CYS B C 1
ATOM 4378 O O . CYS B 1 207 ? -8.195 -1.032 -6.629 1 90.25 207 CYS B O 1
ATOM 4380 N N . PHE B 1 208 ? -6.793 -2.414 -7.703 1 90.25 208 PHE B N 1
ATOM 4381 C CA . PHE B 1 208 ? -5.887 -1.331 -8.055 1 90.25 208 PHE B CA 1
ATOM 4382 C C . PHE B 1 208 ? -5.461 -1.437 -9.516 1 90.25 208 PHE B C 1
ATOM 4384 O O . PHE B 1 208 ? -5.203 -2.535 -10.016 1 90.25 208 PHE B O 1
ATOM 4391 N N . ALA B 1 209 ? -5.531 -0.32 -10.211 1 85.88 209 ALA B N 1
ATOM 4392 C CA . ALA B 1 209 ? -4.992 -0.214 -11.57 1 85.88 209 ALA B CA 1
ATOM 4393 C C . ALA B 1 209 ? -4.281 1.12 -11.773 1 85.88 209 ALA B C 1
ATOM 4395 O O . ALA B 1 209 ? -4.801 2.174 -11.398 1 85.88 209 ALA B O 1
ATOM 4396 N N . PRO B 1 210 ? -3.062 1.049 -12.273 1 77.38 210 PRO B N 1
ATOM 4397 C CA . PRO B 1 210 ? -2.318 2.289 -12.5 1 77.38 210 PRO B CA 1
ATOM 4398 C C . PRO B 1 210 ? -3.01 3.217 -13.5 1 77.38 210 PRO B C 1
ATOM 4400 O O . PRO B 1 210 ? -3.92 2.791 -14.211 1 77.38 210 PRO B O 1
ATOM 4403 N N . HIS B 1 211 ? -2.629 4.465 -13.391 1 68.94 211 HIS B N 1
ATOM 4404 C CA . HIS B 1 211 ? -3.219 5.422 -14.32 1 68.94 211 HIS B CA 1
ATOM 4405 C C . HIS B 1 211 ? -2.742 5.172 -15.742 1 68.94 211 HIS B C 1
ATOM 4407 O O . HIS B 1 211 ? -1.742 4.484 -15.953 1 68.94 211 HIS B O 1
ATOM 4413 N N . ALA B 1 212 ? -3.514 5.688 -16.578 1 60.84 212 ALA B N 1
ATOM 4414 C CA . ALA B 1 212 ? -3.34 5.434 -18 1 60.84 212 ALA B CA 1
ATOM 4415 C C . ALA B 1 212 ? -1.941 5.836 -18.469 1 60.84 212 ALA B C 1
ATOM 4417 O O . ALA B 1 212 ? -1.412 5.273 -19.438 1 60.84 212 ALA B O 1
ATOM 4418 N N . LEU B 1 213 ? -1.406 6.723 -17.766 1 57.41 213 LEU B N 1
ATOM 4419 C CA . LEU B 1 213 ? -0.118 7.234 -18.219 1 57.41 213 LEU B CA 1
ATOM 4420 C C . LEU B 1 213 ? 1.027 6.398 -17.656 1 57.41 213 LEU B C 1
ATOM 4422 O O . LEU B 1 213 ? 2.189 6.617 -18 1 57.41 213 LEU B O 1
ATOM 4426 N N . SER B 1 214 ? 0.579 5.453 -16.922 1 60.44 214 SER B N 1
ATOM 4427 C CA . SER B 1 214 ? 1.618 4.621 -16.328 1 60.44 214 SER B CA 1
ATOM 4428 C C . SER B 1 214 ? 2.148 3.594 -17.312 1 60.44 214 SER B C 1
ATOM 4430 O O . SER B 1 214 ? 1.404 3.105 -18.172 1 60.44 214 SER B O 1
ATOM 4432 N N . THR B 1 215 ? 3.35 3.318 -17.172 1 54.44 215 THR B N 1
ATOM 4433 C CA . THR B 1 215 ? 3.984 2.316 -18.016 1 54.44 215 THR B CA 1
ATOM 4434 C C . THR B 1 215 ? 3.557 0.91 -17.609 1 54.44 215 THR B C 1
ATOM 4436 O O . THR B 1 215 ? 3.607 -0.02 -18.422 1 54.44 215 THR B O 1
ATOM 4439 N N . ASN B 1 216 ? 3.082 0.878 -16.453 1 57.69 216 ASN B N 1
ATOM 4440 C CA . ASN B 1 216 ? 2.646 -0.418 -15.945 1 57.69 216 ASN B CA 1
ATOM 4441 C C . ASN B 1 216 ? 1.144 -0.612 -16.109 1 57.69 216 ASN B C 1
ATOM 4443 O O . ASN B 1 216 ? 0.351 0.217 -15.664 1 57.69 216 ASN B O 1
ATOM 4447 N N . ARG B 1 217 ? 0.763 -1.555 -16.922 1 61.22 217 ARG B N 1
ATOM 4448 C CA . ARG B 1 217 ? -0.656 -1.627 -17.25 1 61.22 217 ARG B CA 1
ATOM 4449 C C . ARG B 1 217 ? -1.315 -2.83 -16.594 1 61.22 217 ARG B C 1
ATOM 4451 O O . ARG B 1 217 ? -2.148 -3.504 -17.203 1 61.22 217 ARG B O 1
ATOM 4458 N N . TYR B 1 218 ? -0.836 -3.098 -15.406 1 65.12 218 TYR B N 1
ATOM 4459 C CA . TYR B 1 218 ? -1.526 -4.223 -14.781 1 65.12 218 TYR B CA 1
ATOM 4460 C C . TYR B 1 218 ? -2.377 -3.758 -13.609 1 65.12 218 TYR B C 1
ATOM 4462 O O . TYR B 1 218 ? -2.139 -2.686 -13.047 1 65.12 218 TYR B O 1
ATOM 4470 N N . GLY B 1 219 ? -3.438 -4.527 -13.422 1 73.88 219 GLY B N 1
ATOM 4471 C CA . GLY B 1 219 ? -4.285 -4.309 -12.266 1 73.88 219 GLY B CA 1
ATOM 4472 C C . GLY B 1 219 ? -4.016 -5.285 -11.133 1 73.88 219 GLY B C 1
ATOM 4473 O O . GLY B 1 219 ? -3.449 -6.359 -11.359 1 73.88 219 GLY B O 1
ATOM 4474 N N . ILE B 1 220 ? -4.25 -4.945 -9.992 1 74.06 220 ILE B N 1
ATOM 4475 C CA . ILE B 1 220 ? -4.055 -5.754 -8.789 1 74.06 220 ILE B CA 1
ATOM 4476 C C . ILE B 1 220 ? -5.383 -5.941 -8.07 1 74.06 220 ILE B C 1
ATOM 4478 O O . ILE B 1 220 ? -6.145 -4.984 -7.895 1 74.06 220 ILE B O 1
ATOM 4482 N N . ILE B 1 221 ? -5.695 -7.176 -7.801 1 77.62 221 ILE B N 1
ATOM 4483 C CA . ILE B 1 221 ? -6.816 -7.48 -6.918 1 77.62 221 ILE B CA 1
ATOM 4484 C C . ILE B 1 221 ? -6.32 -8.281 -5.715 1 77.62 221 ILE B C 1
ATOM 4486 O O . ILE B 1 221 ? -5.645 -9.297 -5.875 1 77.62 221 ILE B O 1
ATOM 4490 N N . VAL B 1 222 ? -6.613 -7.836 -4.594 1 76 222 VAL B N 1
ATOM 4491 C CA . VAL B 1 222 ? -6.168 -8.508 -3.379 1 76 222 VAL B CA 1
ATOM 4492 C C . VAL B 1 222 ? -7.301 -8.531 -2.354 1 76 222 VAL B C 1
ATOM 4494 O O . VAL B 1 222 ? -7.953 -7.512 -2.115 1 76 222 VAL B O 1
ATOM 4497 N N . GLU B 1 223 ? -7.539 -9.688 -1.887 1 78.69 223 GLU B N 1
ATOM 4498 C CA . GLU B 1 223 ? -8.484 -9.836 -0.783 1 78.69 223 GLU B CA 1
ATOM 4499 C C . GLU B 1 223 ? -7.77 -10.227 0.506 1 78.69 223 GLU B C 1
ATOM 4501 O O . GLU B 1 223 ? -7.73 -11.406 0.868 1 78.69 223 GLU B O 1
ATOM 4506 N N . ASP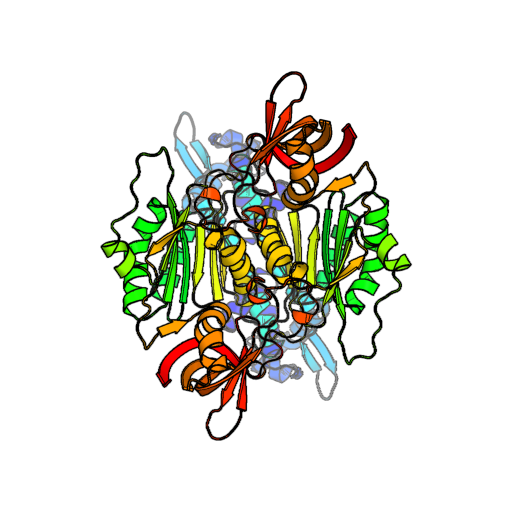 B 1 224 ? -7.277 -9.219 1.161 1 78.31 224 ASP B N 1
ATOM 4507 C CA . ASP B 1 224 ? -6.512 -9.383 2.393 1 78.31 224 ASP B CA 1
ATOM 4508 C C . ASP B 1 224 ? -6.559 -8.109 3.24 1 78.31 224 ASP B C 1
ATOM 4510 O O . ASP B 1 224 ? -6.332 -7.012 2.734 1 78.31 224 ASP B O 1
ATOM 4514 N N . ARG B 1 225 ? -6.824 -8.32 4.523 1 83.75 225 ARG B N 1
ATOM 4515 C CA . ARG B 1 225 ? -7 -7.191 5.426 1 83.75 225 ARG B CA 1
ATOM 4516 C C . ARG B 1 225 ? -5.703 -6.395 5.562 1 83.75 225 ARG B C 1
ATOM 4518 O O . ARG B 1 225 ? -5.727 -5.164 5.594 1 83.75 225 ARG B O 1
ATOM 4525 N N . THR B 1 226 ? -4.621 -7.098 5.641 1 81.19 226 THR B N 1
ATOM 4526 C CA . THR B 1 226 ? -3.336 -6.434 5.832 1 81.19 226 THR B CA 1
ATOM 4527 C C . THR B 1 226 ? -2.975 -5.598 4.605 1 81.19 226 THR B C 1
ATOM 4529 O O . THR B 1 226 ? -2.514 -4.465 4.738 1 81.19 226 THR B O 1
ATOM 4532 N N . HIS B 1 227 ? -3.193 -6.125 3.479 1 83.62 227 HIS B N 1
ATOM 4533 C CA . HIS B 1 227 ? -2.93 -5.391 2.244 1 83.62 227 HIS B CA 1
ATOM 4534 C C . HIS B 1 227 ? -3.867 -4.199 2.102 1 83.62 227 HIS B C 1
ATOM 4536 O O . HIS B 1 227 ? -3.438 -3.111 1.704 1 83.62 227 HIS B O 1
ATOM 4542 N N . ALA B 1 228 ? -5.047 -4.488 2.426 1 88.69 228 ALA B N 1
ATOM 4543 C CA . ALA B 1 228 ? -6.031 -3.41 2.361 1 88.69 228 ALA B CA 1
ATOM 4544 C C . ALA B 1 228 ? -5.633 -2.252 3.273 1 88.69 228 ALA B C 1
ATOM 4546 O O . ALA B 1 228 ? -5.82 -1.085 2.924 1 88.69 228 ALA B O 1
ATOM 4547 N N . TYR B 1 229 ? -5.082 -2.615 4.387 1 90.06 229 TYR B N 1
ATOM 4548 C CA . TYR B 1 229 ? -4.641 -1.593 5.328 1 90.06 229 TYR B CA 1
ATOM 4549 C C . TYR B 1 229 ? -3.543 -0.729 4.719 1 90.06 229 TYR B C 1
ATOM 4551 O O . TYR B 1 229 ? -3.553 0.495 4.871 1 90.06 229 TYR B O 1
ATOM 4559 N N . VAL B 1 230 ? -2.641 -1.312 4.051 1 90.06 230 VAL B N 1
ATOM 4560 C CA . VAL B 1 230 ? -1.553 -0.59 3.4 1 90.06 230 VAL B CA 1
ATOM 4561 C C . VAL B 1 230 ? -2.119 0.346 2.334 1 90.06 230 VAL B C 1
ATOM 4563 O O . VAL B 1 230 ? -1.743 1.519 2.266 1 90.06 230 VAL B O 1
ATOM 4566 N N . PHE B 1 231 ? -3.035 -0.125 1.568 1 92.44 231 PHE B N 1
ATOM 4567 C CA . PHE B 1 231 ? -3.629 0.669 0.5 1 92.44 231 PHE B CA 1
ATOM 4568 C C . PHE B 1 231 ? -4.492 1.789 1.073 1 92.44 231 PHE B C 1
ATOM 4570 O O . PHE B 1 231 ? -4.66 2.834 0.441 1 92.44 231 PHE B O 1
ATOM 4577 N N . HIS B 1 232 ? -4.992 1.541 2.268 1 93.94 232 HIS B N 1
ATOM 4578 C CA . HIS B 1 232 ? -5.75 2.588 2.945 1 93.94 232 HIS B CA 1
ATOM 4579 C C . HIS B 1 232 ? -4.898 3.834 3.16 1 93.94 232 HIS B C 1
ATOM 4581 O O . HIS B 1 232 ? -5.371 4.957 2.965 1 93.94 232 HIS B O 1
ATOM 4587 N N . TRP B 1 233 ? -3.705 3.619 3.51 1 90.81 233 TRP B N 1
ATOM 4588 C CA . TRP B 1 233 ? -2.812 4.754 3.73 1 90.81 233 TRP B CA 1
ATOM 4589 C C . TRP B 1 233 ? -2.531 5.488 2.426 1 90.81 233 TRP B C 1
ATOM 4591 O O . TRP B 1 233 ? -2.457 6.719 2.402 1 90.81 233 TRP B O 1
ATOM 4601 N N . PHE B 1 234 ? -2.357 4.75 1.425 1 92.25 234 PHE B N 1
ATOM 4602 C CA . PHE B 1 234 ? -2.205 5.383 0.119 1 92.25 234 PHE B CA 1
ATOM 4603 C C . PHE B 1 234 ? -3.455 6.176 -0.248 1 92.25 234 PHE B C 1
ATOM 4605 O O . PHE B 1 234 ? -3.359 7.293 -0.756 1 92.25 234 PHE B O 1
ATOM 4612 N N . PHE B 1 235 ? -4.609 5.637 -0.005 1 94.44 235 PHE B N 1
ATOM 4613 C CA . PHE B 1 235 ? -5.871 6.289 -0.32 1 94.44 235 PHE B CA 1
ATOM 4614 C C . PHE B 1 235 ? -6.016 7.598 0.45 1 94.44 235 PHE B C 1
ATOM 4616 O O . PHE B 1 235 ? -6.352 8.633 -0.129 1 94.44 235 PHE B O 1
ATOM 4623 N N . ILE B 1 236 ? -5.695 7.527 1.728 1 90.56 236 ILE B N 1
ATOM 4624 C CA . ILE B 1 236 ? -5.938 8.688 2.582 1 90.56 236 ILE B CA 1
ATOM 4625 C C . ILE B 1 236 ? -4.844 9.727 2.359 1 90.56 236 ILE B C 1
ATOM 4627 O O . ILE B 1 236 ? -5.137 10.883 2.039 1 90.56 236 ILE B O 1
ATOM 4631 N N . ALA B 1 237 ? -3.617 9.289 2.363 1 87 237 ALA B N 1
ATOM 4632 C CA . ALA B 1 237 ? -2.512 10.242 2.336 1 87 237 ALA B CA 1
ATOM 4633 C C . ALA B 1 237 ? -2.15 10.625 0.903 1 87 237 ALA B C 1
ATOM 4635 O O . ALA B 1 237 ? -1.79 11.766 0.629 1 87 237 ALA B O 1
ATOM 4636 N N . GLY B 1 238 ? -2.227 9.711 0.026 1 87.62 238 GLY B N 1
ATOM 4637 C CA . GLY B 1 238 ? -1.768 9.938 -1.336 1 87.62 238 GLY B CA 1
ATOM 4638 C C . GLY B 1 238 ? -2.838 10.523 -2.236 1 87.62 238 GLY B C 1
ATOM 4639 O O . GLY B 1 238 ? -2.527 11.234 -3.195 1 87.62 238 GLY B O 1
ATOM 4640 N N . LEU B 1 239 ? -4.086 10.18 -1.914 1 90.5 239 LEU B N 1
ATOM 4641 C CA . LEU B 1 239 ? -5.129 10.547 -2.861 1 90.5 239 LEU B CA 1
ATOM 4642 C C . LEU B 1 239 ? -6.148 11.477 -2.213 1 90.5 239 LEU B C 1
ATOM 4644 O O . LEU B 1 239 ? -6.438 12.555 -2.738 1 90.5 239 LEU B O 1
ATOM 4648 N N . TRP B 1 240 ? -6.59 11.25 -1 1 89.69 240 TRP B N 1
ATOM 4649 C CA . TRP B 1 240 ? -7.746 11.898 -0.387 1 89.69 240 TRP B CA 1
ATOM 4650 C C . TRP B 1 240 ? -7.383 13.281 0.133 1 89.69 240 TRP B C 1
ATOM 4652 O O . TRP B 1 240 ? -8.102 14.258 -0.112 1 89.69 240 TRP B O 1
ATOM 4662 N N . GLU B 1 241 ? -6.293 13.375 0.805 1 83.19 241 GLU B N 1
ATOM 4663 C CA . GLU B 1 241 ? -5.938 14.602 1.514 1 83.19 241 GLU B CA 1
ATOM 4664 C C . GLU B 1 241 ? -5.605 15.727 0.539 1 83.19 241 GLU B C 1
ATOM 4666 O O . GLU B 1 241 ? -5.789 16.906 0.854 1 83.19 241 GLU B O 1
ATOM 4671 N N . SER B 1 242 ? -5.164 15.445 -0.678 1 81.19 242 SER B N 1
ATOM 4672 C CA . SER B 1 242 ? -4.758 16.453 -1.643 1 81.19 242 SER B CA 1
ATOM 4673 C C . SER B 1 242 ? -5.859 16.734 -2.66 1 81.19 242 SER B C 1
ATOM 4675 O O . SER B 1 242 ? -5.594 16.812 -3.861 1 81.19 242 SER B O 1
ATOM 4677 N N . THR B 1 243 ? -7.094 16.797 -2.189 1 87.12 243 THR B N 1
ATOM 4678 C CA . THR B 1 243 ? -8.242 16.969 -3.078 1 87.12 243 THR B CA 1
ATOM 4679 C C . THR B 1 243 ? -9.117 18.125 -2.615 1 87.12 243 THR B C 1
ATOM 4681 O O . THR B 1 243 ? -8.875 18.719 -1.559 1 87.12 243 THR B O 1
ATOM 4684 N N . VAL B 1 244 ? -10.086 18.453 -3.43 1 85.38 244 VAL B N 1
ATOM 4685 C CA . VAL B 1 244 ? -11.062 19.5 -3.137 1 85.38 244 VAL B CA 1
ATOM 4686 C C . VAL B 1 244 ? -12.43 18.859 -2.865 1 85.38 244 VAL B C 1
ATOM 4688 O O . VAL B 1 244 ? -12.883 18 -3.627 1 85.38 244 VAL B O 1
ATOM 4691 N N . PRO B 1 245 ? -13.094 19.328 -1.788 1 90.5 245 PRO B N 1
ATOM 4692 C CA . PRO B 1 245 ? -14.391 18.734 -1.455 1 90.5 245 PRO B CA 1
ATOM 4693 C C . PRO B 1 245 ? -15.492 19.125 -2.443 1 90.5 245 PRO B C 1
ATOM 4695 O O . PRO B 1 245 ? -15.523 20.266 -2.92 1 90.5 245 PRO B O 1
ATOM 4698 N N . LEU B 1 246 ? -16.344 18.203 -2.785 1 91.75 246 LEU B N 1
ATOM 4699 C CA . LEU B 1 246 ? -17.516 18.422 -3.623 1 91.75 246 LEU B CA 1
ATOM 4700 C C . LEU B 1 246 ? -18.797 18.141 -2.85 1 91.75 246 LEU B C 1
ATOM 4702 O O . LEU B 1 246 ? -19.75 18.906 -2.928 1 91.75 246 LEU B O 1
ATOM 4706 N N . VAL B 1 247 ? -18.828 17 -2.199 1 93.31 247 VAL B N 1
ATOM 4707 C CA . VAL B 1 247 ? -19.922 16.609 -1.33 1 93.31 247 VAL B CA 1
ATOM 4708 C C . VAL B 1 247 ? -19.406 16.359 0.085 1 93.31 247 VAL B C 1
ATOM 4710 O O . VAL B 1 247 ? -18.562 15.5 0.299 1 93.31 247 VAL B O 1
ATOM 4713 N N . GLU B 1 248 ? -19.922 17.109 1.016 1 91.06 248 GLU B N 1
ATOM 4714 C CA . GLU B 1 248 ? -19.547 16.953 2.418 1 91.06 248 GLU B CA 1
ATOM 4715 C C . GLU B 1 248 ? -20.5 16.016 3.145 1 91.06 248 GLU B C 1
ATOM 4717 O O . GLU B 1 248 ? -21.656 15.875 2.764 1 91.06 248 GLU B O 1
ATOM 4722 N N . PRO B 1 249 ? -19.938 15.391 4.133 1 88.25 249 PRO B N 1
ATOM 4723 C CA . PRO B 1 249 ? -20.812 14.477 4.879 1 88.25 249 PRO B CA 1
ATOM 4724 C C . PRO B 1 249 ? -21.906 15.203 5.656 1 88.25 249 PRO B C 1
ATOM 4726 O O . PRO B 1 249 ? -21.734 16.375 6.008 1 88.25 249 PRO B O 1
ATOM 4729 N N . ASP B 1 250 ? -22.938 14.484 5.863 1 84.31 250 ASP B N 1
ATOM 4730 C CA . ASP B 1 250 ? -24.031 15.016 6.664 1 84.31 250 ASP B CA 1
ATOM 4731 C C . ASP B 1 250 ? -23.562 15.352 8.078 1 84.31 250 ASP B C 1
ATOM 4733 O O . ASP B 1 250 ? -23 14.508 8.766 1 84.31 250 ASP B O 1
ATOM 4737 N N . GLU B 1 251 ? -23.797 16.547 8.523 1 87.19 251 GLU B N 1
ATOM 4738 C CA . GLU B 1 251 ? -23.312 17 9.82 1 87.19 251 GLU B CA 1
ATOM 4739 C C . GLU B 1 251 ? -24.391 16.844 10.891 1 87.19 251 GLU B C 1
ATOM 4741 O O . GLU B 1 251 ? -24.141 17.078 12.07 1 87.19 251 GLU B O 1
ATOM 4746 N N . THR B 1 252 ? -25.5 16.406 10.477 1 90.69 252 THR B N 1
ATOM 4747 C CA . THR B 1 252 ? -26.609 16.25 11.422 1 90.69 252 THR B CA 1
ATOM 4748 C C . THR B 1 252 ? -26.453 14.961 12.219 1 90.69 252 THR B C 1
ATOM 4750 O O . THR B 1 252 ? -25.891 13.977 11.719 1 90.69 252 THR B O 1
ATOM 4753 N N . LEU B 1 253 ? -26.875 14.984 13.5 1 92.94 253 LEU B N 1
ATOM 4754 C CA . LEU B 1 253 ? -26.812 13.805 14.344 1 92.94 253 LEU B CA 1
ATOM 4755 C C . LEU B 1 253 ? -28.047 12.93 14.148 1 92.94 253 LEU B C 1
ATOM 4757 O O . LEU B 1 253 ? -29.141 13.445 13.906 1 92.94 253 LEU B O 1
ATOM 4761 N N . PRO B 1 254 ? -27.938 11.625 14.125 1 94.88 254 PRO B N 1
ATOM 4762 C CA . PRO B 1 254 ? -26.703 10.859 14.344 1 94.88 254 PRO B CA 1
ATOM 4763 C C . PRO B 1 254 ? -25.734 10.945 13.156 1 94.88 254 PRO B C 1
ATOM 4765 O O . PRO B 1 254 ? -26.172 10.969 12.008 1 94.88 254 PRO B O 1
ATOM 4768 N N . ARG B 1 255 ? -24.531 11.094 13.492 1 94.81 255 ARG B N 1
ATOM 4769 C CA . ARG B 1 255 ? -23.484 11.234 12.477 1 94.81 255 ARG B CA 1
ATOM 4770 C C . ARG B 1 255 ? -22.531 10.039 12.492 1 94.81 255 ARG B C 1
ATOM 4772 O O . ARG B 1 255 ? -22.094 9.609 13.562 1 94.81 255 ARG B O 1
ATOM 4779 N N . THR B 1 256 ? -22.219 9.555 11.312 1 94.31 256 THR B N 1
ATOM 4780 C CA . THR B 1 256 ? -21.391 8.367 11.18 1 94.31 256 THR B CA 1
ATOM 4781 C C . THR B 1 256 ? -19.953 8.75 10.797 1 94.31 256 THR B C 1
ATOM 4783 O O . THR B 1 256 ? -19.75 9.625 9.961 1 94.31 256 THR B O 1
ATOM 4786 N N . TYR B 1 257 ? -18.984 8.055 11.469 1 94.06 257 TYR B N 1
ATOM 4787 C CA . TYR B 1 257 ? -17.578 8.219 11.156 1 94.06 257 TYR B CA 1
ATOM 4788 C C . TYR B 1 257 ? -16.922 6.871 10.852 1 94.06 257 TYR B C 1
ATOM 4790 O O . TYR B 1 257 ? -17.188 5.883 11.539 1 94.06 257 TYR B O 1
ATOM 4798 N N . VAL B 1 258 ? -16.125 6.852 9.766 1 92.88 258 VAL B N 1
ATOM 4799 C CA . VAL B 1 258 ? -15.352 5.648 9.469 1 92.88 258 VAL B CA 1
ATOM 4800 C C . VAL B 1 258 ? -13.875 5.898 9.75 1 92.88 258 VAL B C 1
ATOM 4802 O O . VAL B 1 258 ? -13.047 4.988 9.633 1 92.88 258 VAL B O 1
ATOM 4805 N N . ASP B 1 259 ? -13.539 7.082 10.07 1 89.62 259 ASP B N 1
ATOM 4806 C CA . ASP B 1 259 ? -12.211 7.492 10.523 1 89.62 259 ASP B CA 1
ATOM 4807 C C . ASP B 1 259 ? -12.266 8.047 11.945 1 89.62 259 ASP B C 1
ATOM 4809 O O . ASP B 1 259 ? -12.828 9.109 12.188 1 89.62 259 ASP B O 1
ATOM 4813 N N . ILE B 1 260 ? -11.57 7.379 12.82 1 91.94 260 ILE B N 1
ATOM 4814 C CA . ILE B 1 260 ? -11.664 7.719 14.234 1 91.94 260 ILE B CA 1
ATOM 4815 C C . ILE B 1 260 ? -11.055 9.102 14.469 1 91.94 260 ILE B C 1
ATOM 4817 O O . ILE B 1 260 ? -11.484 9.836 15.367 1 91.94 260 ILE B O 1
ATOM 4821 N N . ARG B 1 261 ? -10.117 9.469 13.68 1 87.69 261 ARG B N 1
ATOM 4822 C CA . ARG B 1 261 ? -9.477 10.773 13.859 1 87.69 261 ARG B CA 1
ATOM 4823 C C . ARG B 1 261 ? -10.438 11.906 13.5 1 87.69 261 ARG B C 1
ATOM 4825 O O . ARG B 1 261 ? -10.422 12.961 14.141 1 87.69 261 ARG B O 1
ATOM 4832 N N . GLU B 1 262 ? -11.172 11.664 12.469 1 88.06 262 GLU B N 1
ATOM 4833 C CA . GLU B 1 262 ? -12.203 12.641 12.125 1 88.06 262 GLU B CA 1
ATOM 4834 C C . GLU B 1 262 ? -13.227 12.773 13.242 1 88.06 262 GLU B C 1
ATOM 4836 O O . GLU B 1 262 ? -13.688 13.875 13.547 1 88.06 262 GLU B O 1
ATOM 4841 N N . CYS B 1 263 ? -13.555 11.695 13.797 1 92.75 263 CYS B N 1
ATOM 4842 C CA . CYS B 1 263 ? -14.492 11.703 14.922 1 92.75 263 CYS B CA 1
ATOM 4843 C C . CYS B 1 263 ? -13.93 12.492 16.094 1 92.75 263 CYS B C 1
ATOM 4845 O O . CYS B 1 263 ? -14.609 13.367 16.641 1 92.75 263 CYS B O 1
ATOM 4847 N N . ILE B 1 264 ? -12.719 12.195 16.453 1 91.5 264 ILE B N 1
ATOM 4848 C CA . ILE B 1 264 ? -12.07 12.852 17.594 1 91.5 264 ILE B CA 1
ATOM 4849 C C . ILE B 1 264 ? -11.969 14.352 17.328 1 91.5 264 ILE B C 1
ATOM 4851 O O . ILE B 1 264 ? -12.188 15.164 18.234 1 91.5 264 ILE B O 1
ATOM 4855 N N . ARG B 1 265 ? -11.664 14.711 16.125 1 86.62 265 ARG B N 1
ATOM 4856 C CA . ARG B 1 265 ? -11.57 16.125 15.758 1 86.62 265 ARG B CA 1
ATOM 4857 C C . ARG B 1 265 ? -12.898 16.844 16.016 1 86.62 265 ARG B C 1
ATOM 4859 O O . ARG B 1 265 ? -12.906 17.984 16.484 1 86.62 265 ARG B O 1
ATOM 4866 N N . ASP B 1 266 ? -13.961 16.203 15.773 1 89.44 266 ASP B N 1
ATOM 4867 C CA . ASP B 1 266 ? -15.281 16.828 15.898 1 89.44 266 ASP B CA 1
ATOM 4868 C C . ASP B 1 266 ? -15.758 16.812 17.344 1 89.44 266 ASP B C 1
ATOM 4870 O O . ASP B 1 266 ? -16.375 17.781 17.812 1 89.44 266 ASP B O 1
ATOM 4874 N N . ILE B 1 267 ? -15.469 15.781 18.047 1 92.81 267 ILE B N 1
ATOM 4875 C CA . ILE B 1 267 ? -16.094 15.648 19.344 1 92.81 267 ILE B CA 1
ATOM 4876 C C . ILE B 1 267 ? -15.141 16.125 20.438 1 92.81 267 ILE B C 1
ATOM 4878 O O . ILE B 1 267 ? -15.547 16.359 21.578 1 92.81 267 ILE B O 1
ATOM 4882 N N . GLY B 1 268 ? -13.844 16.172 20.109 1 90.25 268 GLY B N 1
ATOM 4883 C CA . GLY B 1 268 ? -12.836 16.594 21.078 1 90.25 268 GLY B CA 1
ATOM 4884 C C . GLY B 1 268 ? -13.227 17.859 21.828 1 90.25 268 GLY B C 1
ATOM 4885 O O . GLY B 1 268 ? -13.312 17.844 23.062 1 90.25 268 GLY B O 1
ATOM 4886 N N . PRO B 1 269 ? -13.438 18.922 21.062 1 89.81 269 PRO B N 1
ATOM 4887 C CA . PRO B 1 269 ? -13.82 20.188 21.703 1 89.81 269 PRO B CA 1
ATOM 4888 C C . PRO B 1 269 ? -15.086 20.062 22.547 1 89.81 269 PRO B C 1
ATOM 4890 O O . PRO B 1 269 ? -15.211 20.734 23.578 1 89.81 269 PRO B O 1
ATOM 4893 N N . LEU B 1 270 ? -16 19.203 22.219 1 92.5 270 LEU B N 1
ATOM 4894 C CA . LEU B 1 270 ? -17.234 19 22.969 1 92.5 270 LEU B CA 1
ATOM 4895 C C . LEU B 1 270 ? -16.953 18.312 24.312 1 92.5 270 LEU B C 1
ATOM 4897 O O . LEU B 1 270 ? -17.531 18.688 25.328 1 92.5 270 LEU B O 1
ATOM 4901 N N . ILE B 1 271 ? -16.125 17.422 24.266 1 92.06 271 ILE B N 1
ATOM 4902 C CA . ILE B 1 271 ? -15.758 16.688 25.484 1 92.06 271 ILE B CA 1
ATOM 4903 C C . ILE B 1 271 ? -15.055 17.641 26.453 1 92.06 271 ILE B C 1
ATOM 4905 O O . ILE B 1 271 ? -15.273 17.562 27.672 1 92.06 271 ILE B O 1
ATOM 4909 N N . GLU B 1 272 ? -14.227 18.469 25.953 1 90 272 GLU B N 1
ATOM 4910 C CA . GLU B 1 272 ? -13.492 19.422 26.781 1 90 272 GLU B CA 1
ATOM 4911 C C . GLU B 1 272 ? -14.438 20.375 27.5 1 90 272 GLU B C 1
ATOM 4913 O O . GLU B 1 272 ? -14.148 20.812 28.625 1 90 272 GLU B O 1
ATOM 4918 N N . THR B 1 273 ? -15.531 20.719 26.891 1 92.25 273 THR B N 1
ATOM 4919 C CA . THR B 1 273 ? -16.5 21.625 27.484 1 92.25 273 THR B CA 1
ATOM 4920 C C . THR B 1 273 ? -17.422 20.891 28.438 1 92.25 273 THR B C 1
ATOM 4922 O O . THR B 1 273 ? -18.25 21.5 29.109 1 92.25 273 THR B O 1
ATOM 4925 N N . GLY B 1 274 ? -17.312 19.578 28.453 1 91.19 274 GLY B N 1
ATOM 4926 C CA . GLY B 1 274 ? -18.094 18.781 29.391 1 91.19 274 GLY B CA 1
ATOM 4927 C C . GLY B 1 274 ? -19.375 18.234 28.797 1 91.19 274 GLY B C 1
ATOM 4928 O O . GLY B 1 274 ? -20.25 17.75 29.516 1 91.19 274 GLY B O 1
ATOM 4929 N N . ALA B 1 275 ? -19.453 18.328 27.516 1 94 275 ALA B N 1
ATOM 4930 C CA . ALA B 1 275 ? -20.641 17.781 26.859 1 94 275 ALA B CA 1
ATOM 4931 C C . ALA B 1 275 ? -20.672 16.25 26.953 1 94 275 ALA B C 1
ATOM 4933 O O . ALA B 1 275 ? -19.609 15.617 27.031 1 94 275 ALA B O 1
ATOM 4934 N N . ILE B 1 276 ? -21.891 15.805 26.984 1 94.94 276 ILE B N 1
ATOM 4935 C CA . ILE B 1 276 ? -22.094 14.359 26.969 1 94.94 276 ILE B CA 1
ATOM 4936 C C . ILE B 1 276 ? -22.281 13.883 25.531 1 94.94 276 ILE B C 1
ATOM 4938 O O . ILE B 1 276 ? -23.266 14.242 24.875 1 94.94 276 ILE B O 1
ATOM 4942 N N . VAL B 1 277 ? -21.359 13.078 25.078 1 97.31 277 VAL B N 1
ATOM 4943 C CA . VAL B 1 277 ? -21.391 12.578 23.703 1 97.31 277 VAL B CA 1
ATOM 4944 C C . VAL B 1 277 ? -21.719 11.086 23.703 1 97.31 277 VAL B C 1
ATOM 4946 O O . VAL B 1 277 ? -20.875 10.258 24.062 1 97.31 277 VAL B O 1
ATOM 4949 N N . ALA B 1 278 ? -22.922 10.734 23.297 1 97.88 278 ALA B N 1
ATOM 4950 C CA . ALA B 1 278 ? -23.344 9.336 23.203 1 97.88 278 ALA B CA 1
ATOM 4951 C C . ALA B 1 278 ? -22.938 8.742 21.859 1 97.88 278 ALA B C 1
ATOM 4953 O O . ALA B 1 278 ? -23.172 9.344 20.812 1 97.88 278 ALA B O 1
ATOM 4954 N N . VAL B 1 279 ? -22.344 7.496 21.969 1 97.81 279 VAL B N 1
ATOM 4955 C CA . VAL B 1 279 ? -21.859 6.918 20.719 1 97.81 279 VAL B CA 1
ATOM 4956 C C . VAL B 1 279 ? -22.266 5.445 20.641 1 97.81 279 VAL B C 1
ATOM 4958 O O . VAL B 1 279 ? -22.516 4.812 21.672 1 97.81 279 VAL B O 1
ATOM 4961 N N . THR B 1 280 ? -22.469 4.969 19.5 1 97.94 280 THR B N 1
ATOM 4962 C CA . THR B 1 280 ? -22.5 3.557 19.141 1 97.94 280 THR B CA 1
ATOM 4963 C C . THR B 1 280 ? -21.359 3.201 18.203 1 97.94 280 THR B C 1
ATOM 4965 O O . THR B 1 280 ? -21.203 3.814 17.141 1 97.94 280 THR B O 1
ATOM 4968 N N . ILE B 1 281 ? -20.531 2.191 18.578 1 97.19 281 ILE B N 1
ATOM 4969 C CA . ILE B 1 281 ? -19.344 1.849 17.812 1 97.19 281 ILE B CA 1
ATOM 4970 C C . ILE B 1 281 ? -19.406 0.383 17.391 1 97.19 281 ILE B C 1
ATOM 4972 O O . ILE B 1 281 ? -19.516 -0.509 18.234 1 97.19 281 ILE B O 1
ATOM 4976 N N . ASP B 1 282 ? -19.406 0.181 16.094 1 96.5 282 ASP B N 1
ATOM 4977 C CA . ASP B 1 282 ? -19.172 -1.159 15.562 1 96.5 282 ASP B CA 1
ATOM 4978 C C . ASP B 1 282 ? -17.688 -1.404 15.312 1 96.5 282 ASP B C 1
ATOM 4980 O O . ASP B 1 282 ? -16.984 -0.509 14.852 1 96.5 282 ASP B O 1
ATOM 4984 N N . GLY B 1 283 ? -17.234 -2.562 15.656 1 94.69 283 GLY B N 1
ATOM 4985 C CA . GLY B 1 283 ? -15.828 -2.859 15.445 1 94.69 283 GLY B CA 1
ATOM 4986 C C . GLY B 1 283 ? -15.477 -4.309 15.727 1 94.69 283 GLY B C 1
ATOM 4987 O O . GLY B 1 283 ? -16.297 -5.203 15.539 1 94.69 283 GLY B O 1
ATOM 4988 N N . ILE B 1 284 ? -14.211 -4.48 15.961 1 93.12 284 ILE B N 1
ATOM 4989 C CA . ILE B 1 284 ? -13.711 -5.82 16.266 1 93.12 284 ILE B CA 1
ATOM 4990 C C . ILE B 1 284 ? -12.852 -5.777 17.531 1 93.12 284 ILE B C 1
ATOM 4992 O O . ILE B 1 284 ? -12.211 -4.762 17.812 1 93.12 284 ILE B O 1
ATOM 4996 N N . GLY B 1 285 ? -12.914 -6.906 18.281 1 92.69 285 GLY B N 1
ATOM 4997 C CA . GLY B 1 285 ? -11.969 -7.039 19.391 1 92.69 285 GLY B CA 1
ATOM 4998 C C . GLY B 1 285 ? -10.531 -7.199 18.922 1 92.69 285 GLY B C 1
ATOM 4999 O O . GLY B 1 285 ? -10.234 -8.062 18.094 1 92.69 285 GLY B O 1
ATOM 5000 N N . VAL B 1 286 ? -9.656 -6.387 19.438 1 88.06 286 VAL B N 1
ATOM 5001 C CA . VAL B 1 286 ? -8.266 -6.379 18.984 1 88.06 286 VAL B CA 1
ATOM 5002 C C . VAL B 1 286 ? -7.629 -7.742 19.25 1 88.06 286 VAL B C 1
ATOM 5004 O O . VAL B 1 286 ? -6.91 -8.273 18.406 1 88.06 286 VAL B O 1
ATOM 5007 N N . GLU B 1 287 ? -7.992 -8.297 20.359 1 84.44 287 GLU B N 1
ATOM 5008 C CA . GLU B 1 287 ? -7.406 -9.586 20.719 1 84.44 287 GLU B CA 1
ATOM 5009 C C . GLU B 1 287 ? -8.188 -10.734 20.094 1 84.44 287 GLU B C 1
ATOM 5011 O O . GLU B 1 287 ? -7.59 -11.672 19.562 1 84.44 287 GLU B O 1
ATOM 5016 N N . SER B 1 288 ? -9.508 -10.625 20.094 1 82.25 288 SER B N 1
ATOM 5017 C CA . SER B 1 288 ? -10.359 -11.75 19.719 1 82.25 288 SER B CA 1
ATOM 5018 C C . SER B 1 288 ? -10.625 -11.758 18.219 1 82.25 288 SER B C 1
ATOM 5020 O O . SER B 1 288 ? -10.875 -12.812 17.625 1 82.25 288 SER B O 1
ATOM 5022 N N . GLY B 1 289 ? -10.633 -10.641 17.656 1 83.69 289 GLY B N 1
ATOM 5023 C CA . GLY B 1 289 ? -11.008 -10.531 16.266 1 83.69 289 GLY B CA 1
ATOM 5024 C C . GLY B 1 289 ? -12.5 -10.633 16.031 1 83.69 289 GLY B C 1
ATOM 5025 O O . GLY B 1 289 ? -12.969 -10.578 14.883 1 83.69 289 GLY B O 1
ATOM 5026 N N . ALA B 1 290 ? -13.242 -10.742 17.078 1 89.31 290 ALA B N 1
ATOM 5027 C CA . ALA B 1 290 ? -14.688 -10.898 17 1 89.31 290 ALA B CA 1
ATOM 5028 C C . ALA B 1 290 ? -15.383 -9.555 16.812 1 89.31 290 ALA B C 1
ATOM 5030 O O . ALA B 1 290 ? -14.914 -8.539 17.328 1 89.31 290 ALA B O 1
ATOM 5031 N N . SER B 1 291 ? -16.5 -9.648 16.031 1 92.81 291 SER B N 1
ATOM 5032 C CA . SER B 1 291 ? -17.312 -8.453 15.875 1 92.81 291 SER B CA 1
ATOM 5033 C C . SER B 1 291 ? -17.922 -8.023 17.203 1 92.81 291 SER B C 1
ATOM 5035 O O . SER B 1 291 ? -18.359 -8.867 17.984 1 92.81 291 SER B O 1
ATOM 5037 N N . VAL B 1 292 ? -17.906 -6.719 17.469 1 94.75 292 VAL B N 1
ATOM 5038 C CA . VAL B 1 292 ? -18.469 -6.195 18.703 1 94.75 292 VAL B CA 1
ATOM 5039 C C . VAL B 1 292 ? -19.234 -4.91 18.438 1 94.75 292 VAL B C 1
ATOM 5041 O O . VAL B 1 292 ? -19 -4.246 17.422 1 94.75 292 VAL B O 1
ATOM 5044 N N . ARG B 1 293 ? -20.25 -4.652 19.281 1 96.31 293 ARG B N 1
ATOM 5045 C CA . ARG B 1 293 ? -20.969 -3.385 19.328 1 96.31 293 ARG B CA 1
ATOM 5046 C C . ARG B 1 293 ? -20.875 -2.756 20.719 1 96.31 293 ARG B C 1
ATOM 5048 O O . ARG B 1 293 ? -21.25 -3.383 21.719 1 96.31 293 ARG B O 1
ATOM 5055 N N . VAL B 1 294 ? -20.281 -1.554 20.719 1 96.62 294 VAL B N 1
ATOM 5056 C CA . VAL B 1 294 ? -20.094 -0.838 21.984 1 96.62 294 VAL B CA 1
ATOM 5057 C C . VAL B 1 294 ? -21.016 0.38 22.031 1 96.62 294 VAL B C 1
ATOM 5059 O O . VAL B 1 294 ? -21.031 1.188 21.094 1 96.62 294 VAL B O 1
ATOM 5062 N N . GLU B 1 295 ? -21.828 0.449 23.016 1 97.62 295 GLU B N 1
ATOM 5063 C CA . GLU B 1 295 ? -22.672 1.615 23.25 1 97.62 295 GLU B CA 1
ATOM 5064 C C . GLU B 1 295 ? -22.328 2.283 24.578 1 97.62 295 GLU B C 1
ATOM 5066 O O . GLU B 1 295 ? -22.094 1.604 25.594 1 97.62 295 GLU B O 1
ATOM 5071 N N . GLY B 1 296 ? -22.203 3.656 24.453 1 97.38 296 GLY B N 1
ATOM 5072 C CA . GLY B 1 296 ? -21.906 4.395 25.672 1 97.38 296 GLY B CA 1
ATOM 5073 C C . GLY B 1 296 ? -21.609 5.859 25.422 1 97.38 296 GLY B C 1
ATOM 5074 O O . GLY B 1 296 ? -22.094 6.441 24.453 1 97.38 296 GLY B O 1
ATOM 5075 N N . THR B 1 297 ? -20.922 6.441 26.422 1 97.38 297 THR B N 1
ATOM 5076 C CA . THR B 1 297 ? -20.547 7.852 26.344 1 97.38 297 THR B CA 1
ATOM 5077 C C . THR B 1 297 ? -19.031 8.008 26.266 1 97.38 297 THR B C 1
ATOM 5079 O O . THR B 1 297 ? -18.297 7.293 26.953 1 97.38 297 THR B O 1
ATOM 5082 N N . VAL B 1 298 ? -18.672 8.922 25.359 1 97.31 298 VAL B N 1
ATOM 5083 C CA . VAL B 1 298 ? -17.234 9.188 25.266 1 97.31 298 VAL B CA 1
ATOM 5084 C C . VAL B 1 298 ? -16.781 10.016 26.469 1 97.31 298 VAL B C 1
ATOM 5086 O O . VAL B 1 298 ? -17.328 11.094 26.719 1 97.31 298 VAL B O 1
ATOM 5089 N N . VAL B 1 299 ? -15.727 9.547 27.109 1 95.5 299 VAL B N 1
ATOM 5090 C CA . VAL B 1 299 ? -15.312 10.25 28.312 1 95.5 299 VAL B CA 1
ATOM 5091 C C . VAL B 1 299 ? -13.93 10.867 28.094 1 95.5 299 VAL B C 1
ATOM 5093 O O . VAL B 1 299 ? -13.508 11.75 28.844 1 95.5 299 VAL B O 1
ATOM 5096 N N . ASP B 1 300 ? -13.219 10.305 27.141 1 93.44 300 ASP B N 1
ATOM 5097 C CA . ASP B 1 300 ? -11.883 10.844 26.875 1 93.44 300 ASP B CA 1
ATOM 5098 C C . ASP B 1 300 ? -11.445 10.516 25.453 1 93.44 300 ASP B C 1
ATOM 5100 O O . ASP B 1 300 ? -11.969 9.594 24.828 1 93.44 300 ASP B O 1
ATOM 5104 N N . VAL B 1 301 ? -10.633 11.383 24.891 1 90.81 301 VAL B N 1
ATOM 5105 C CA . VAL B 1 301 ? -9.953 11.148 23.625 1 90.81 301 VAL B CA 1
ATOM 5106 C C . VAL B 1 301 ? -8.453 11.359 23.797 1 90.81 301 VAL B C 1
ATOM 5108 O O . VAL B 1 301 ? -8.023 12.312 24.453 1 90.81 301 VAL B O 1
ATOM 5111 N N . GLU B 1 302 ? -7.668 10.438 23.281 1 84.38 302 GLU B N 1
ATOM 5112 C CA . GLU B 1 302 ? -6.227 10.477 23.5 1 84.38 302 GLU B CA 1
ATOM 5113 C C . GLU B 1 302 ? -5.457 10.242 22.203 1 84.38 302 GLU B C 1
ATOM 5115 O O . GLU B 1 302 ? -5.906 9.477 21.344 1 84.38 302 GLU B O 1
ATOM 5120 N N . PHE B 1 303 ? -4.398 10.922 21.984 1 78.62 303 PHE B N 1
ATOM 5121 C CA . PHE B 1 303 ? -3.389 10.648 20.969 1 78.62 303 PHE B CA 1
ATOM 5122 C C . PHE B 1 303 ? -2.07 10.242 21.609 1 78.62 303 PHE B C 1
ATOM 5124 O O . PHE B 1 303 ? -1.127 11.039 21.656 1 78.62 303 PHE B O 1
ATOM 5131 N N . PRO B 1 304 ? -2.094 8.992 22 1 64.81 304 PRO B N 1
ATOM 5132 C CA . PRO B 1 304 ? -0.856 8.594 22.672 1 64.81 304 PRO B CA 1
ATOM 5133 C C . PRO B 1 304 ? 0.354 8.609 21.75 1 64.81 304 PRO B C 1
ATOM 5135 O O . PRO B 1 304 ? 0.198 8.523 20.516 1 64.81 304 PRO B O 1
ATOM 5138 N N . CYS B 1 305 ? 1.632 8.836 22.234 1 57.28 305 CYS B N 1
ATOM 5139 C CA . CYS B 1 305 ? 2.934 8.734 21.578 1 57.28 305 CYS B CA 1
ATOM 5140 C C . CYS B 1 305 ? 3.154 9.891 20.609 1 57.28 305 CYS B C 1
ATOM 5142 O O . CYS B 1 305 ? 4.246 10.047 20.062 1 57.28 305 CYS B O 1
ATOM 5144 N N . LEU B 1 306 ? 2.039 10.57 20.156 1 57.25 306 LEU B N 1
ATOM 5145 C CA . LEU B 1 306 ? 2.277 11.75 19.344 1 57.25 306 LEU B CA 1
ATOM 5146 C C . LEU B 1 306 ? 2.77 12.914 20.188 1 57.25 306 LEU B C 1
ATOM 5148 O O . LEU B 1 306 ? 3.107 13.977 19.656 1 57.25 306 LEU B O 1
ATOM 5152 N N . GLU B 1 307 ? 2.676 12.75 21.438 1 53.38 307 GLU B N 1
ATOM 5153 C CA . GLU B 1 307 ? 3.111 13.844 22.312 1 53.38 307 GLU B CA 1
ATOM 5154 C C . GLU B 1 307 ? 4.539 14.273 21.984 1 53.38 307 GLU B C 1
ATOM 5156 O O . GLU B 1 307 ? 4.867 15.461 22.062 1 53.38 307 GLU B O 1
ATOM 5161 N N . ALA B 1 308 ? 5.363 13.32 21.797 1 50.84 308 ALA B N 1
ATOM 5162 C CA . ALA B 1 308 ? 6.758 13.672 21.547 1 50.84 308 ALA B CA 1
ATOM 5163 C C . ALA B 1 308 ? 6.922 14.297 20.172 1 50.84 308 ALA B C 1
ATOM 5165 O O . ALA B 1 308 ? 7.969 14.883 19.859 1 50.84 308 ALA B O 1
ATOM 5166 N N . ALA B 1 309 ? 5.953 13.961 19.312 1 51.09 309 ALA B N 1
ATOM 5167 C CA . ALA B 1 309 ? 6.145 14.547 18 1 51.09 309 ALA B CA 1
ATOM 5168 C C . ALA B 1 309 ? 5.883 16.047 18.031 1 51.09 309 ALA B C 1
ATOM 5170 O O . ALA B 1 309 ? 5.062 16.531 18.812 1 51.09 309 ALA B O 1
ATOM 5171 N N . GLU B 1 310 ? 6.766 16.859 18.141 1 47.97 310 GLU B N 1
ATOM 5172 C CA . GLU B 1 310 ? 6.816 18.312 18.297 1 47.97 310 GLU B CA 1
ATOM 5173 C C . GLU B 1 310 ? 5.559 18.969 17.75 1 47.97 310 GLU B C 1
ATOM 5175 O O . GLU B 1 310 ? 5.422 20.188 17.781 1 47.97 310 GLU B O 1
ATOM 5180 N N . ALA B 1 311 ? 4.684 18.297 16.969 1 47.81 311 ALA B N 1
ATOM 5181 C CA . ALA B 1 311 ? 3.824 19.266 16.297 1 47.81 311 ALA B CA 1
ATOM 5182 C C . ALA B 1 311 ? 2.68 19.703 17.203 1 47.81 311 ALA B C 1
ATOM 5184 O O . ALA B 1 311 ? 2.182 18.906 18.016 1 47.81 311 ALA B O 1
ATOM 5185 N N . ASP B 1 312 ? 2.566 20.828 17.484 1 49.12 312 ASP B N 1
ATOM 5186 C CA . ASP B 1 312 ? 1.488 21.594 18.078 1 49.12 312 ASP B CA 1
ATOM 5187 C C . ASP B 1 312 ? 0.122 21.031 17.688 1 49.12 312 ASP B C 1
ATOM 5189 O O . ASP B 1 312 ? -0.893 21.375 18.297 1 49.12 312 ASP B O 1
ATOM 5193 N N . ARG B 1 313 ? 0.049 20.234 16.703 1 53.12 313 ARG B N 1
ATOM 5194 C CA . ARG B 1 313 ? -1.292 19.734 16.391 1 53.12 313 ARG B CA 1
ATOM 5195 C C . ARG B 1 313 ? -1.259 18.266 15.992 1 53.12 313 ARG B C 1
ATOM 5197 O O . ARG B 1 313 ? -1.121 17.953 14.805 1 53.12 313 ARG B O 1
ATOM 5204 N N . PRO B 1 314 ? -1.254 17.344 17.031 1 51.09 314 PRO B N 1
ATOM 5205 C CA . PRO B 1 314 ? -1.136 15.898 16.828 1 51.09 314 PRO B CA 1
ATOM 5206 C C . PRO B 1 314 ? -2.191 15.359 15.859 1 51.09 314 PRO B C 1
ATOM 5208 O O . PRO B 1 314 ? -1.955 14.359 15.172 1 51.09 314 PRO B O 1
ATOM 5211 N N . GLU B 1 315 ? -3.266 16.062 15.805 1 51.31 315 GLU B N 1
ATOM 5212 C CA . GLU B 1 315 ? -4.383 15.602 14.992 1 51.31 315 GLU B CA 1
ATOM 5213 C C . GLU B 1 315 ? -4.043 15.672 13.5 1 51.31 315 GLU B C 1
ATOM 5215 O O . GLU B 1 315 ? -4.715 15.047 12.68 1 51.31 315 GLU B O 1
ATOM 5220 N N . ARG B 1 316 ? -2.887 16.266 13.297 1 57.28 316 ARG B N 1
ATOM 5221 C CA . ARG B 1 316 ? -2.543 16.453 11.891 1 57.28 316 ARG B CA 1
ATOM 5222 C C . ARG B 1 316 ? -1.746 15.266 11.359 1 57.28 316 ARG B C 1
ATOM 5224 O O . ARG B 1 316 ? -1.596 15.102 10.148 1 57.28 316 ARG B O 1
ATOM 5231 N N . TYR B 1 317 ? -1.521 14.461 12.344 1 62.81 317 TYR B N 1
ATOM 5232 C CA . TYR B 1 317 ? -0.753 13.305 11.906 1 62.81 317 TYR B CA 1
ATOM 5233 C C . TYR B 1 317 ? -1.675 12.195 11.414 1 62.81 317 TYR B C 1
ATOM 5235 O O . TYR B 1 317 ? -2.715 11.93 12.016 1 62.81 317 TYR B O 1
ATOM 5243 N N . LEU B 1 318 ? -1.451 11.75 10.305 1 63.56 318 LEU B N 1
ATOM 5244 C CA . LEU B 1 318 ? -2.266 10.672 9.742 1 63.56 318 LEU B CA 1
ATOM 5245 C C . LEU B 1 318 ? -2.002 9.359 10.461 1 63.56 318 LEU B C 1
ATOM 5247 O O . LEU B 1 318 ? -2.893 8.508 10.562 1 63.56 318 LEU B O 1
ATOM 5251 N N . GLY B 1 319 ? -0.812 9.297 11.023 1 65.44 319 GLY B N 1
ATOM 5252 C CA . GLY B 1 319 ? -0.433 8.055 11.68 1 65.44 319 GLY B CA 1
ATOM 5253 C C . GLY B 1 319 ? -0.352 8.172 13.188 1 65.44 319 GLY B C 1
ATOM 5254 O O . GLY B 1 319 ? -0.724 9.203 13.758 1 65.44 319 GLY B O 1
ATOM 5255 N N . GLY B 1 320 ? -0.123 7.062 13.82 1 73.69 320 GLY B N 1
ATOM 5256 C CA . GLY B 1 320 ? -0.022 7.035 15.273 1 73.69 320 GLY B CA 1
ATOM 5257 C C . GLY B 1 320 ? -1.276 6.52 15.953 1 73.69 320 GLY B C 1
ATOM 5258 O O . GLY B 1 320 ? -2.238 6.141 15.281 1 73.69 320 GLY B O 1
ATOM 5259 N N . GLN B 1 321 ? -1.167 6.559 17.203 1 80.31 321 GLN B N 1
ATOM 5260 C CA . GLN B 1 321 ? -2.273 6.023 17.984 1 80.31 321 GLN B CA 1
ATOM 5261 C C . GLN B 1 321 ? -3.334 7.09 18.234 1 80.31 321 GLN B C 1
ATOM 5263 O O . GLN B 1 321 ? -3.008 8.242 18.547 1 80.31 321 GLN B O 1
ATOM 5268 N N . ALA B 1 322 ? -4.566 6.828 17.906 1 86.5 322 ALA B N 1
ATOM 5269 C CA . ALA B 1 322 ? -5.75 7.617 18.234 1 86.5 322 ALA B CA 1
ATOM 5270 C C . ALA B 1 322 ? -6.773 6.773 19 1 86.5 322 ALA B C 1
ATOM 5272 O O . ALA B 1 322 ? -7.223 5.738 18.5 1 86.5 322 ALA B O 1
ATOM 5273 N N . THR B 1 323 ? -7.121 7.25 20.203 1 91.44 323 THR B N 1
ATOM 5274 C CA . THR B 1 323 ? -7.938 6.414 21.078 1 91.44 323 THR B CA 1
ATOM 5275 C C . THR B 1 323 ? -9.133 7.199 21.609 1 91.44 323 THR B C 1
ATOM 5277 O O . THR B 1 323 ? -8.992 8.352 22.016 1 91.44 323 THR B O 1
ATOM 5280 N N . VAL B 1 324 ? -10.273 6.609 21.547 1 95 324 VAL B N 1
ATOM 5281 C CA . VAL B 1 324 ? -11.477 7.098 22.219 1 95 324 VAL B CA 1
ATOM 5282 C C . VAL B 1 324 ? -11.797 6.215 23.422 1 95 324 VAL B C 1
ATOM 5284 O O . VAL B 1 324 ? -11.758 4.984 23.328 1 95 324 VAL B O 1
ATOM 5287 N N . VAL B 1 325 ? -12.031 6.816 24.516 1 96.69 325 VAL B N 1
ATOM 5288 C CA . VAL B 1 325 ? -12.422 6.074 25.719 1 96.69 325 VAL B CA 1
ATOM 5289 C C . VAL B 1 325 ? -13.938 6.172 25.906 1 96.69 325 VAL B C 1
ATOM 5291 O O . VAL B 1 325 ? -14.484 7.266 26.031 1 96.69 325 VAL B O 1
ATOM 5294 N N . VAL B 1 326 ? -14.562 5.02 25.969 1 97.5 326 VAL B N 1
ATOM 5295 C CA . VAL B 1 326 ? -16.016 4.969 26.062 1 97.5 326 VAL B CA 1
ATOM 5296 C C . VAL B 1 326 ? -16.438 4.348 27.391 1 97.5 326 VAL B C 1
ATOM 5298 O O . VAL B 1 326 ? -15.961 3.277 27.766 1 97.5 326 VAL B O 1
ATOM 5301 N N . ASP B 1 327 ? -17.25 5.004 28.062 1 97.69 327 ASP B N 1
ATOM 5302 C CA . ASP B 1 327 ? -17.891 4.457 29.266 1 97.69 327 ASP B CA 1
ATOM 5303 C C . ASP B 1 327 ? -19.203 3.744 28.906 1 97.69 327 ASP B C 1
ATOM 5305 O O . ASP B 1 327 ? -20.188 4.387 28.531 1 97.69 327 ASP B O 1
ATOM 5309 N N . THR B 1 328 ? -19.25 2.477 29.078 1 96.31 328 THR B N 1
ATOM 5310 C CA . THR B 1 328 ? -20.422 1.687 28.688 1 96.31 328 THR B CA 1
ATOM 5311 C C . THR B 1 328 ? -21.422 1.611 29.844 1 96.31 328 THR B C 1
ATOM 5313 O O . THR B 1 328 ? -22.469 0.975 29.719 1 96.31 328 THR B O 1
ATOM 5316 N N . GLY B 1 329 ? -21.188 2.195 30.875 1 93.94 329 GLY B N 1
ATOM 5317 C CA . GLY B 1 329 ? -21.969 2.061 32.094 1 93.94 329 GLY B CA 1
ATOM 5318 C C . GLY B 1 329 ? -21.406 1.029 33.062 1 93.94 329 GLY B C 1
ATOM 5319 O O . GLY B 1 329 ? -21.406 1.245 34.281 1 93.94 329 GLY B O 1
ATOM 5320 N N . ASP B 1 330 ? -20.891 -0.079 32.531 1 93.88 330 ASP B N 1
ATOM 5321 C CA . ASP B 1 330 ? -20.312 -1.151 33.344 1 93.88 330 ASP B CA 1
ATOM 5322 C C . ASP B 1 330 ? -18.797 -0.963 33.469 1 93.88 330 ASP B C 1
ATOM 5324 O O . ASP B 1 330 ? -18.234 -1.267 34.531 1 93.88 330 ASP B O 1
ATOM 5328 N N . ARG B 1 331 ? -18.172 -0.541 32.406 1 94.94 331 ARG B N 1
ATOM 5329 C CA . ARG B 1 331 ? -16.719 -0.366 32.375 1 94.94 331 ARG B CA 1
ATOM 5330 C C . ARG B 1 331 ? -16.312 0.654 31.312 1 94.94 331 ARG B C 1
ATOM 5332 O O . ARG B 1 331 ? -17.125 1.046 30.469 1 94.94 331 ARG B O 1
ATOM 5339 N N . GLN B 1 332 ? -15.102 1.067 31.453 1 96.62 332 GLN B N 1
ATOM 5340 C CA . GLN B 1 332 ? -14.5 1.909 30.422 1 96.62 332 GLN B CA 1
ATOM 5341 C C . GLN B 1 332 ? -13.648 1.082 29.469 1 96.62 332 GLN B C 1
ATOM 5343 O O . GLN B 1 332 ? -12.898 0.201 29.906 1 96.62 332 GLN B O 1
ATOM 5348 N N . VAL B 1 333 ? -13.891 1.357 28.234 1 96.69 333 VAL B N 1
ATOM 5349 C CA . VAL B 1 333 ? -13.141 0.606 27.234 1 96.69 333 VAL B CA 1
ATOM 5350 C C . VAL B 1 333 ? -12.453 1.572 26.281 1 96.69 333 VAL B C 1
ATOM 5352 O O . VAL B 1 333 ? -12.945 2.678 26.047 1 96.69 333 VAL B O 1
ATOM 5355 N N . THR B 1 334 ? -11.305 1.132 25.75 1 96.25 334 THR B N 1
ATOM 5356 C CA . THR B 1 334 ? -10.555 1.92 24.781 1 96.25 334 THR B CA 1
ATOM 5357 C C . THR B 1 334 ? -10.82 1.429 23.359 1 96.25 334 THR B C 1
ATOM 5359 O O . THR B 1 334 ? -10.867 0.222 23.109 1 96.25 334 THR B O 1
ATOM 5362 N N . VAL B 1 335 ? -11.117 2.428 22.484 1 95.75 335 VAL B N 1
ATOM 5363 C CA . VAL B 1 335 ? -11.414 2.111 21.094 1 95.75 335 VAL B CA 1
ATOM 5364 C C . VAL B 1 335 ? -10.445 2.863 20.188 1 95.75 335 VAL B C 1
ATOM 5366 O O . VAL B 1 335 ? -10.297 4.082 20.297 1 95.75 335 VAL B O 1
ATOM 5369 N N . GLY B 1 336 ? -9.797 2.098 19.312 1 93.62 336 GLY B N 1
ATOM 5370 C CA . GLY B 1 336 ? -8.898 2.686 18.328 1 93.62 336 GLY B CA 1
ATOM 5371 C C . GLY B 1 336 ? -9.414 2.584 16.906 1 93.62 336 GLY B C 1
ATOM 5372 O O . GLY B 1 336 ? -10.547 2.156 16.688 1 93.62 336 GLY B O 1
ATOM 5373 N N . GLY B 1 337 ? -8.656 3.143 15.992 1 91.38 337 GLY B N 1
ATOM 5374 C CA . GLY B 1 337 ? -8.992 3.084 14.578 1 91.38 337 GLY B CA 1
ATOM 5375 C C . GLY B 1 337 ? -8.438 1.858 13.883 1 91.38 337 GLY B C 1
ATOM 5376 O O . GLY B 1 337 ? -8.047 0.89 14.539 1 91.38 337 GLY B O 1
ATOM 5377 N N . TRP B 1 338 ? -8.492 1.921 12.539 1 88.75 338 TRP B N 1
ATOM 5378 C CA . TRP B 1 338 ? -7.957 0.815 11.758 1 88.75 338 TRP B CA 1
ATOM 5379 C C . TRP B 1 338 ? -6.48 0.595 12.062 1 88.75 338 TRP B C 1
ATOM 5381 O O . TRP B 1 338 ? -5.668 1.514 11.93 1 88.75 338 TRP B O 1
ATOM 5391 N N . GLY B 1 339 ? -6.188 -0.673 12.477 1 85.38 339 GLY B N 1
ATOM 5392 C CA . GLY B 1 339 ? -4.816 -0.999 12.836 1 85.38 339 GLY B CA 1
ATOM 5393 C C . GLY B 1 339 ? -4.555 -0.903 14.328 1 85.38 339 GLY B C 1
ATOM 5394 O O . GLY B 1 339 ? -3.406 -0.989 14.766 1 85.38 339 GLY B O 1
ATOM 5395 N N . ALA B 1 340 ? -5.562 -0.684 15.133 1 85.69 340 ALA B N 1
ATOM 5396 C CA . ALA B 1 340 ? -5.41 -0.599 16.578 1 85.69 340 ALA B CA 1
ATOM 5397 C C . ALA B 1 340 ? -4.734 -1.849 17.141 1 85.69 340 ALA B C 1
ATOM 5399 O O . ALA B 1 340 ? -5.094 -2.971 16.766 1 85.69 340 ALA B O 1
ATOM 5400 N N . VAL B 1 341 ? -3.773 -1.544 18 1 82.69 341 VAL B N 1
ATOM 5401 C CA . VAL B 1 341 ? -3.035 -2.66 18.578 1 82.69 341 VAL B CA 1
ATOM 5402 C C . VAL B 1 341 ? -3.07 -2.561 20.109 1 82.69 341 VAL B C 1
ATOM 5404 O O . VAL B 1 341 ? -3.018 -3.578 20.797 1 82.69 341 VAL B O 1
ATOM 5407 N N . MET B 1 342 ? -3.217 -1.342 20.625 1 83.12 342 MET B N 1
ATOM 5408 C CA . MET B 1 342 ? -3.125 -1.11 22.078 1 83.12 342 MET B CA 1
ATOM 5409 C C . MET B 1 342 ? -4.512 -1.081 22.703 1 83.12 342 MET B C 1
ATOM 5411 O O . MET B 1 342 ? -4.664 -1.408 23.891 1 83.12 342 MET B O 1
ATOM 5415 N N . GLU B 1 343 ? -5.484 -0.751 21.969 1 91.06 343 GLU B N 1
ATOM 5416 C CA . GLU B 1 343 ? -6.84 -0.562 22.469 1 91.06 343 GLU B CA 1
ATOM 5417 C C . GLU B 1 343 ? -7.574 -1.894 22.578 1 91.06 343 GLU B C 1
ATOM 5419 O O . GLU B 1 343 ? -7.129 -2.906 22.047 1 91.06 343 GLU B O 1
ATOM 5424 N N . ALA B 1 344 ? -8.656 -1.833 23.281 1 94.06 344 ALA B N 1
ATOM 5425 C CA . ALA B 1 344 ? -9.484 -3.027 23.438 1 94.06 344 ALA B CA 1
ATOM 5426 C C . ALA B 1 344 ? -10.18 -3.373 22.125 1 94.06 344 ALA B C 1
ATOM 5428 O O . ALA B 1 344 ? -10.344 -4.551 21.797 1 94.06 344 ALA B O 1
ATOM 5429 N N . TYR B 1 345 ? -10.633 -2.291 21.469 1 94.69 345 TYR B N 1
ATOM 5430 C CA . TYR B 1 345 ? -11.414 -2.521 20.25 1 94.69 345 TYR B CA 1
ATOM 5431 C C . TYR B 1 345 ? -10.906 -1.652 19.109 1 94.69 345 TYR B C 1
ATOM 5433 O O . TYR B 1 345 ? -10.312 -0.593 19.344 1 94.69 345 TYR B O 1
ATOM 5441 N N . GLU B 1 346 ? -11.078 -2.18 17.906 1 94.19 346 GLU B N 1
ATOM 5442 C CA . GLU B 1 346 ? -10.859 -1.437 16.672 1 94.19 346 GLU B CA 1
ATOM 5443 C C . GLU B 1 346 ? -12.188 -1.045 16.031 1 94.19 346 GLU B C 1
ATOM 5445 O O . GLU B 1 346 ? -12.984 -1.91 15.664 1 94.19 346 GLU B O 1
ATOM 5450 N N . ALA B 1 347 ? -12.406 0.206 15.883 1 95.56 347 ALA B N 1
ATOM 5451 C CA . ALA B 1 347 ? -13.68 0.691 15.336 1 95.56 347 ALA B CA 1
ATOM 5452 C C . ALA B 1 347 ? -13.695 0.595 13.82 1 95.56 347 ALA B C 1
ATOM 5454 O O . ALA B 1 347 ? -12.719 0.955 13.156 1 95.56 347 ALA B O 1
ATOM 5455 N N . THR B 1 348 ? -14.805 0.084 13.312 1 94.25 348 THR B N 1
ATOM 5456 C CA . THR B 1 348 ? -15.055 0.141 11.875 1 94.25 348 THR B CA 1
ATOM 5457 C C . THR B 1 348 ? -16.016 1.284 11.539 1 94.25 348 THR B C 1
ATOM 5459 O O . THR B 1 348 ? -15.938 1.857 10.453 1 94.25 348 THR B O 1
ATOM 5462 N N . ARG B 1 349 ? -16.859 1.539 12.5 1 95.56 349 ARG B N 1
ATOM 5463 C CA . ARG B 1 349 ? -17.859 2.59 12.359 1 95.56 349 ARG B CA 1
ATOM 5464 C C . ARG B 1 349 ? -18.203 3.203 13.719 1 95.56 349 ARG B C 1
ATOM 5466 O O . ARG B 1 349 ? -18.375 2.484 14.703 1 95.56 349 ARG B O 1
ATOM 5473 N N . ILE B 1 350 ? -18.203 4.512 13.742 1 96.56 350 ILE B N 1
ATOM 5474 C CA . ILE B 1 350 ? -18.578 5.246 14.938 1 96.56 350 ILE B CA 1
ATOM 5475 C C . ILE B 1 350 ? -19.781 6.133 14.641 1 96.56 350 ILE B C 1
ATOM 5477 O O . ILE B 1 350 ? -19.75 6.945 13.711 1 96.56 350 ILE B O 1
ATOM 5481 N N . VAL B 1 351 ? -20.781 5.953 15.367 1 96.88 351 VAL B N 1
ATOM 5482 C CA . VAL B 1 351 ? -21.953 6.797 15.219 1 96.88 351 VAL B CA 1
ATOM 5483 C C . VAL B 1 351 ? -22.141 7.652 16.469 1 96.88 351 VAL B C 1
ATOM 5485 O O . VAL B 1 351 ? -22.344 7.125 17.562 1 96.88 351 VAL B O 1
ATOM 5488 N N . VAL B 1 352 ? -21.984 8.93 16.281 1 96.94 352 VAL B N 1
ATOM 5489 C CA . VAL B 1 352 ? -22.359 9.859 17.344 1 96.94 352 VAL B CA 1
ATOM 5490 C C . VAL B 1 352 ? -23.859 10.07 17.359 1 96.94 352 VAL B C 1
ATOM 5492 O O . VAL B 1 352 ? -24.422 10.695 16.453 1 96.94 352 VAL B O 1
ATOM 5495 N N . GLU B 1 353 ? -24.469 9.641 18.359 1 96.38 353 GLU B N 1
ATOM 5496 C CA . GLU B 1 353 ? -25.922 9.594 18.406 1 96.38 353 GLU B CA 1
ATOM 5497 C C . GLU B 1 353 ? -26.516 10.93 18.859 1 96.38 353 GLU B C 1
ATOM 5499 O O . GLU B 1 353 ? -27.422 11.453 18.219 1 96.38 353 GLU B O 1
ATOM 5504 N N . HIS B 1 354 ? -26.062 11.398 19.938 1 94.19 354 HIS B N 1
ATOM 5505 C CA . HIS B 1 354 ? -26.531 12.672 20.469 1 94.19 354 HIS B CA 1
ATOM 5506 C C . HIS B 1 354 ? -25.469 13.336 21.328 1 94.19 354 HIS B C 1
ATOM 5508 O O . HIS B 1 354 ? -24.562 12.672 21.828 1 94.19 354 HIS B O 1
ATOM 5514 N N . VAL B 1 355 ? -25.562 14.602 21.344 1 94.19 355 VAL B N 1
ATOM 5515 C CA . VAL B 1 355 ? -24.703 15.438 22.156 1 94.19 355 VAL B CA 1
ATOM 5516 C C . VAL B 1 355 ? -25.531 16.312 23.094 1 94.19 355 VAL B C 1
ATOM 5518 O O . VAL B 1 355 ? -26.5 16.938 22.672 1 94.19 355 VAL B O 1
ATOM 5521 N N . GLU B 1 356 ? -25.266 16.156 24.344 1 91.5 356 GLU B N 1
ATOM 5522 C CA . GLU B 1 356 ? -25.938 17 25.328 1 91.5 356 GLU B CA 1
ATOM 5523 C C . GLU B 1 356 ? -24.969 18 25.953 1 91.5 356 GLU B C 1
ATOM 5525 O O . GLU B 1 356 ? -23.969 17.609 26.562 1 91.5 356 GLU B O 1
ATOM 5530 N N . GLU B 1 357 ? -25.172 19.281 25.734 1 85.94 357 GLU B N 1
ATOM 5531 C CA . GLU B 1 357 ? -24.312 20.328 26.297 1 85.94 357 GLU B CA 1
ATOM 5532 C C . GLU B 1 357 ? -24.719 20.656 27.734 1 85.94 357 GLU B C 1
ATOM 5534 O O . GLU B 1 357 ? -25.891 20.578 28.094 1 85.94 357 GLU B O 1
#

Organism: NCBI:txid1457250